Protein AF-A0A0R1ZLH8-F1 (afdb_monomer_lite)

Structure (mmCIF, N/CA/C/O backbone):
data_AF-A0A0R1ZLH8-F1
#
_entry.id   AF-A0A0R1ZLH8-F1
#
loop_
_atom_site.group_PDB
_atom_site.id
_atom_site.type_symbol
_atom_site.label_atom_id
_atom_site.label_alt_id
_atom_site.label_comp_id
_atom_site.label_asym_id
_atom_site.label_entity_id
_atom_site.label_seq_id
_atom_site.pdbx_PDB_ins_code
_atom_site.Cartn_x
_atom_site.Cartn_y
_atom_site.Cartn_z
_atom_site.occupancy
_atom_site.B_iso_or_equiv
_atom_site.auth_seq_id
_atom_site.auth_comp_id
_atom_site.auth_asym_id
_atom_site.auth_atom_id
_atom_site.pdbx_PDB_model_num
ATOM 1 N N . MET A 1 1 ? -7.583 -30.514 -14.006 1.00 27.56 1 MET A N 1
ATOM 2 C CA . MET A 1 1 ? -8.493 -30.071 -12.933 1.00 27.56 1 MET A CA 1
ATOM 3 C C . MET A 1 1 ? -7.687 -29.125 -12.072 1.00 27.56 1 MET A C 1
ATOM 5 O O . MET A 1 1 ? -6.983 -29.568 -11.181 1.00 27.56 1 MET A O 1
ATOM 9 N N . THR A 1 2 ? -7.644 -27.860 -12.471 1.00 30.78 2 THR A N 1
ATOM 10 C CA . THR A 1 2 ? -7.089 -26.778 -11.664 1.00 30.78 2 THR A CA 1
ATOM 11 C C . THR A 1 2 ? -8.182 -26.394 -10.686 1.00 30.78 2 THR A C 1
ATOM 13 O O . THR A 1 2 ? -9.299 -26.091 -11.110 1.00 30.78 2 THR A O 1
ATOM 16 N N . ASP A 1 3 ? -7.899 -26.495 -9.390 1.00 33.00 3 ASP A N 1
ATOM 17 C CA . ASP A 1 3 ? -8.775 -25.946 -8.367 1.00 33.00 3 ASP A CA 1
ATOM 18 C C . ASP A 1 3 ? -8.853 -24.443 -8.618 1.00 33.00 3 ASP A C 1
ATOM 20 O O . ASP A 1 3 ? -7.972 -23.670 -8.240 1.00 33.00 3 ASP A O 1
ATOM 24 N N . ALA A 1 4 ? -9.913 -24.042 -9.325 1.00 39.66 4 ALA A N 1
ATOM 25 C CA . ALA A 1 4 ? -10.480 -22.717 -9.211 1.00 39.66 4 ALA A CA 1
ATOM 26 C C . ALA A 1 4 ? -10.427 -22.377 -7.729 1.00 39.66 4 ALA A C 1
ATOM 28 O O . ALA A 1 4 ? -10.906 -23.184 -6.930 1.00 39.66 4 ALA A O 1
ATOM 29 N N . VAL A 1 5 ? -9.820 -21.244 -7.373 1.00 42.75 5 VAL A N 1
ATOM 30 C CA . VAL A 1 5 ? -9.950 -20.652 -6.040 1.00 42.75 5 VAL A CA 1
ATOM 31 C C . VAL A 1 5 ? -11.424 -20.780 -5.681 1.00 42.75 5 VAL A C 1
ATOM 33 O O . VAL A 1 5 ? -12.282 -20.169 -6.323 1.00 42.75 5 VAL A O 1
ATOM 36 N N . SER A 1 6 ? -11.731 -21.760 -4.833 1.00 47.84 6 SER A N 1
ATOM 37 C CA . SER A 1 6 ? -13.068 -22.334 -4.835 1.00 47.84 6 SER A CA 1
ATOM 38 C C . SER A 1 6 ? -14.003 -21.248 -4.332 1.00 47.84 6 SER A C 1
ATOM 40 O O . SER A 1 6 ? -13.654 -20.514 -3.414 1.00 47.84 6 SER A O 1
ATOM 42 N N . ASN A 1 7 ? -15.209 -21.118 -4.888 1.00 49.69 7 ASN A N 1
ATOM 43 C CA . ASN A 1 7 ? -16.212 -20.191 -4.337 1.00 49.69 7 ASN A CA 1
ATOM 44 C C . ASN A 1 7 ? -16.432 -20.400 -2.817 1.00 49.69 7 ASN A C 1
ATOM 46 O O . ASN A 1 7 ? -16.936 -19.505 -2.139 1.00 49.69 7 ASN A O 1
ATOM 50 N N . GLN A 1 8 ? -16.022 -21.561 -2.281 1.00 52.41 8 GLN A N 1
ATOM 51 C CA . GLN A 1 8 ? -15.892 -21.834 -0.852 1.00 52.41 8 GLN A CA 1
ATOM 52 C C . GLN A 1 8 ? -14.974 -20.848 -0.107 1.00 52.41 8 GLN A C 1
ATOM 54 O O . GLN A 1 8 ? -15.305 -20.529 1.026 1.00 52.41 8 GLN A O 1
ATOM 59 N N . SER A 1 9 ? -13.883 -20.322 -0.675 1.00 74.50 9 SER A N 1
ATOM 60 C CA . SER A 1 9 ? -13.008 -19.371 0.033 1.00 74.50 9 SER A CA 1
ATOM 61 C C . SER A 1 9 ? -13.596 -17.960 0.076 1.00 74.50 9 SER A C 1
ATOM 63 O O . SER A 1 9 ? -13.617 -17.337 1.136 1.00 74.50 9 SER A O 1
ATOM 65 N N . LEU A 1 10 ? -14.147 -17.473 -1.042 1.00 85.56 10 LEU A N 1
ATOM 66 C CA . LEU A 1 10 ? -14.645 -16.100 -1.130 1.00 85.56 10 LEU A CA 1
ATOM 67 C C . LEU A 1 10 ? -15.941 -15.906 -0.340 1.00 85.56 10 LEU A C 1
ATOM 69 O O . LEU A 1 10 ? -16.049 -14.967 0.442 1.00 85.56 10 LEU A O 1
ATOM 73 N N . GLY A 1 11 ? -16.907 -16.817 -0.494 1.00 90.75 11 GLY A N 1
ATOM 74 C CA . GLY A 1 11 ? -18.142 -16.793 0.291 1.00 90.75 11 GLY A CA 1
ATOM 75 C C . GLY A 1 11 ? -17.870 -16.864 1.795 1.00 90.75 11 GLY A C 1
ATOM 76 O O . GLY A 1 11 ? -18.406 -16.056 2.554 1.00 90.75 11 GLY A O 1
ATOM 77 N N . THR A 1 12 ? -16.980 -17.770 2.212 1.00 89.19 12 THR A N 1
ATOM 78 C CA . THR A 1 12 ? -16.587 -17.917 3.621 1.00 89.19 12 THR A CA 1
ATOM 79 C C . THR A 1 12 ? -15.875 -16.670 4.142 1.00 89.19 12 THR A C 1
ATOM 81 O O . THR A 1 12 ? -16.127 -16.255 5.265 1.00 89.19 12 THR A O 1
ATOM 84 N N . TRP A 1 13 ? -15.054 -15.999 3.330 1.00 87.19 13 TRP A N 1
ATOM 85 C CA . TRP A 1 13 ? -14.426 -14.741 3.740 1.00 87.19 13 TRP A CA 1
ATOM 86 C C . TRP A 1 13 ? -15.462 -13.647 4.050 1.00 87.19 13 TRP A C 1
ATOM 88 O O . TRP A 1 13 ? -15.384 -12.997 5.093 1.00 87.19 13 TRP A O 1
ATOM 98 N N . PHE A 1 14 ? -16.484 -13.486 3.201 1.00 91.94 14 PHE A N 1
ATOM 99 C CA . PHE A 1 14 ? -17.593 -12.562 3.473 1.00 91.94 14 PHE A CA 1
ATOM 100 C C . PHE A 1 14 ? -18.415 -12.978 4.701 1.00 91.94 14 PHE A C 1
ATOM 102 O O . PHE A 1 14 ? -18.812 -12.114 5.485 1.00 91.94 14 PHE A O 1
ATOM 109 N N . HIS A 1 15 ? -18.641 -14.283 4.883 1.00 93.50 15 HIS A N 1
ATOM 110 C CA . HIS A 1 15 ? -19.309 -14.840 6.059 1.00 93.50 15 HIS A CA 1
ATOM 111 C C . HIS A 1 15 ? -18.578 -14.469 7.350 1.00 93.50 15 HIS A C 1
ATOM 113 O O . HIS A 1 15 ? -19.163 -13.851 8.238 1.00 93.50 15 HIS A O 1
ATOM 119 N N . ASP A 1 16 ? -17.287 -14.786 7.415 1.00 88.44 16 ASP A N 1
ATOM 120 C CA . ASP A 1 16 ? -16.422 -14.517 8.558 1.00 88.44 16 ASP A CA 1
ATOM 121 C C . ASP A 1 16 ? -16.380 -13.022 8.878 1.00 88.44 16 ASP A C 1
ATOM 123 O O . ASP A 1 16 ? -16.482 -12.627 10.041 1.00 88.44 16 ASP A O 1
ATOM 127 N N . TYR A 1 17 ? -16.278 -12.176 7.850 1.00 90.00 17 TYR A N 1
ATOM 128 C CA . TYR A 1 17 ? -16.267 -10.727 8.025 1.00 90.00 17 TYR A CA 1
ATOM 129 C C . TYR A 1 17 ? -17.603 -10.205 8.578 1.00 90.00 17 TYR A C 1
ATOM 131 O O . TYR A 1 17 ? -17.623 -9.348 9.465 1.00 90.00 17 TYR A O 1
ATOM 139 N N . ARG A 1 18 ? -18.732 -10.736 8.093 1.00 94.44 18 ARG A N 1
ATOM 140 C CA . ARG A 1 18 ? -20.076 -10.375 8.562 1.00 94.44 18 ARG A CA 1
ATOM 141 C C . ARG A 1 18 ? -20.320 -10.816 10.005 1.00 94.44 18 ARG A C 1
ATOM 143 O O . ARG A 1 18 ? -20.791 -10.012 10.811 1.00 94.44 18 ARG A O 1
ATOM 150 N N . GLU A 1 19 ? -20.027 -12.075 10.323 1.00 93.50 19 GLU A N 1
ATOM 151 C CA . GLU A 1 19 ? -20.184 -12.640 11.671 1.00 93.50 19 GLU A CA 1
ATOM 152 C C . GLU A 1 19 ? -19.291 -11.921 12.685 1.00 93.50 19 GLU A C 1
ATOM 154 O O . GLU A 1 19 ? -19.714 -11.666 13.814 1.00 93.50 19 GLU A O 1
ATOM 159 N N . ASN A 1 20 ? -18.085 -11.519 12.271 1.00 86.25 20 ASN A N 1
ATOM 160 C CA . ASN A 1 20 ? -17.190 -10.723 13.103 1.00 86.25 20 ASN A CA 1
ATOM 161 C C . ASN A 1 20 ? -17.810 -9.381 13.526 1.00 86.25 20 ASN A C 1
ATOM 163 O O . ASN A 1 20 ? -17.664 -8.961 14.669 1.00 86.25 20 ASN A O 1
ATOM 167 N N . LEU A 1 21 ? -18.553 -8.738 12.625 1.00 89.31 21 LEU A N 1
ATOM 168 C CA . LEU A 1 21 ? -19.271 -7.492 12.904 1.00 89.31 21 LEU A CA 1
ATOM 169 C C . LEU A 1 21 ? -20.618 -7.711 13.618 1.00 89.31 21 LEU A C 1
ATOM 171 O O . LEU A 1 21 ? -21.353 -6.749 13.848 1.00 89.31 21 LEU A O 1
ATOM 175 N N . GLY A 1 22 ? -20.984 -8.963 13.923 1.00 92.00 22 GLY A N 1
ATOM 176 C CA . GLY A 1 22 ? -22.270 -9.310 14.531 1.00 92.00 22 GLY A CA 1
ATOM 177 C C . GLY A 1 22 ? -23.474 -8.949 13.656 1.00 92.00 22 GLY A C 1
ATOM 178 O O . GLY A 1 22 ? -24.571 -8.711 14.164 1.00 92.00 22 GLY A O 1
ATOM 179 N N . LEU A 1 23 ? -23.284 -8.852 12.338 1.00 95.12 23 LEU A N 1
ATOM 180 C CA . LEU A 1 23 ? -24.332 -8.415 11.423 1.00 95.12 23 LEU A CA 1
ATOM 181 C C . LEU A 1 23 ? -25.212 -9.586 10.997 1.00 95.12 23 LEU A C 1
ATOM 183 O O . LEU A 1 23 ? -24.726 -10.628 10.565 1.00 95.12 23 LEU A O 1
ATOM 187 N N . SER A 1 24 ? -26.530 -9.389 11.014 1.00 96.50 24 SER A N 1
ATOM 188 C CA . SER A 1 24 ? -27.450 -10.347 10.395 1.00 96.50 24 SER A CA 1
ATOM 189 C C . SER A 1 24 ? -27.286 -10.376 8.870 1.00 96.50 24 SER A C 1
ATOM 191 O O . SER A 1 24 ? -26.921 -9.374 8.250 1.00 96.50 24 SER A O 1
ATOM 193 N N . LEU A 1 25 ? -27.658 -11.496 8.243 1.00 97.31 25 LEU A N 1
ATOM 194 C CA . LEU A 1 25 ? -27.710 -11.615 6.780 1.00 97.31 25 LEU A CA 1
ATOM 195 C C . LEU A 1 25 ? -28.538 -10.496 6.131 1.00 97.31 25 LEU A C 1
ATOM 197 O O . LEU A 1 25 ? -28.154 -9.976 5.092 1.00 97.31 25 LEU A O 1
ATOM 201 N N . ARG A 1 26 ? -29.669 -10.106 6.738 1.00 95.75 26 ARG A N 1
ATOM 202 C CA . ARG A 1 26 ? -30.531 -9.041 6.201 1.00 95.75 26 ARG A CA 1
ATOM 203 C C . ARG A 1 26 ? -29.846 -7.677 6.253 1.00 95.75 26 ARG A C 1
ATOM 205 O O . ARG A 1 26 ? -29.943 -6.928 5.290 1.00 95.75 26 ARG A O 1
ATOM 212 N N . ALA A 1 27 ? -29.155 -7.374 7.351 1.00 94.69 27 ALA A N 1
ATOM 213 C CA . ALA A 1 27 ? -28.426 -6.118 7.492 1.00 94.69 27 ALA A CA 1
ATOM 214 C C . ALA A 1 27 ? -27.269 -6.020 6.485 1.00 94.69 27 ALA A C 1
ATOM 216 O O . ALA A 1 27 ? -27.101 -4.985 5.854 1.00 94.69 27 ALA A O 1
ATOM 217 N N . ALA A 1 28 ? -26.506 -7.100 6.299 1.00 95.25 28 ALA A N 1
ATOM 218 C CA . ALA A 1 28 ? -25.389 -7.117 5.356 1.00 95.25 28 ALA A CA 1
ATOM 219 C C . ALA A 1 28 ? -25.847 -7.099 3.888 1.00 95.25 28 ALA A C 1
ATOM 221 O O . ALA A 1 28 ? -25.290 -6.365 3.073 1.00 95.25 28 ALA A O 1
ATOM 222 N N . ALA A 1 29 ? -26.882 -7.875 3.548 1.00 93.88 29 ALA A N 1
ATOM 223 C CA . ALA A 1 29 ? -27.415 -7.926 2.189 1.00 93.88 29 ALA A CA 1
ATOM 224 C C . ALA A 1 29 ? -28.013 -6.581 1.744 1.00 93.88 29 ALA A C 1
ATOM 226 O O . ALA A 1 29 ? -27.878 -6.214 0.578 1.00 93.88 29 ALA A O 1
ATOM 227 N N . GLY A 1 30 ? -28.640 -5.838 2.665 1.00 90.00 30 GLY A N 1
ATOM 228 C CA . GLY A 1 30 ? -29.352 -4.603 2.341 1.00 90.00 30 GLY A CA 1
ATOM 229 C C . GLY A 1 30 ? -30.409 -4.834 1.258 1.00 90.00 30 GLY A C 1
ATOM 230 O O . GLY A 1 30 ? -31.044 -5.890 1.216 1.00 90.00 30 GLY A O 1
ATOM 231 N N . ASP A 1 31 ? -30.558 -3.864 0.358 1.00 88.12 31 ASP A N 1
ATOM 232 C CA . ASP A 1 31 ? -31.537 -3.928 -0.735 1.00 88.12 31 ASP A CA 1
ATOM 233 C C . ASP A 1 31 ? -30.987 -4.580 -2.018 1.00 88.12 31 ASP A C 1
ATOM 235 O O . ASP A 1 31 ? -31.745 -4.860 -2.946 1.00 88.12 31 ASP A O 1
ATOM 239 N N . SER A 1 32 ? -29.678 -4.858 -2.094 1.00 85.12 32 SER A N 1
ATOM 240 C CA . SER A 1 32 ? -29.049 -5.387 -3.316 1.00 85.12 32 SER A CA 1
ATOM 241 C C . SER A 1 32 ? -29.309 -6.877 -3.539 1.00 85.12 32 SER A C 1
ATOM 243 O O . SER A 1 32 ? -29.225 -7.366 -4.670 1.00 85.12 32 SER A O 1
ATOM 245 N N . MET A 1 33 ? -29.622 -7.630 -2.479 1.00 94.12 33 MET A N 1
ATOM 246 C CA . MET A 1 33 ? -29.965 -9.046 -2.581 1.00 94.12 33 MET A CA 1
ATOM 247 C C . MET A 1 33 ? -30.789 -9.552 -1.396 1.00 94.12 33 MET A C 1
ATOM 249 O O . MET A 1 33 ? -30.834 -8.952 -0.329 1.00 94.12 33 MET A O 1
ATOM 253 N N . SER A 1 34 ? -31.414 -10.721 -1.554 1.00 95.88 34 SER A N 1
ATOM 254 C CA . SER A 1 34 ? -32.097 -11.379 -0.439 1.00 95.88 34 SER A CA 1
ATOM 255 C C . SER A 1 34 ? -31.107 -12.031 0.532 1.00 95.88 34 SER A C 1
ATOM 257 O O . SER A 1 34 ? -30.080 -12.580 0.125 1.00 95.88 34 SER A O 1
ATOM 259 N N . ALA A 1 35 ? -31.467 -12.081 1.818 1.00 96.88 35 ALA A N 1
ATOM 260 C CA . ALA A 1 35 ? -30.691 -12.784 2.847 1.00 96.88 35 ALA A CA 1
ATOM 261 C C . ALA A 1 35 ? -30.442 -14.267 2.498 1.00 96.88 35 ALA A C 1
ATOM 263 O O . ALA A 1 35 ? -29.376 -14.809 2.782 1.00 96.88 35 ALA A O 1
ATOM 264 N N . ALA A 1 36 ? -31.400 -14.921 1.831 1.00 97.19 36 ALA A N 1
ATOM 265 C CA . ALA A 1 36 ? -31.248 -16.298 1.365 1.00 97.19 36 ALA A CA 1
ATOM 266 C C . ALA A 1 36 ? -30.189 -16.428 0.258 1.00 97.19 36 ALA A C 1
ATOM 268 O O . ALA A 1 36 ? -29.441 -17.406 0.239 1.00 97.19 36 ALA A O 1
ATOM 269 N N . ARG A 1 37 ? -30.103 -15.447 -0.654 1.00 96.19 37 ARG A N 1
ATOM 270 C CA . ARG A 1 37 ? -29.056 -15.408 -1.682 1.00 96.19 37 ARG A CA 1
ATOM 271 C C . ARG A 1 37 ? -27.684 -15.184 -1.053 1.00 96.19 37 ARG A C 1
ATOM 273 O O . ARG A 1 37 ? -26.770 -15.936 -1.377 1.00 96.19 37 ARG A O 1
ATOM 280 N N . LEU A 1 38 ? -27.570 -14.237 -0.118 1.00 96.88 38 LEU A N 1
ATOM 281 C CA . LEU A 1 38 ? -26.331 -14.016 0.632 1.00 96.88 38 LEU A CA 1
ATOM 282 C C . LEU A 1 38 ? -25.897 -15.288 1.376 1.00 96.88 38 LEU A C 1
ATOM 284 O O . LEU A 1 38 ? -24.763 -15.717 1.236 1.00 96.88 38 LEU A O 1
ATOM 288 N N . SER A 1 39 ? -26.815 -15.967 2.068 1.00 96.88 39 SER A N 1
ATOM 289 C CA . SER A 1 39 ? -26.521 -17.224 2.775 1.00 96.88 39 SER A CA 1
ATOM 290 C C . SER A 1 39 ? -26.035 -18.350 1.853 1.00 96.88 39 SER A C 1
ATOM 292 O O . SER A 1 39 ? -25.186 -19.156 2.236 1.00 96.88 39 SER A O 1
ATOM 294 N N . ARG A 1 40 ? -26.569 -18.451 0.630 1.00 95.94 40 ARG A N 1
ATOM 295 C CA . ARG A 1 40 ? -26.071 -19.420 -0.360 1.00 95.94 40 ARG A CA 1
ATOM 296 C C . ARG A 1 40 ? -24.677 -19.041 -0.848 1.00 95.94 40 ARG A C 1
ATOM 298 O O . ARG A 1 40 ? -23.832 -19.924 -0.942 1.00 95.94 40 ARG A O 1
ATOM 305 N N . PHE A 1 41 ? -24.426 -17.759 -1.107 1.00 95.38 41 PHE A N 1
ATOM 306 C CA . PHE A 1 41 ? -23.099 -17.266 -1.476 1.00 95.38 41 PHE A CA 1
ATOM 307 C C . PHE A 1 41 ? -22.060 -17.509 -0.386 1.00 95.38 41 PHE A C 1
ATOM 309 O O . PHE A 1 41 ? -21.033 -18.114 -0.667 1.00 95.38 41 PHE A O 1
ATOM 316 N N . GLU A 1 42 ? -22.369 -17.153 0.859 1.00 95.25 42 GLU A N 1
ATOM 317 C CA . GLU A 1 42 ? -21.494 -17.359 2.016 1.00 95.25 42 GLU A CA 1
ATOM 318 C C . GLU A 1 42 ? -21.117 -18.832 2.234 1.00 95.25 42 GLU A C 1
ATOM 320 O O . GLU A 1 42 ? -20.027 -19.133 2.698 1.00 95.25 42 GLU A O 1
ATOM 325 N N . ARG A 1 43 ? -21.987 -19.766 1.831 1.00 94.06 43 ARG A N 1
ATOM 326 C CA . ARG A 1 43 ? -21.732 -21.217 1.884 1.00 94.06 43 ARG A CA 1
ATOM 327 C C . ARG A 1 43 ? -21.095 -21.784 0.609 1.00 94.06 43 ARG A C 1
ATOM 329 O O . ARG A 1 43 ? -21.052 -23.002 0.443 1.00 94.06 43 ARG A O 1
ATOM 336 N N . GLY A 1 44 ? -20.689 -20.933 -0.334 1.00 91.44 44 GLY A N 1
ATOM 337 C CA . GLY A 1 44 ? -20.132 -21.340 -1.627 1.00 91.44 44 GLY A CA 1
ATOM 338 C C . GLY A 1 44 ? -21.130 -22.053 -2.554 1.00 91.44 44 GLY A C 1
ATOM 339 O O . GLY A 1 44 ? -20.721 -22.717 -3.500 1.00 91.44 44 GLY A O 1
ATOM 340 N N . GLN A 1 45 ? -22.439 -21.944 -2.295 1.00 93.19 45 GLN A N 1
ATOM 341 C CA . GLN A 1 45 ? -23.502 -22.630 -3.048 1.00 93.19 45 GLN A CA 1
ATOM 342 C C . GLN A 1 45 ? -23.993 -21.839 -4.268 1.00 93.19 45 GLN A C 1
ATOM 344 O O . GLN A 1 45 ? -24.717 -22.377 -5.104 1.00 93.19 45 GLN A O 1
ATOM 349 N N . SER A 1 46 ? -23.668 -20.549 -4.361 1.00 92.31 46 SER A N 1
ATOM 350 C CA . SER A 1 46 ? -24.043 -19.697 -5.493 1.00 92.31 46 SER A CA 1
ATOM 351 C C . SER A 1 46 ? -23.092 -18.523 -5.640 1.00 92.31 46 SER A C 1
ATOM 353 O O . SER A 1 46 ? -22.577 -18.037 -4.643 1.00 92.31 46 SER A O 1
ATOM 355 N N . GLU A 1 47 ? -22.951 -17.989 -6.847 1.00 92.31 47 GLU A N 1
ATOM 356 C CA . GLU A 1 47 ? -22.252 -16.723 -7.070 1.00 92.31 47 GLU A CA 1
ATOM 357 C C . GLU A 1 47 ? -23.202 -15.517 -6.940 1.00 92.31 47 GLU A C 1
ATOM 359 O O . GLU A 1 47 ? -24.417 -15.605 -7.168 1.00 92.31 47 GLU A O 1
ATOM 364 N N . ILE A 1 48 ? -22.641 -14.358 -6.598 1.00 94.12 48 ILE A N 1
ATOM 365 C CA . ILE A 1 48 ? -23.328 -13.060 -6.645 1.00 94.12 48 ILE A CA 1
ATOM 366 C C . ILE A 1 48 ? -22.766 -12.209 -7.782 1.00 94.12 48 ILE A C 1
ATOM 368 O O . ILE A 1 48 ? -21.631 -12.411 -8.218 1.00 94.12 48 ILE A O 1
ATOM 372 N N . SER A 1 49 ? -23.582 -11.283 -8.290 1.00 93.06 49 SER A N 1
ATOM 373 C CA . SER A 1 49 ? -23.118 -10.313 -9.282 1.00 93.06 49 SER A CA 1
ATOM 374 C C . SER A 1 49 ? -22.091 -9.368 -8.667 1.00 93.06 49 SER A C 1
ATOM 376 O O . SER A 1 49 ? -22.084 -9.141 -7.456 1.00 93.06 49 SER A O 1
ATOM 378 N N . THR A 1 50 ? -21.256 -8.780 -9.514 1.00 90.44 50 THR A N 1
ATOM 379 C CA . THR A 1 50 ? -20.250 -7.792 -9.108 1.00 90.44 50 THR A CA 1
ATOM 380 C C . THR A 1 50 ? -20.857 -6.611 -8.359 1.00 90.44 50 THR A C 1
ATOM 382 O O . THR A 1 50 ? -20.354 -6.225 -7.310 1.00 90.44 50 THR A O 1
ATOM 385 N N . GLU A 1 51 ? -21.977 -6.072 -8.834 1.00 89.50 51 GLU A N 1
ATOM 386 C CA . GLU A 1 51 ? -22.686 -4.987 -8.148 1.00 89.50 51 GLU A CA 1
ATOM 387 C C . GLU A 1 51 ? -23.171 -5.395 -6.749 1.00 89.50 51 GLU A C 1
ATOM 389 O O . GLU A 1 51 ? -22.949 -4.674 -5.781 1.00 89.50 51 GLU A O 1
ATOM 394 N N . ALA A 1 52 ? -23.753 -6.591 -6.626 1.00 92.69 52 ALA A N 1
ATOM 395 C CA . ALA A 1 52 ? -24.220 -7.114 -5.349 1.00 92.69 52 ALA A CA 1
ATOM 396 C C . ALA A 1 52 ? -23.056 -7.321 -4.363 1.00 92.69 52 ALA A C 1
ATOM 398 O O . ALA A 1 52 ? -23.204 -7.038 -3.175 1.00 92.69 52 ALA A O 1
ATOM 399 N N . ALA A 1 53 ? -21.891 -7.761 -4.852 1.00 91.50 53 ALA A N 1
ATOM 400 C CA . ALA A 1 53 ? -20.677 -7.868 -4.050 1.00 91.50 53 ALA A CA 1
ATOM 401 C C . ALA A 1 53 ? -20.167 -6.498 -3.598 1.00 91.50 53 ALA A C 1
ATOM 403 O O . ALA A 1 53 ? -19.901 -6.324 -2.416 1.00 91.50 53 ALA A O 1
ATOM 404 N N . VAL A 1 54 ? -20.104 -5.501 -4.484 1.00 89.12 54 VAL A N 1
ATOM 405 C CA . VAL A 1 54 ? -19.704 -4.141 -4.096 1.00 89.12 54 VAL A CA 1
ATOM 406 C C . VAL A 1 54 ? -20.635 -3.572 -3.026 1.00 89.12 54 VAL A C 1
ATOM 408 O O . VAL A 1 54 ? -20.157 -3.031 -2.030 1.00 89.12 54 VAL A O 1
ATOM 411 N N . THR A 1 55 ? -21.955 -3.698 -3.193 1.00 89.75 55 THR A N 1
ATOM 412 C CA . THR A 1 55 ? -22.901 -3.223 -2.175 1.00 89.75 55 THR A CA 1
ATOM 413 C C . THR A 1 55 ? -22.723 -3.973 -0.859 1.00 89.75 55 THR A C 1
ATOM 415 O O . THR A 1 55 ? -22.756 -3.355 0.201 1.00 89.75 55 THR A O 1
ATOM 418 N N . LEU A 1 56 ? -22.483 -5.286 -0.905 1.00 93.25 56 LEU A N 1
ATOM 419 C CA . LEU A 1 56 ? -22.175 -6.071 0.288 1.00 93.25 56 LEU A CA 1
ATOM 420 C C . LEU A 1 56 ? -20.903 -5.560 0.979 1.00 93.25 56 LEU A C 1
ATOM 422 O O . LEU A 1 56 ? -20.920 -5.326 2.181 1.00 93.25 56 LEU A O 1
ATOM 426 N N . MET A 1 57 ? -19.823 -5.319 0.235 1.00 91.19 57 MET A N 1
ATOM 427 C CA . MET A 1 57 ? -18.572 -4.767 0.771 1.00 91.19 57 MET A CA 1
ATOM 428 C C . MET A 1 57 ? -18.790 -3.398 1.420 1.00 91.19 57 MET A C 1
ATOM 430 O O . MET A 1 57 ? -18.273 -3.141 2.506 1.00 91.19 57 MET A O 1
ATOM 434 N N . PHE A 1 58 ? -19.600 -2.542 0.794 1.00 89.25 58 PHE A N 1
ATOM 435 C CA . PHE A 1 58 ? -19.984 -1.248 1.348 1.00 89.25 58 PHE A CA 1
ATOM 436 C C . PHE A 1 58 ? -20.775 -1.391 2.658 1.00 89.25 58 PHE A C 1
ATOM 438 O O . PHE A 1 58 ? -20.425 -0.764 3.658 1.00 89.25 58 PHE A O 1
ATOM 445 N N . ASN A 1 59 ? -21.776 -2.275 2.692 1.00 92.19 59 ASN A N 1
ATOM 446 C CA . ASN A 1 59 ? -22.586 -2.549 3.884 1.00 92.19 59 ASN A CA 1
ATOM 447 C C . ASN A 1 59 ? -21.780 -3.186 5.022 1.00 92.19 59 ASN A C 1
ATOM 449 O O . ASN A 1 59 ? -22.105 -2.990 6.190 1.00 92.19 59 ASN A O 1
ATOM 453 N N . LEU A 1 60 ? -20.728 -3.934 4.694 1.00 91.81 60 LEU A N 1
ATOM 454 C CA . LEU A 1 60 ? -19.780 -4.482 5.662 1.00 91.81 60 LEU A CA 1
ATOM 455 C C . LEU A 1 60 ? -18.711 -3.461 6.078 1.00 91.81 60 LEU A C 1
ATOM 457 O O . LEU A 1 60 ? -17.956 -3.709 7.012 1.00 91.81 60 LEU A O 1
ATOM 461 N N . GLY A 1 61 ? -18.625 -2.305 5.418 1.00 88.19 61 GLY A N 1
ATOM 462 C CA . GLY A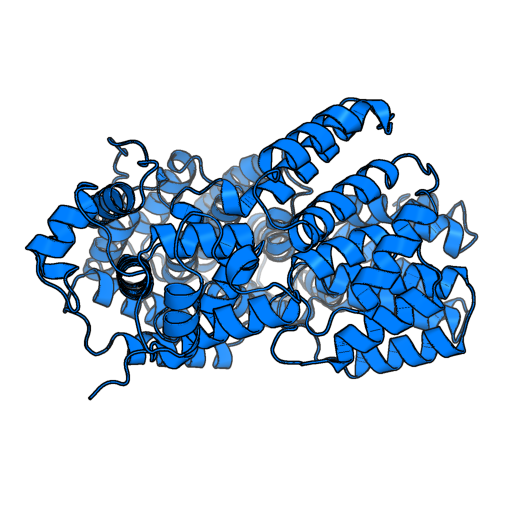 1 61 ? -17.590 -1.314 5.698 1.00 88.19 61 GLY A CA 1
ATOM 463 C C . GLY A 1 61 ? -16.191 -1.812 5.353 1.00 88.19 61 GLY A C 1
ATOM 464 O O . GLY A 1 61 ? -15.233 -1.464 6.037 1.00 88.19 61 GLY A O 1
ATOM 465 N N . MET A 1 62 ? -16.061 -2.617 4.302 1.00 87.94 62 MET A N 1
ATOM 466 C CA . MET A 1 62 ? -14.765 -2.943 3.713 1.00 87.94 62 MET A CA 1
ATOM 467 C C . MET A 1 62 ? -14.225 -1.716 2.967 1.00 87.94 62 MET A C 1
ATOM 469 O O . MET A 1 62 ? -14.974 -0.954 2.354 1.00 87.94 62 MET A O 1
ATOM 473 N N . ASN A 1 63 ? -12.923 -1.479 3.049 1.00 81.31 63 ASN A N 1
ATOM 474 C CA . ASN A 1 63 ? -12.204 -0.479 2.264 1.00 81.31 63 ASN A CA 1
ATOM 475 C C . ASN A 1 63 ? -11.137 -1.149 1.386 1.00 81.31 63 ASN A C 1
ATOM 477 O O . ASN A 1 63 ? -11.077 -2.371 1.263 1.00 81.31 63 ASN A O 1
ATOM 481 N N . ARG A 1 64 ? -10.302 -0.327 0.743 1.00 78.94 64 ARG A N 1
ATOM 482 C CA . ARG A 1 64 ? -9.240 -0.779 -0.164 1.00 78.94 64 ARG A CA 1
ATOM 483 C C . ARG A 1 64 ? -8.267 -1.761 0.495 1.00 78.94 64 ARG A C 1
ATOM 485 O O . ARG A 1 64 ? -7.841 -2.698 -0.171 1.00 78.94 64 ARG A O 1
ATOM 492 N N . THR A 1 65 ? -7.952 -1.581 1.775 1.00 81.25 65 THR A N 1
ATOM 493 C CA . THR A 1 65 ? -7.052 -2.459 2.530 1.00 81.25 65 THR A CA 1
ATOM 494 C C . THR A 1 65 ? -7.636 -3.865 2.652 1.00 81.25 65 THR A C 1
ATOM 496 O O . THR A 1 65 ? -6.940 -4.830 2.365 1.00 81.25 65 THR A O 1
ATOM 499 N N . GLU A 1 66 ? -8.932 -4.021 2.948 1.00 84.12 66 GLU A N 1
ATOM 500 C CA . GLU A 1 66 ? -9.555 -5.355 2.984 1.00 84.12 66 GLU A CA 1
ATOM 501 C C . GLU A 1 66 ? -9.500 -6.074 1.627 1.00 84.12 66 GLU A C 1
ATOM 503 O O . GLU A 1 66 ? -9.265 -7.281 1.581 1.00 84.12 66 GLU A O 1
ATOM 508 N N . ILE A 1 67 ? -9.658 -5.342 0.521 1.00 80.19 67 ILE A N 1
ATOM 509 C CA . ILE A 1 67 ? -9.528 -5.905 -0.833 1.00 80.19 67 ILE A CA 1
ATOM 510 C C . ILE A 1 67 ? -8.084 -6.306 -1.119 1.00 80.19 67 ILE A C 1
ATOM 512 O O . ILE A 1 67 ? -7.831 -7.383 -1.655 1.00 80.19 67 ILE A O 1
ATOM 516 N N . ARG A 1 68 ? -7.122 -5.462 -0.734 1.00 80.31 68 ARG A N 1
ATOM 517 C CA . ARG A 1 68 ? -5.694 -5.774 -0.845 1.00 80.31 68 ARG A CA 1
ATOM 518 C C . ARG A 1 68 ? -5.359 -7.055 -0.083 1.00 80.31 68 ARG A C 1
ATOM 520 O O . ARG A 1 68 ? -4.628 -7.888 -0.608 1.00 80.31 68 ARG A O 1
ATOM 527 N N . ASN A 1 69 ? -5.943 -7.245 1.098 1.00 78.81 69 ASN A N 1
ATOM 528 C CA . ASN A 1 69 ? -5.720 -8.421 1.941 1.00 78.81 69 ASN A CA 1
ATOM 529 C C . ASN A 1 69 ? -6.332 -9.681 1.328 1.00 78.81 69 ASN A C 1
ATOM 531 O O . ASN A 1 69 ? -5.696 -10.734 1.327 1.00 78.81 69 ASN A O 1
ATOM 535 N N . LEU A 1 70 ? -7.532 -9.561 0.754 1.00 80.25 70 LEU A N 1
ATOM 536 C CA . LEU A 1 70 ? -8.153 -10.632 -0.019 1.00 80.25 70 LEU A CA 1
ATOM 537 C C . LEU A 1 70 ? -7.266 -11.034 -1.211 1.00 80.25 70 LEU A C 1
ATOM 539 O O . LEU A 1 70 ? -6.954 -12.212 -1.381 1.00 80.25 70 LEU A O 1
ATOM 543 N N . ASN A 1 71 ? -6.789 -10.056 -1.985 1.00 82.06 71 ASN A N 1
ATOM 544 C CA . ASN A 1 71 ? -5.890 -10.287 -3.118 1.00 82.06 71 ASN A CA 1
ATOM 545 C C . ASN A 1 71 ? -4.558 -10.915 -2.675 1.00 82.06 71 ASN A C 1
ATOM 547 O O . ASN A 1 71 ? -4.078 -11.849 -3.307 1.00 82.06 71 ASN A O 1
ATOM 551 N N . ALA A 1 72 ? -3.982 -10.485 -1.549 1.00 81.00 72 ALA A N 1
ATOM 552 C CA . ALA A 1 72 ? -2.738 -11.051 -1.021 1.00 81.00 72 ALA A CA 1
ATOM 553 C C . ALA A 1 72 ? -2.852 -12.555 -0.689 1.00 81.00 72 ALA A C 1
ATOM 555 O O . ALA A 1 72 ? -1.853 -13.282 -0.727 1.00 81.00 72 ALA A O 1
ATOM 556 N N . GLN A 1 73 ? -4.060 -13.054 -0.410 1.00 80.94 73 GLN A N 1
ATOM 557 C CA . GLN A 1 73 ? -4.343 -14.476 -0.175 1.00 80.94 73 GLN A CA 1
ATOM 558 C C . GLN A 1 73 ? -4.722 -15.238 -1.454 1.00 80.94 73 GLN A C 1
ATOM 560 O O . GLN A 1 73 ? -4.611 -16.463 -1.493 1.00 80.94 73 GLN A O 1
ATOM 565 N N . ASN A 1 74 ? -5.095 -14.534 -2.523 1.00 85.38 74 ASN A N 1
ATOM 566 C CA . ASN A 1 74 ? -5.419 -15.127 -3.814 1.00 85.38 74 ASN A CA 1
ATOM 567 C C . ASN A 1 74 ? -4.139 -15.381 -4.638 1.00 85.38 74 ASN A C 1
ATOM 569 O O . ASN A 1 74 ? -3.396 -14.443 -4.920 1.00 85.38 74 ASN A O 1
ATOM 573 N N . PRO A 1 75 ? -3.794 -16.627 -5.012 1.00 88.56 75 PRO A N 1
ATOM 574 C CA . PRO A 1 75 ? -2.625 -16.892 -5.856 1.00 88.56 75 PRO A CA 1
ATOM 575 C C . PRO A 1 75 ? -2.752 -16.337 -7.279 1.00 88.56 75 PRO A C 1
ATOM 577 O O . PRO A 1 75 ? -1.731 -16.172 -7.936 1.00 88.56 75 PRO A O 1
ATOM 580 N N . TYR A 1 76 ? -3.970 -16.025 -7.729 1.00 89.94 76 TYR A N 1
ATOM 581 C CA . TYR A 1 76 ? -4.239 -15.427 -9.035 1.00 89.94 76 TYR A CA 1
ATOM 582 C C . TYR A 1 76 ? -4.086 -13.893 -9.042 1.00 89.94 76 TYR A C 1
ATOM 584 O O . TYR A 1 76 ? -4.052 -13.282 -10.098 1.00 89.94 76 TYR A O 1
ATOM 592 N N . SER A 1 77 ? -3.971 -13.237 -7.884 1.00 90.50 77 SER A N 1
ATOM 593 C CA . SER A 1 77 ? -3.816 -11.779 -7.839 1.00 90.50 77 SER A CA 1
ATOM 594 C C . SER A 1 77 ? -2.345 -11.365 -7.859 1.00 90.50 77 SER A C 1
ATOM 596 O O . SER A 1 77 ? -1.499 -11.991 -7.216 1.00 90.50 77 SER A O 1
ATOM 598 N N . PHE A 1 78 ? -2.042 -10.274 -8.568 1.00 92.62 78 PHE A N 1
ATOM 599 C CA . PHE A 1 78 ? -0.684 -9.741 -8.656 1.00 92.62 78 PHE A CA 1
ATOM 600 C C . PHE A 1 78 ? -0.173 -9.301 -7.265 1.00 92.62 78 PHE A C 1
ATOM 602 O O . PHE A 1 78 ? -0.909 -8.644 -6.520 1.00 92.62 78 PHE A O 1
ATOM 609 N N . PRO A 1 79 ? 1.074 -9.635 -6.876 1.00 91.81 79 PRO A N 1
ATOM 610 C CA . PRO A 1 79 ? 1.604 -9.327 -5.551 1.00 91.81 79 PRO A CA 1
ATOM 611 C C . PRO A 1 79 ? 1.934 -7.833 -5.410 1.00 91.81 79 PRO A C 1
ATOM 613 O O . PRO A 1 79 ? 3.040 -7.380 -5.698 1.00 91.81 79 PRO A O 1
ATOM 616 N N . LEU A 1 80 ? 0.974 -7.058 -4.901 1.00 87.50 80 LEU A N 1
ATOM 617 C CA . LEU A 1 80 ? 1.078 -5.599 -4.726 1.00 87.50 80 LEU A CA 1
ATOM 618 C C . LEU A 1 80 ? 2.116 -5.136 -3.684 1.00 87.50 80 LEU A C 1
ATOM 620 O O . LEU A 1 80 ? 2.253 -3.937 -3.454 1.00 87.50 80 LEU A O 1
ATOM 624 N N . ASN A 1 81 ? 2.805 -6.055 -3.009 1.00 86.88 81 ASN A N 1
ATOM 625 C CA . ASN A 1 81 ? 3.913 -5.771 -2.093 1.00 86.88 81 ASN A CA 1
ATOM 626 C C . ASN A 1 81 ? 5.290 -6.062 -2.721 1.00 86.88 81 ASN A C 1
ATOM 628 O O . ASN A 1 81 ? 6.302 -5.980 -2.034 1.00 86.88 81 ASN A O 1
ATOM 632 N N . LEU A 1 82 ? 5.361 -6.402 -4.015 1.00 92.50 82 LEU A N 1
ATOM 633 C CA . LEU A 1 82 ? 6.616 -6.794 -4.664 1.00 92.50 82 LEU A CA 1
ATOM 634 C C . LEU A 1 82 ? 7.702 -5.706 -4.585 1.00 92.50 82 LEU A C 1
ATOM 636 O O . LEU A 1 82 ? 8.868 -6.034 -4.390 1.00 92.50 82 LEU A O 1
ATOM 640 N N . ILE A 1 83 ? 7.336 -4.422 -4.665 1.00 91.62 83 ILE A N 1
ATOM 641 C CA . ILE A 1 83 ? 8.291 -3.311 -4.494 1.00 91.62 83 ILE A CA 1
ATOM 642 C C . ILE A 1 83 ? 8.884 -3.300 -3.084 1.00 91.62 83 ILE A C 1
ATOM 644 O O . ILE A 1 83 ? 10.091 -3.145 -2.934 1.00 91.62 83 ILE A O 1
ATOM 648 N N . GLU A 1 84 ? 8.063 -3.507 -2.053 1.00 88.06 84 GLU A N 1
ATOM 649 C CA . GLU A 1 84 ? 8.536 -3.572 -0.664 1.00 88.06 84 GLU A CA 1
ATOM 650 C C . GLU A 1 84 ? 9.535 -4.722 -0.492 1.00 88.06 84 GLU A C 1
ATOM 652 O O . GLU A 1 84 ? 10.594 -4.528 0.096 1.00 88.06 84 GLU A O 1
ATOM 657 N N . LEU A 1 85 ? 9.247 -5.891 -1.080 1.00 90.62 85 LEU A N 1
ATOM 658 C CA . LEU A 1 85 ? 10.159 -7.040 -1.067 1.00 90.62 85 LEU A CA 1
ATOM 659 C C . LEU A 1 85 ? 11.478 -6.766 -1.809 1.00 90.62 85 LEU A C 1
ATOM 661 O O . LEU A 1 85 ? 12.524 -7.279 -1.419 1.00 90.62 85 LEU A O 1
ATOM 665 N N . LEU A 1 86 ? 11.443 -5.964 -2.877 1.00 91.62 86 LEU A N 1
ATOM 666 C CA . LEU A 1 86 ? 12.648 -5.551 -3.601 1.00 91.62 86 LEU A CA 1
ATOM 667 C C . LEU A 1 86 ? 13.497 -4.591 -2.768 1.00 91.62 86 LEU A C 1
ATOM 669 O O . LEU A 1 86 ? 14.711 -4.758 -2.724 1.00 91.62 86 LEU A O 1
ATOM 673 N N . LEU A 1 87 ? 12.874 -3.624 -2.093 1.00 88.81 87 LEU A N 1
ATOM 674 C CA . LEU A 1 87 ? 13.560 -2.642 -1.247 1.00 88.81 87 LEU A CA 1
ATOM 675 C C . LEU A 1 87 ? 14.200 -3.262 0.009 1.00 88.81 87 LEU A C 1
ATOM 677 O O . LEU A 1 87 ? 15.161 -2.703 0.533 1.00 88.81 87 LEU A O 1
ATOM 681 N N . THR A 1 88 ? 13.684 -4.399 0.488 1.00 85.75 88 THR A N 1
ATOM 682 C CA . THR A 1 88 ? 14.242 -5.171 1.620 1.00 85.75 88 THR A CA 1
ATOM 683 C C . THR A 1 88 ? 15.226 -6.258 1.198 1.00 85.75 88 THR A C 1
ATOM 685 O O . THR A 1 88 ? 15.774 -6.950 2.054 1.00 85.75 88 THR A O 1
ATOM 688 N N . ASP A 1 89 ? 15.419 -6.456 -0.108 1.00 89.00 89 ASP A N 1
ATOM 689 C CA . ASP A 1 89 ? 16.194 -7.567 -0.663 1.00 89.00 89 ASP A CA 1
ATOM 690 C C . ASP A 1 89 ? 15.712 -8.964 -0.183 1.00 89.00 89 ASP A C 1
ATOM 692 O O . ASP A 1 89 ? 16.503 -9.906 -0.095 1.00 89.00 89 ASP A O 1
ATOM 696 N N . ASP A 1 90 ? 14.410 -9.150 0.112 1.00 90.75 90 ASP A N 1
ATOM 697 C CA . ASP A 1 90 ? 13.838 -10.454 0.517 1.00 90.75 90 ASP A CA 1
ATOM 698 C C . ASP A 1 90 ? 13.651 -11.372 -0.709 1.00 90.75 90 ASP A C 1
ATOM 700 O O . ASP A 1 90 ? 12.545 -11.633 -1.196 1.00 90.75 90 ASP A O 1
ATOM 704 N N . ARG A 1 91 ? 14.775 -11.871 -1.237 1.00 91.69 91 ARG A N 1
ATOM 705 C CA . ARG A 1 91 ? 14.836 -12.720 -2.442 1.00 91.69 91 ARG A CA 1
ATOM 706 C C . ARG A 1 91 ? 13.976 -13.978 -2.331 1.00 91.69 91 ARG A C 1
ATOM 708 O O . ARG A 1 91 ? 13.367 -14.395 -3.317 1.00 91.69 91 ARG A O 1
ATOM 715 N N . ALA A 1 92 ? 13.896 -14.571 -1.141 1.00 93.25 92 ALA A N 1
ATOM 716 C CA . ALA A 1 92 ? 13.091 -15.765 -0.904 1.00 93.25 92 ALA A CA 1
ATOM 717 C C . ALA A 1 92 ? 11.587 -15.465 -1.023 1.00 93.25 92 ALA A C 1
ATOM 719 O O . ALA A 1 92 ? 10.852 -16.225 -1.664 1.00 93.25 92 ALA A O 1
ATOM 720 N N . ALA A 1 93 ? 11.127 -14.341 -0.462 1.00 91.44 93 ALA A N 1
ATOM 721 C CA . ALA A 1 93 ? 9.743 -13.903 -0.608 1.00 91.44 93 ALA A CA 1
ATOM 722 C C . ALA A 1 93 ? 9.409 -13.529 -2.061 1.00 91.44 93 ALA A C 1
ATOM 724 O O . ALA A 1 93 ? 8.344 -13.912 -2.545 1.00 91.44 93 ALA A O 1
ATOM 725 N N . ILE A 1 94 ? 10.326 -12.866 -2.779 1.00 95.00 94 ILE A N 1
ATOM 726 C CA . ILE A 1 94 ? 10.159 -12.548 -4.209 1.00 95.00 94 ILE A CA 1
ATOM 727 C C . ILE A 1 94 ? 9.978 -13.830 -5.028 1.00 95.00 94 ILE A C 1
ATOM 729 O O . ILE A 1 94 ? 9.020 -13.940 -5.793 1.00 95.00 94 ILE A O 1
ATOM 733 N N . GLN A 1 95 ? 10.850 -14.827 -4.839 1.00 96.50 95 GLN A N 1
ATOM 734 C CA . GLN A 1 95 ? 10.753 -16.099 -5.560 1.00 96.50 95 GLN A CA 1
ATOM 735 C C . GLN A 1 95 ? 9.451 -16.842 -5.235 1.00 96.50 95 GLN A C 1
ATOM 737 O O . GLN A 1 95 ? 8.817 -17.413 -6.122 1.00 96.50 95 GLN A O 1
ATOM 742 N N . THR A 1 96 ? 9.033 -16.817 -3.969 1.00 95.00 96 THR A N 1
ATOM 743 C CA . THR A 1 96 ? 7.770 -17.426 -3.531 1.00 95.00 96 THR A CA 1
ATOM 744 C C . THR A 1 96 ? 6.573 -16.750 -4.198 1.00 95.00 96 THR A C 1
ATOM 746 O O . THR A 1 96 ? 5.693 -17.441 -4.712 1.00 95.00 96 THR A O 1
ATOM 749 N N . ALA A 1 97 ? 6.553 -15.414 -4.240 1.00 93.56 97 ALA A N 1
ATOM 750 C CA . ALA A 1 97 ? 5.505 -14.645 -4.902 1.00 93.56 97 ALA A CA 1
ATOM 751 C C . ALA A 1 97 ? 5.459 -14.930 -6.412 1.00 93.56 97 ALA A C 1
ATOM 753 O O . ALA A 1 97 ? 4.382 -15.202 -6.943 1.00 93.56 97 ALA A O 1
ATOM 754 N N . ALA A 1 98 ? 6.620 -14.962 -7.076 1.00 96.06 98 ALA A N 1
ATOM 755 C CA . ALA A 1 98 ? 6.742 -15.292 -8.495 1.00 96.06 98 ALA A CA 1
ATOM 756 C C . ALA A 1 98 ? 6.196 -16.691 -8.807 1.00 96.06 98 ALA A C 1
ATOM 758 O O . ALA A 1 98 ? 5.313 -16.845 -9.649 1.00 96.06 98 ALA A O 1
ATOM 759 N N . ASN A 1 99 ? 6.667 -17.714 -8.087 1.00 96.06 99 ASN A N 1
ATOM 760 C CA . ASN A 1 99 ? 6.238 -19.096 -8.298 1.00 96.06 99 ASN A CA 1
ATOM 761 C C . ASN A 1 99 ? 4.732 -19.258 -8.077 1.00 96.06 99 ASN A C 1
ATOM 763 O O . ASN A 1 99 ? 4.063 -19.933 -8.862 1.00 96.06 99 ASN A O 1
ATOM 767 N N . ARG A 1 100 ? 4.195 -18.631 -7.023 1.00 94.00 100 ARG A N 1
ATOM 768 C CA . ARG A 1 100 ? 2.768 -18.675 -6.697 1.00 94.00 100 ARG A CA 1
ATOM 769 C C . ARG A 1 100 ? 1.920 -18.048 -7.805 1.00 94.00 100 ARG A C 1
ATOM 771 O O . ARG A 1 100 ? 0.973 -18.689 -8.252 1.00 94.00 100 ARG A O 1
ATOM 778 N N . PHE A 1 101 ? 2.279 -16.847 -8.260 1.00 94.44 101 PHE A N 1
ATOM 779 C CA . PHE A 1 101 ? 1.542 -16.134 -9.304 1.00 94.44 101 PHE A CA 1
ATOM 780 C C . PHE A 1 101 ? 1.614 -16.864 -10.651 1.00 94.44 101 PHE A C 1
ATOM 782 O O . PHE A 1 101 ? 0.584 -17.187 -11.240 1.00 94.44 101 PHE A O 1
ATOM 789 N N . LEU A 1 102 ? 2.821 -17.203 -11.117 1.00 94.81 102 LEU A N 1
ATOM 790 C CA . LEU A 1 102 ? 3.020 -17.831 -12.429 1.00 94.81 102 LEU A CA 1
ATOM 791 C C . LEU A 1 102 ? 2.373 -19.221 -12.517 1.00 94.81 102 LEU A C 1
ATOM 793 O O . LEU A 1 102 ? 1.851 -19.592 -13.567 1.00 94.81 102 LEU A O 1
ATOM 797 N N . SER A 1 103 ? 2.351 -19.978 -11.414 1.00 94.88 103 SER A N 1
ATOM 798 C CA . SER A 1 103 ? 1.665 -21.277 -11.371 1.00 94.88 103 SER A CA 1
ATOM 799 C C . SER A 1 103 ? 0.146 -21.133 -11.488 1.00 94.88 103 SER A C 1
ATOM 801 O O . SER A 1 103 ? -0.497 -21.976 -12.111 1.00 94.88 103 SER A O 1
ATOM 803 N N . ALA A 1 104 ? -0.432 -20.068 -10.922 1.00 91.88 104 ALA A N 1
ATOM 804 C CA . ALA A 1 104 ? -1.868 -19.805 -10.999 1.00 91.88 104 ALA A CA 1
ATOM 805 C C . ALA A 1 104 ? -2.325 -19.408 -12.416 1.00 91.88 104 ALA A C 1
ATOM 807 O O . ALA A 1 104 ? -3.453 -19.718 -12.787 1.00 91.88 104 ALA A O 1
ATOM 808 N N . HIS A 1 105 ? -1.436 -18.810 -13.217 1.00 91.69 105 HIS A N 1
ATOM 809 C CA . HIS A 1 105 ? -1.713 -18.338 -14.583 1.00 91.69 105 HIS A CA 1
ATOM 810 C C . HIS A 1 105 ? -1.248 -19.323 -15.671 1.00 91.69 105 HIS A C 1
ATOM 812 O O . HIS A 1 105 ? -1.229 -19.009 -16.865 1.00 91.69 105 HIS A O 1
ATOM 818 N N . ILE A 1 106 ? -0.859 -20.552 -15.304 1.00 91.31 106 ILE A N 1
ATOM 819 C CA . ILE A 1 106 ? -0.336 -21.524 -16.276 1.00 91.31 106 ILE A CA 1
ATOM 820 C C . ILE A 1 106 ? -1.360 -21.848 -17.373 1.00 91.31 106 ILE A C 1
ATOM 822 O O . ILE A 1 106 ? -0.992 -21.934 -18.547 1.00 91.31 106 ILE A O 1
ATOM 826 N N . SER A 1 107 ? -2.641 -21.956 -17.004 1.00 90.19 107 SER A N 1
ATOM 827 C CA . SER A 1 107 ? -3.756 -22.284 -17.899 1.00 90.19 107 SER A CA 1
ATOM 828 C C . SER A 1 107 ? -4.293 -21.103 -18.701 1.00 90.19 107 SER A C 1
ATOM 830 O O . SER A 1 107 ? -5.173 -21.302 -19.538 1.00 90.19 107 SER A O 1
ATOM 832 N N . ASP A 1 108 ? -3.799 -19.895 -18.448 1.00 90.50 108 ASP A N 1
ATOM 833 C CA . ASP A 1 108 ? -4.347 -18.700 -19.073 1.00 90.50 108 ASP A CA 1
ATOM 834 C C . ASP A 1 108 ? -3.973 -18.617 -20.552 1.00 90.50 108 ASP A C 1
ATOM 836 O O . ASP A 1 108 ? -2.918 -19.147 -20.941 1.00 90.50 108 ASP A O 1
ATOM 840 N N . PRO A 1 109 ? -4.805 -17.948 -21.376 1.00 91.25 109 PRO A N 1
ATOM 841 C CA . PRO A 1 109 ? -4.523 -17.747 -22.788 1.00 91.25 109 PRO A CA 1
ATOM 842 C C . PRO A 1 109 ? -3.116 -17.189 -23.016 1.00 91.25 109 PRO A C 1
ATOM 844 O O . PRO A 1 109 ? -2.654 -16.299 -22.299 1.00 91.25 109 PRO A O 1
ATOM 847 N N . ASP A 1 110 ? -2.436 -17.709 -24.036 1.00 92.12 110 ASP A N 1
ATOM 848 C CA . ASP A 1 110 ? -1.101 -17.248 -24.407 1.00 92.12 110 ASP A CA 1
ATOM 849 C C . ASP A 1 110 ? -1.194 -15.887 -25.111 1.00 92.12 110 ASP A C 1
ATOM 851 O O . ASP A 1 110 ? -1.393 -15.788 -26.322 1.00 92.12 110 ASP A O 1
ATOM 855 N N . THR A 1 111 ? -1.136 -14.821 -24.314 1.00 94.44 111 THR A N 1
ATOM 856 C CA . THR A 1 111 ? -1.209 -13.432 -24.771 1.00 94.44 111 THR A CA 1
ATOM 857 C C . THR A 1 111 ? 0.096 -12.702 -24.485 1.00 94.44 111 THR A C 1
ATOM 859 O O . THR A 1 111 ? 0.930 -13.139 -23.693 1.00 94.44 111 THR A O 1
ATOM 862 N N . TYR A 1 112 ? 0.267 -11.521 -25.081 1.00 94.56 112 TYR A N 1
ATOM 863 C CA . TYR A 1 112 ? 1.426 -10.690 -24.761 1.00 94.56 112 TYR A CA 1
ATOM 864 C C . TYR A 1 112 ? 1.436 -10.218 -23.290 1.00 94.56 112 TYR A C 1
ATOM 866 O O . TYR A 1 112 ? 2.518 -9.944 -22.782 1.00 94.56 112 TYR A O 1
ATOM 874 N N . LEU A 1 113 ? 0.283 -10.143 -22.600 1.00 95.06 113 LEU A N 1
ATOM 875 C CA . LEU A 1 113 ? 0.251 -9.815 -21.167 1.00 95.06 113 LEU A CA 1
ATOM 876 C C . LEU A 1 113 ? 0.886 -10.924 -20.331 1.00 95.06 113 LEU A C 1
ATOM 878 O O . LEU A 1 113 ? 1.705 -10.623 -19.472 1.00 95.06 113 LEU A O 1
ATOM 882 N N . LYS A 1 114 ? 0.625 -12.192 -20.665 1.00 94.19 114 LYS A N 1
ATOM 883 C CA . LYS A 1 114 ? 1.281 -13.338 -20.019 1.00 94.19 114 LYS A CA 1
ATOM 884 C C . LYS A 1 114 ? 2.806 -13.277 -20.164 1.00 94.19 114 LYS A C 1
ATOM 886 O O . LYS A 1 114 ? 3.539 -13.577 -19.225 1.00 94.19 114 LYS A O 1
ATOM 891 N N . ALA A 1 115 ? 3.296 -12.835 -21.325 1.00 94.62 115 ALA A N 1
ATOM 892 C CA . ALA A 1 115 ? 4.725 -12.598 -21.535 1.00 94.62 115 ALA A CA 1
ATOM 893 C C . ALA A 1 115 ? 5.254 -11.419 -20.691 1.00 94.62 115 ALA A C 1
ATOM 895 O O . ALA A 1 115 ? 6.335 -11.518 -20.115 1.00 94.62 115 ALA A O 1
ATOM 896 N N . VAL A 1 116 ? 4.482 -10.334 -20.557 1.00 96.81 116 VAL A N 1
ATOM 897 C CA . VAL A 1 116 ? 4.820 -9.198 -19.677 1.00 96.81 116 VAL A CA 1
ATOM 898 C C . VAL A 1 116 ? 4.878 -9.625 -18.207 1.00 96.81 116 VAL A C 1
ATOM 900 O O . VAL A 1 116 ? 5.820 -9.258 -17.514 1.00 96.81 116 VAL A O 1
ATOM 903 N N . GLU A 1 117 ? 3.932 -10.431 -17.727 1.00 95.81 117 GLU A N 1
ATOM 904 C CA . GLU A 1 117 ? 3.932 -10.976 -16.361 1.00 95.81 117 GLU A CA 1
ATOM 905 C C . GLU A 1 117 ? 5.191 -11.796 -16.082 1.00 95.81 117 GLU A C 1
ATOM 907 O O . GLU A 1 117 ? 5.892 -11.563 -15.094 1.00 95.81 117 GLU A O 1
ATOM 912 N N . GLN A 1 118 ? 5.509 -12.730 -16.984 1.00 96.62 118 GLN A N 1
ATOM 913 C CA . GLN A 1 118 ? 6.720 -13.543 -16.903 1.00 96.62 118 GLN A CA 1
ATOM 914 C C . GLN A 1 118 ? 7.971 -12.670 -16.867 1.00 96.62 118 GLN A C 1
ATOM 916 O O . GLN A 1 118 ? 8.859 -12.915 -16.052 1.00 96.62 118 GLN A O 1
ATOM 921 N N . LEU A 1 119 ? 8.016 -11.626 -17.694 1.00 97.81 119 LEU A N 1
ATOM 922 C CA . LEU A 1 119 ? 9.136 -10.700 -17.752 1.00 97.81 119 LEU A CA 1
ATOM 923 C C . LEU A 1 119 ? 9.290 -9.880 -16.464 1.00 97.81 119 LEU A C 1
ATOM 925 O O . LEU A 1 119 ? 10.406 -9.731 -15.972 1.00 97.81 119 LEU A O 1
ATOM 929 N N . ILE A 1 120 ? 8.192 -9.385 -15.882 1.00 98.12 120 ILE A N 1
ATOM 930 C CA . ILE A 1 120 ? 8.211 -8.663 -14.599 1.00 98.12 120 ILE A CA 1
ATOM 931 C C . ILE A 1 120 ? 8.832 -9.547 -13.511 1.00 98.12 120 ILE A C 1
ATOM 933 O O . ILE A 1 120 ? 9.740 -9.110 -12.800 1.00 98.12 120 ILE A O 1
ATOM 937 N N . PHE A 1 121 ? 8.403 -10.808 -13.401 1.00 98.00 121 PHE A N 1
ATOM 938 C CA . PHE A 1 121 ? 8.948 -11.730 -12.401 1.00 98.00 121 PHE A CA 1
ATOM 939 C C . PHE A 1 121 ? 10.358 -12.221 -12.725 1.00 98.00 121 PHE A C 1
ATOM 941 O O . PHE A 1 121 ? 11.158 -12.385 -11.803 1.00 98.00 121 PHE A O 1
ATOM 948 N N . GLN A 1 122 ? 10.702 -12.408 -13.999 1.00 98.00 122 GLN A N 1
ATOM 949 C CA . GLN A 1 122 ? 12.076 -12.675 -14.418 1.00 98.00 122 GLN A CA 1
ATOM 950 C C . GLN A 1 122 ? 12.992 -11.542 -13.950 1.00 98.00 122 GLN A C 1
ATOM 952 O O . GLN A 1 122 ? 13.980 -11.799 -13.270 1.00 98.00 122 GLN A O 1
ATOM 957 N N . CYS A 1 123 ? 12.639 -10.287 -14.226 1.00 98.12 123 CYS A N 1
ATOM 958 C CA . CYS A 1 123 ? 13.397 -9.125 -13.773 1.00 98.12 123 CYS A CA 1
ATOM 959 C C . CYS A 1 123 ? 13.453 -9.030 -12.241 1.00 98.12 123 CYS A C 1
ATOM 961 O O . CYS A 1 123 ? 14.528 -8.834 -11.681 1.00 98.12 123 CYS A O 1
ATOM 963 N N . ALA A 1 124 ? 12.333 -9.240 -11.541 1.00 97.38 124 ALA A N 1
ATOM 964 C CA . ALA A 1 124 ? 12.293 -9.190 -10.077 1.00 97.38 124 ALA A CA 1
ATOM 965 C C . ALA A 1 124 ? 13.199 -10.248 -9.415 1.00 97.38 124 ALA A C 1
ATOM 967 O O . ALA A 1 124 ? 13.860 -9.969 -8.411 1.00 97.38 124 ALA A O 1
ATOM 968 N N . THR A 1 125 ? 13.249 -11.457 -9.982 1.00 97.19 125 THR A N 1
ATOM 969 C CA . THR A 1 125 ? 14.070 -12.591 -9.513 1.00 97.19 125 THR A CA 1
ATOM 970 C C . THR A 1 125 ? 15.499 -12.584 -10.059 1.00 97.19 125 THR A C 1
ATOM 972 O O . THR A 1 125 ? 16.355 -13.312 -9.551 1.00 97.19 125 THR A O 1
ATOM 975 N N . THR A 1 126 ? 15.806 -11.707 -11.012 1.00 96.69 126 THR A N 1
ATOM 976 C CA . THR A 1 126 ? 17.166 -11.487 -11.510 1.00 96.69 126 THR A CA 1
ATOM 977 C C . THR A 1 126 ? 17.918 -10.555 -10.566 1.00 96.69 126 THR A C 1
ATOM 979 O O . THR A 1 126 ? 17.345 -9.623 -9.997 1.00 96.69 126 THR A O 1
ATOM 982 N N . GLU A 1 127 ? 19.200 -10.819 -10.324 1.00 93.81 127 GLU A N 1
ATOM 983 C CA . GLU A 1 127 ? 20.016 -9.891 -9.546 1.00 93.81 127 GLU A CA 1
ATOM 984 C C . GLU A 1 127 ? 20.289 -8.627 -10.354 1.00 93.81 127 GLU A C 1
ATOM 986 O O . GLU A 1 127 ? 20.678 -8.685 -11.522 1.00 93.81 127 GLU A O 1
ATOM 991 N N . VAL A 1 128 ? 20.143 -7.466 -9.717 1.00 93.06 128 VAL A N 1
ATOM 992 C CA . VAL A 1 128 ? 20.397 -6.179 -10.376 1.00 93.06 128 VAL A CA 1
ATOM 993 C C . VAL A 1 128 ? 21.855 -6.020 -10.835 1.00 93.06 128 VAL A C 1
ATOM 995 O O . VAL A 1 128 ? 22.115 -5.275 -11.776 1.00 93.06 128 VAL A O 1
ATOM 998 N N . THR A 1 129 ? 22.779 -6.760 -10.220 1.00 92.81 129 THR A N 1
ATOM 999 C CA . THR A 1 129 ? 24.207 -6.865 -10.560 1.00 92.81 129 THR A CA 1
ATOM 1000 C C . THR A 1 129 ? 24.500 -7.752 -11.768 1.00 92.81 129 THR A C 1
ATOM 1002 O O . THR A 1 129 ? 25.644 -7.824 -12.198 1.00 92.81 129 THR A O 1
ATOM 1005 N N . SER A 1 130 ? 23.507 -8.456 -12.312 1.00 93.69 130 SER A N 1
ATOM 1006 C CA . SER A 1 130 ? 23.715 -9.300 -13.489 1.00 93.69 130 SER A CA 1
ATOM 1007 C C . SER A 1 130 ? 23.874 -8.483 -14.776 1.00 93.69 130 SER A C 1
ATOM 1009 O O . SER A 1 130 ? 23.367 -7.364 -14.904 1.00 93.69 130 SER A O 1
ATOM 1011 N N . ASP A 1 131 ? 24.513 -9.103 -15.770 1.00 90.75 131 ASP A N 1
ATOM 1012 C CA . ASP A 1 131 ? 24.621 -8.586 -17.140 1.00 90.75 131 ASP A CA 1
ATOM 1013 C C . ASP A 1 131 ? 23.347 -8.804 -17.970 1.00 90.75 131 ASP A C 1
ATOM 1015 O O . ASP A 1 131 ? 23.336 -8.539 -19.172 1.00 90.75 131 ASP A O 1
ATOM 1019 N N . PHE A 1 132 ? 22.265 -9.293 -17.356 1.00 94.94 132 PHE A N 1
ATOM 1020 C CA . PHE A 1 132 ? 20.983 -9.441 -18.034 1.00 94.94 132 PHE A CA 1
ATOM 1021 C C . PHE A 1 132 ? 20.497 -8.084 -18.559 1.00 94.94 132 PHE A C 1
ATOM 1023 O O . PHE A 1 132 ? 20.586 -7.066 -17.872 1.00 94.94 132 PHE A O 1
ATOM 1030 N N . GLN A 1 133 ? 19.982 -8.080 -19.785 1.00 95.19 133 GLN A N 1
ATOM 1031 C CA . GLN A 1 133 ? 19.411 -6.910 -20.443 1.00 95.19 133 GLN A CA 1
ATOM 1032 C C . GLN A 1 133 ? 18.138 -7.333 -21.165 1.00 95.19 133 GLN A C 1
ATOM 1034 O O . GLN A 1 133 ? 18.063 -8.438 -21.711 1.00 95.19 133 GLN A O 1
ATOM 1039 N N . LEU A 1 134 ? 17.153 -6.441 -21.190 1.00 96.62 134 LEU A N 1
ATOM 1040 C CA . LEU A 1 134 ? 15.933 -6.643 -21.955 1.00 96.62 134 LEU A CA 1
ATOM 1041 C C . LEU A 1 134 ? 16.254 -6.664 -23.447 1.00 96.62 134 LEU A C 1
ATOM 1043 O O . LEU A 1 134 ? 17.002 -5.826 -23.958 1.00 96.62 134 LEU A O 1
ATOM 1047 N N . SER A 1 135 ? 15.654 -7.606 -24.170 1.00 95.81 135 SER A N 1
ATOM 1048 C CA . SER A 1 135 ? 15.690 -7.559 -25.625 1.00 95.81 135 SER A CA 1
ATOM 1049 C C . SER A 1 135 ? 14.761 -6.458 -26.142 1.00 95.81 135 SER A C 1
ATOM 1051 O O . SER A 1 135 ? 13.784 -6.081 -25.496 1.00 95.81 135 SER A O 1
ATOM 1053 N N . MET A 1 136 ? 14.989 -5.989 -27.371 1.00 95.44 136 MET A N 1
ATOM 1054 C CA . MET A 1 136 ? 14.065 -5.056 -28.034 1.00 95.44 136 MET A CA 1
ATOM 1055 C C . MET A 1 136 ? 12.624 -5.594 -28.070 1.00 95.44 136 MET A C 1
ATOM 1057 O O . MET A 1 136 ? 11.669 -4.830 -27.956 1.00 95.44 136 MET A O 1
ATOM 1061 N N . ARG A 1 137 ? 12.451 -6.915 -28.217 1.00 95.50 137 ARG A N 1
ATOM 1062 C CA . ARG A 1 137 ? 11.130 -7.555 -28.195 1.00 95.50 137 ARG A CA 1
ATOM 1063 C C . ARG A 1 137 ? 10.449 -7.373 -26.838 1.00 95.50 137 ARG A C 1
ATOM 1065 O O . ARG A 1 137 ? 9.264 -7.045 -26.812 1.00 95.50 137 ARG A O 1
ATOM 1072 N N . ASP A 1 138 ? 11.191 -7.568 -25.755 1.00 97.06 138 ASP A N 1
ATOM 1073 C CA . ASP A 1 138 ? 10.692 -7.420 -24.385 1.00 97.06 138 ASP A CA 1
ATOM 1074 C C . ASP A 1 138 ? 10.252 -5.974 -24.131 1.00 97.06 138 ASP A C 1
ATOM 1076 O O . ASP A 1 138 ? 9.146 -5.720 -23.654 1.00 97.06 138 ASP A O 1
ATOM 1080 N N . GLU A 1 139 ? 11.067 -5.007 -24.558 1.00 97.62 139 GLU A N 1
ATOM 1081 C CA . GLU A 1 139 ? 10.740 -3.585 -24.435 1.00 97.62 139 GLU A CA 1
ATOM 1082 C C . GLU A 1 139 ? 9.522 -3.174 -25.264 1.00 97.62 139 GLU A C 1
ATOM 1084 O O . GLU A 1 139 ? 8.730 -2.354 -24.809 1.00 97.62 139 GLU A O 1
ATOM 1089 N N . ILE A 1 140 ? 9.317 -3.750 -26.453 1.00 96.00 140 ILE A N 1
ATOM 1090 C CA . ILE A 1 140 ? 8.106 -3.509 -27.255 1.00 96.00 140 ILE A CA 1
ATOM 1091 C C . ILE A 1 140 ? 6.858 -4.029 -26.528 1.00 96.00 140 ILE A C 1
ATOM 1093 O O . ILE A 1 140 ? 5.815 -3.372 -26.541 1.00 96.00 140 ILE A O 1
ATOM 1097 N N . GLN A 1 141 ? 6.941 -5.193 -25.878 1.00 96.00 141 GLN A N 1
ATOM 1098 C CA . GLN A 1 141 ? 5.818 -5.732 -25.106 1.00 96.00 141 GLN A CA 1
ATOM 1099 C C . GLN A 1 141 ? 5.513 -4.872 -23.875 1.00 96.00 141 GLN A C 1
ATOM 1101 O O . GLN A 1 141 ? 4.349 -4.536 -23.636 1.00 96.00 141 GLN A O 1
ATOM 1106 N N . LEU A 1 142 ? 6.549 -4.453 -23.143 1.00 97.56 142 LEU A N 1
ATOM 1107 C CA . LEU A 1 142 ? 6.412 -3.531 -22.017 1.00 97.56 142 LEU A CA 1
ATOM 1108 C C . LEU A 1 142 ? 5.892 -2.160 -22.458 1.00 97.56 142 LEU A C 1
ATOM 1110 O O . LEU A 1 142 ? 5.040 -1.586 -21.788 1.00 97.56 142 LEU A O 1
ATOM 1114 N N . HIS A 1 143 ? 6.345 -1.648 -23.604 1.00 96.75 143 HIS A N 1
ATOM 1115 C CA . HIS A 1 143 ? 5.861 -0.393 -24.179 1.00 96.75 143 HIS A CA 1
ATOM 1116 C C . HIS A 1 143 ? 4.368 -0.473 -24.482 1.00 96.75 143 HIS A C 1
ATOM 1118 O O . HIS A 1 143 ? 3.625 0.419 -24.084 1.00 96.75 143 HIS A O 1
ATOM 1124 N N . LYS A 1 144 ? 3.906 -1.569 -25.099 1.00 95.56 144 LYS A N 1
ATOM 1125 C CA . LYS A 1 144 ? 2.475 -1.799 -25.334 1.00 95.56 144 LYS A CA 1
ATOM 1126 C C . LYS A 1 144 ? 1.684 -1.824 -24.023 1.00 95.56 144 LYS A C 1
ATOM 1128 O O . LYS A 1 144 ? 0.596 -1.260 -23.960 1.00 95.56 144 LYS A O 1
ATOM 1133 N N . PHE A 1 145 ? 2.216 -2.461 -22.979 1.00 96.25 145 PHE A N 1
ATOM 1134 C CA . PHE A 1 145 ? 1.583 -2.496 -21.659 1.00 96.25 145 PHE A CA 1
ATOM 1135 C C . PHE A 1 145 ? 1.513 -1.107 -21.005 1.00 96.25 145 PHE A C 1
ATOM 1137 O O . PHE A 1 145 ? 0.457 -0.721 -20.508 1.00 96.25 145 PHE A O 1
ATOM 1144 N N . LEU A 1 146 ? 2.600 -0.336 -21.060 1.00 95.88 146 LEU A N 1
ATOM 1145 C CA . LEU A 1 146 ? 2.754 0.959 -20.392 1.00 95.88 146 LEU A CA 1
ATOM 1146 C C . LEU A 1 146 ? 2.348 2.164 -21.253 1.00 95.88 146 LEU A C 1
ATOM 1148 O O . LEU A 1 146 ? 2.552 3.301 -20.833 1.00 95.88 146 LEU A O 1
ATOM 1152 N N . ALA A 1 147 ? 1.768 1.945 -22.434 1.00 94.25 147 ALA A N 1
ATOM 1153 C CA . ALA A 1 147 ? 1.520 2.991 -23.426 1.00 94.25 147 ALA A CA 1
ATOM 1154 C C . ALA A 1 147 ? 0.665 4.166 -22.918 1.00 94.25 147 ALA A C 1
ATOM 1156 O O . ALA A 1 147 ? 0.763 5.249 -23.489 1.00 94.25 147 ALA A O 1
ATOM 1157 N N . TYR A 1 148 ? -0.137 3.977 -21.863 1.00 93.06 148 TYR A N 1
ATOM 1158 C CA . TYR A 1 148 ? -1.080 4.964 -21.322 1.00 93.06 148 TYR A CA 1
ATOM 1159 C C . TYR A 1 148 ? -0.705 5.384 -19.890 1.00 93.06 148 TYR A C 1
ATOM 1161 O O . TYR A 1 148 ? -1.264 4.845 -18.930 1.00 93.06 148 TYR A O 1
ATOM 1169 N N . PRO A 1 149 ? 0.208 6.356 -19.712 1.00 91.94 149 PRO A N 1
ATOM 1170 C CA . PRO A 1 149 ? 0.666 6.777 -18.389 1.00 91.94 149 PRO A CA 1
ATOM 1171 C C . PRO A 1 149 ? -0.434 7.226 -17.427 1.00 91.94 149 PRO A C 1
ATOM 1173 O O . PRO A 1 149 ? -0.321 7.058 -16.221 1.00 91.94 149 PRO A O 1
ATOM 1176 N N . GLN A 1 150 ? -1.529 7.768 -17.952 1.00 87.88 150 GLN A N 1
ATOM 1177 C CA . GLN A 1 150 ? -2.674 8.272 -17.187 1.00 87.88 150 GLN A CA 1
ATOM 1178 C C . GLN A 1 150 ? -3.464 7.149 -16.509 1.00 87.88 150 GLN A C 1
ATOM 1180 O O . GLN A 1 150 ? -4.237 7.395 -15.587 1.00 87.88 150 GLN A O 1
ATOM 1185 N N . SER A 1 151 ? -3.282 5.915 -16.980 1.00 87.94 151 SER A N 1
ATOM 1186 C CA . SER A 1 151 ? -3.898 4.713 -16.421 1.00 87.94 151 SER A CA 1
ATOM 1187 C C . SER A 1 151 ? -2.922 3.902 -15.561 1.00 87.94 151 SER A C 1
ATOM 1189 O O . SER A 1 151 ? -3.310 2.863 -15.035 1.00 87.94 151 SER A O 1
ATOM 1191 N N . TRP A 1 152 ? -1.674 4.359 -15.386 1.00 91.56 152 TRP A N 1
ATOM 1192 C CA . TRP A 1 152 ? -0.712 3.680 -14.520 1.00 91.56 152 TRP A CA 1
ATOM 1193 C C . TRP A 1 152 ? -1.193 3.663 -13.063 1.00 91.56 152 TRP A C 1
ATOM 1195 O O . TRP A 1 152 ? -1.592 4.684 -12.500 1.00 91.56 152 TRP A O 1
ATOM 1205 N N . GLY A 1 153 ? -1.125 2.488 -12.444 1.00 90.19 153 GLY A N 1
ATOM 1206 C CA . GLY A 1 153 ? -1.337 2.259 -11.022 1.00 90.19 153 GLY A CA 1
ATOM 1207 C C . GLY A 1 153 ? -0.150 1.545 -10.384 1.00 90.19 153 GLY A C 1
ATOM 1208 O O . GLY A 1 153 ? 0.977 1.582 -10.883 1.00 90.19 153 GLY A O 1
ATOM 1209 N N . THR A 1 154 ? -0.394 0.889 -9.252 1.00 90.50 154 THR A N 1
ATOM 1210 C CA . THR A 1 154 ? 0.670 0.218 -8.497 1.00 90.50 154 THR A CA 1
ATOM 1211 C C . THR A 1 154 ? 1.270 -0.967 -9.264 1.00 90.50 154 THR A C 1
ATOM 1213 O O . THR A 1 154 ? 2.474 -1.202 -9.149 1.00 90.50 154 THR A O 1
ATOM 1216 N N . ILE A 1 155 ? 0.500 -1.660 -10.111 1.00 94.06 155 ILE A N 1
ATOM 1217 C CA . ILE A 1 155 ? 1.027 -2.734 -10.968 1.00 94.06 155 ILE A CA 1
ATOM 1218 C C . ILE A 1 155 ? 1.996 -2.179 -12.024 1.00 94.06 155 ILE A C 1
ATOM 1220 O O . ILE A 1 155 ? 3.110 -2.686 -12.141 1.00 94.06 155 ILE A O 1
ATOM 1224 N N . GLU A 1 156 ? 1.651 -1.104 -12.741 1.00 95.75 156 GLU A N 1
ATOM 1225 C CA . GLU A 1 156 ? 2.573 -0.466 -13.694 1.00 95.75 156 GLU A CA 1
ATOM 1226 C C . GLU A 1 156 ? 3.814 0.099 -13.013 1.00 95.75 156 GLU A C 1
ATOM 1228 O O . GLU A 1 156 ? 4.919 -0.097 -13.516 1.00 95.75 156 GLU A O 1
ATOM 1233 N N . ALA A 1 157 ? 3.663 0.752 -11.857 1.00 95.25 157 ALA A N 1
ATOM 1234 C CA . ALA A 1 157 ? 4.814 1.196 -11.075 1.00 95.25 157 ALA A CA 1
ATOM 1235 C C . ALA A 1 157 ? 5.716 0.024 -10.680 1.00 95.25 157 ALA A C 1
ATOM 1237 O O . ALA A 1 157 ? 6.935 0.149 -10.761 1.00 95.25 157 ALA A O 1
ATOM 1238 N N . THR A 1 158 ? 5.139 -1.120 -10.309 1.00 96.06 158 THR A N 1
ATOM 1239 C CA . THR A 1 158 ? 5.903 -2.333 -9.993 1.00 96.06 158 THR A CA 1
ATOM 1240 C C . THR A 1 158 ? 6.630 -2.860 -11.224 1.00 96.06 158 THR A C 1
ATOM 1242 O O . THR A 1 158 ? 7.826 -3.143 -11.150 1.00 96.06 158 THR A O 1
ATOM 1245 N N . ALA A 1 159 ? 5.949 -2.932 -12.370 1.00 97.44 159 ALA A N 1
ATOM 1246 C CA . ALA A 1 159 ? 6.564 -3.327 -13.629 1.00 97.44 159 ALA A CA 1
ATOM 1247 C C . ALA A 1 159 ? 7.756 -2.417 -13.949 1.00 97.44 159 ALA A C 1
ATOM 1249 O O . ALA A 1 159 ? 8.872 -2.901 -14.091 1.00 97.44 159 ALA A O 1
ATOM 1250 N N . ILE A 1 160 ? 7.566 -1.096 -13.941 1.00 97.88 160 ILE A N 1
ATOM 1251 C CA . ILE A 1 160 ? 8.632 -0.116 -14.185 1.00 97.88 160 ILE A CA 1
ATOM 1252 C C . ILE A 1 160 ? 9.789 -0.306 -13.194 1.00 97.88 160 ILE A C 1
ATOM 1254 O O . ILE A 1 160 ? 10.939 -0.438 -13.611 1.00 97.88 160 ILE A O 1
ATOM 1258 N N . PHE A 1 161 ? 9.497 -0.386 -11.895 1.00 97.50 161 PHE A N 1
ATOM 1259 C CA . PHE A 1 161 ? 10.511 -0.545 -10.852 1.00 97.50 161 PHE A CA 1
ATOM 1260 C C . PHE A 1 161 ? 11.359 -1.809 -11.044 1.00 97.50 161 PHE A C 1
ATOM 1262 O O . PHE A 1 161 ? 12.572 -1.779 -10.849 1.00 97.50 161 PHE A O 1
ATOM 1269 N N . THR A 1 162 ? 10.736 -2.910 -11.469 1.00 97.38 162 THR A N 1
ATOM 1270 C CA . THR A 1 162 ? 11.428 -4.186 -11.705 1.00 97.38 162 THR A CA 1
ATOM 1271 C C . THR A 1 162 ? 12.254 -4.202 -12.989 1.00 97.38 162 THR A C 1
ATOM 1273 O O . THR A 1 162 ? 13.347 -4.762 -12.989 1.00 97.38 162 THR A O 1
ATOM 1276 N N . VAL A 1 163 ? 11.760 -3.608 -14.083 1.00 97.88 163 VAL A N 1
ATOM 1277 C CA . VAL A 1 163 ? 12.364 -3.779 -15.416 1.00 97.88 163 VAL A CA 1
ATOM 1278 C C . VAL A 1 163 ? 13.396 -2.710 -15.769 1.00 97.88 163 VAL A C 1
ATOM 1280 O O . VAL A 1 163 ? 14.333 -3.001 -16.510 1.00 97.88 163 VAL A O 1
ATOM 1283 N N . LEU A 1 164 ? 13.275 -1.483 -15.243 1.00 97.62 164 LEU A N 1
ATOM 1284 C CA . LEU A 1 164 ? 14.185 -0.386 -15.603 1.00 97.62 164 LEU A CA 1
ATOM 1285 C C . LEU A 1 164 ? 15.675 -0.655 -15.332 1.00 97.62 164 LEU A C 1
ATOM 1287 O O . LEU A 1 164 ? 16.488 -0.197 -16.140 1.00 97.62 164 LEU A O 1
ATOM 1291 N N . PRO A 1 165 ? 16.077 -1.410 -14.290 1.00 96.25 165 PRO A N 1
ATOM 1292 C CA . PRO A 1 165 ? 17.480 -1.772 -14.110 1.00 96.25 165 PRO A CA 1
ATOM 1293 C C . PRO A 1 165 ? 18.068 -2.621 -15.250 1.00 96.25 165 PRO A C 1
ATOM 1295 O O . PRO A 1 165 ? 19.284 -2.772 -15.314 1.00 96.25 165 PRO A O 1
ATOM 1298 N N . PHE A 1 166 ? 17.246 -3.178 -16.139 1.00 97.25 166 PHE A N 1
ATOM 1299 C CA . PHE A 1 166 ? 17.663 -4.024 -17.266 1.00 97.25 166 PHE A CA 1
ATOM 1300 C C . PHE A 1 166 ? 17.284 -3.427 -18.629 1.00 97.25 166 PHE A C 1
ATOM 1302 O O . PHE A 1 166 ? 17.526 -4.043 -19.664 1.00 97.25 166 PHE A O 1
ATOM 1309 N N . ALA A 1 167 ? 16.645 -2.257 -18.633 1.00 97.38 167 ALA A N 1
ATOM 1310 C CA . ALA A 1 167 ? 16.106 -1.635 -19.831 1.00 97.38 167 ALA A CA 1
ATOM 1311 C C . ALA A 1 167 ? 17.134 -0.747 -20.534 1.00 97.38 167 ALA A C 1
ATOM 1313 O O . ALA A 1 167 ? 18.039 -0.205 -19.900 1.00 97.38 167 ALA A O 1
ATOM 1314 N N . SER A 1 168 ? 16.941 -0.533 -21.831 1.00 96.62 168 SER A N 1
ATOM 1315 C CA . SER A 1 168 ? 17.700 0.396 -22.662 1.00 96.62 168 SER A CA 1
ATOM 1316 C C . SER A 1 168 ? 17.490 1.858 -22.273 1.00 96.62 168 SER A C 1
ATOM 1318 O O . SER A 1 168 ? 16.529 2.237 -21.592 1.00 96.62 168 SER A O 1
ATOM 1320 N N . THR A 1 169 ? 18.379 2.716 -22.768 1.00 94.69 169 THR A N 1
ATOM 1321 C CA . THR A 1 169 ? 18.260 4.172 -22.635 1.00 94.69 169 THR A CA 1
ATOM 1322 C C . THR A 1 169 ? 16.945 4.701 -23.218 1.00 94.69 169 THR A C 1
ATOM 1324 O O . THR A 1 169 ? 16.315 5.580 -22.626 1.00 94.69 169 THR A O 1
ATOM 1327 N N . GLU A 1 170 ? 16.498 4.173 -24.360 1.00 95.38 170 GLU A N 1
ATOM 1328 C CA . GLU A 1 170 ? 15.260 4.594 -25.021 1.00 95.38 170 GLU A CA 1
ATOM 1329 C C . GLU A 1 170 ? 14.032 4.278 -24.164 1.00 95.38 170 GLU A C 1
ATOM 1331 O O . GLU A 1 170 ? 13.159 5.133 -23.990 1.00 95.38 170 GLU A O 1
ATOM 1336 N N . PHE A 1 171 ? 13.981 3.080 -23.577 1.00 97.25 171 PHE A N 1
ATOM 1337 C CA . PHE A 1 171 ? 12.858 2.674 -22.738 1.00 97.25 171 PHE A CA 1
ATOM 1338 C C . PHE A 1 171 ? 12.825 3.431 -21.400 1.00 97.25 171 PHE A C 1
ATOM 1340 O O . PHE A 1 171 ? 11.762 3.884 -20.968 1.00 97.25 171 PHE A O 1
ATOM 1347 N N . ARG A 1 172 ? 13.988 3.676 -20.777 1.00 95.50 172 ARG A N 1
ATOM 1348 C CA . ARG A 1 172 ? 14.085 4.541 -19.582 1.00 95.50 172 ARG A CA 1
ATOM 1349 C C . ARG A 1 172 ? 13.565 5.952 -19.865 1.00 95.50 172 ARG A C 1
ATOM 1351 O O . ARG A 1 172 ? 12.796 6.499 -19.073 1.00 95.50 172 ARG A O 1
ATOM 1358 N N . ASN A 1 173 ? 13.929 6.525 -21.013 1.00 93.69 173 ASN A N 1
ATOM 1359 C CA . ASN A 1 173 ? 13.432 7.835 -21.435 1.00 93.69 173 ASN A CA 1
ATOM 1360 C C . ASN A 1 173 ? 11.921 7.840 -21.688 1.00 93.69 173 ASN A C 1
ATOM 1362 O O . ASN A 1 173 ? 11.252 8.800 -21.308 1.00 93.69 173 ASN A O 1
ATOM 1366 N N . PHE A 1 174 ? 11.368 6.775 -22.268 1.00 95.94 174 PHE A N 1
ATOM 1367 C CA . PHE A 1 174 ? 9.920 6.621 -22.408 1.00 95.94 174 PHE A CA 1
ATOM 1368 C C . PHE A 1 174 ? 9.204 6.664 -21.054 1.00 95.94 174 PHE A C 1
ATOM 1370 O O . PHE A 1 174 ? 8.258 7.437 -20.899 1.00 95.94 174 PHE A O 1
ATOM 1377 N N . CYS A 1 175 ? 9.685 5.919 -20.053 1.00 95.69 175 CYS A N 1
ATOM 1378 C CA . CYS A 1 175 ? 9.097 5.943 -18.712 1.00 95.69 175 CYS A CA 1
ATOM 1379 C C . CYS A 1 175 ? 9.192 7.333 -18.056 1.00 95.69 175 CYS A C 1
ATOM 1381 O O . CYS A 1 175 ? 8.238 7.775 -17.413 1.00 95.69 175 CYS A O 1
ATOM 1383 N N . ARG A 1 176 ? 10.300 8.057 -18.274 1.00 92.75 176 ARG A N 1
ATOM 1384 C CA . ARG A 1 176 ? 10.492 9.437 -17.791 1.00 92.75 176 ARG A CA 1
ATOM 1385 C C . ARG A 1 176 ? 9.558 10.450 -18.455 1.00 92.75 176 ARG A C 1
ATOM 1387 O O . ARG A 1 176 ? 9.051 11.346 -17.794 1.00 92.75 176 ARG A O 1
ATOM 1394 N N . VAL A 1 177 ? 9.273 10.315 -19.746 1.00 91.62 177 VAL A N 1
ATOM 1395 C CA . VAL A 1 177 ? 8.232 11.140 -20.386 1.00 91.62 177 VAL A CA 1
ATOM 1396 C C . VAL A 1 177 ? 6.845 10.738 -19.870 1.00 91.62 177 VAL A C 1
ATOM 1398 O O . VAL A 1 177 ? 5.984 11.591 -19.653 1.00 91.62 177 VAL A O 1
ATOM 1401 N N . GLY A 1 178 ? 6.636 9.443 -19.623 1.00 91.44 178 GLY A N 1
ATOM 1402 C CA . GLY A 1 178 ? 5.383 8.905 -19.110 1.00 91.44 178 GLY A CA 1
ATOM 1403 C C . GLY A 1 178 ? 4.992 9.459 -17.742 1.00 91.44 178 GLY A C 1
ATOM 1404 O O . GLY A 1 178 ? 3.849 9.877 -17.579 1.00 91.44 178 GLY A O 1
ATOM 1405 N N . ILE A 1 179 ? 5.919 9.554 -16.782 1.00 89.81 179 ILE A N 1
ATOM 1406 C CA . ILE A 1 179 ? 5.592 10.060 -15.437 1.00 89.81 179 ILE A CA 1
ATOM 1407 C C . ILE A 1 179 ? 5.053 11.499 -15.459 1.00 89.81 179 ILE A C 1
ATOM 1409 O O . ILE A 1 179 ? 4.076 11.793 -14.767 1.00 89.81 179 ILE A O 1
ATOM 1413 N N . ALA A 1 180 ? 5.611 12.369 -16.309 1.00 83.50 180 ALA A N 1
ATOM 1414 C CA . ALA A 1 180 ? 5.129 13.740 -16.483 1.00 83.50 180 ALA A CA 1
ATOM 1415 C C . ALA A 1 180 ? 3.705 13.771 -17.067 1.00 83.50 180 ALA A C 1
ATOM 1417 O O . ALA A 1 180 ? 2.888 14.613 -16.698 1.00 83.50 180 ALA A O 1
ATOM 1418 N N . ALA A 1 181 ? 3.386 12.819 -17.947 1.00 85.56 181 ALA A N 1
ATOM 1419 C CA . ALA A 1 181 ? 2.074 12.694 -18.568 1.00 85.56 181 ALA A CA 1
ATOM 1420 C C . ALA A 1 181 ? 1.036 11.983 -17.680 1.00 85.56 181 ALA A C 1
ATOM 1422 O O . ALA A 1 181 ? -0.161 12.164 -17.899 1.00 85.56 181 ALA A O 1
ATOM 1423 N N . ALA A 1 182 ? 1.463 11.174 -16.706 1.00 81.38 182 ALA A N 1
ATOM 1424 C CA . ALA A 1 182 ? 0.584 10.317 -15.915 1.00 81.38 182 ALA A CA 1
ATOM 1425 C C . ALA A 1 182 ? -0.431 11.099 -15.071 1.00 81.38 182 ALA A C 1
ATOM 1427 O O . ALA A 1 182 ? -1.522 10.597 -14.821 1.00 81.38 182 ALA A O 1
ATOM 1428 N N . GLY A 1 183 ? -0.085 12.307 -14.598 1.00 73.06 183 GLY A N 1
ATOM 1429 C CA . GLY A 1 183 ? -0.952 13.095 -13.704 1.00 73.06 183 GLY A CA 1
ATOM 1430 C C . GLY A 1 183 ? -1.416 12.332 -12.449 1.00 73.06 183 GLY A C 1
ATOM 1431 O O . GLY A 1 183 ? -2.416 12.706 -11.839 1.00 73.06 183 GLY A O 1
ATOM 1432 N N . GLY A 1 184 ? -0.732 11.228 -12.120 1.00 70.38 184 GLY A N 1
ATOM 1433 C CA . GLY A 1 184 ? -1.204 10.188 -11.214 1.00 70.38 184 GLY A CA 1
ATOM 1434 C C . GLY A 1 184 ? -1.028 10.511 -9.733 1.00 70.38 184 GLY A C 1
ATOM 1435 O O . GLY A 1 184 ? -0.683 11.623 -9.337 1.00 70.38 184 GLY A O 1
ATOM 1436 N N . SER A 1 185 ? -1.283 9.506 -8.893 1.00 83.00 185 SER A N 1
ATOM 1437 C CA . SER A 1 185 ? -1.128 9.639 -7.444 1.00 83.00 185 SER A CA 1
ATOM 1438 C C . SER A 1 185 ? 0.338 9.882 -7.064 1.00 83.00 185 SER A C 1
ATOM 1440 O O . SER A 1 185 ? 1.258 9.412 -7.733 1.00 83.00 185 SER A O 1
ATOM 1442 N N . LEU A 1 186 ? 0.564 10.591 -5.956 1.00 85.12 186 LEU A N 1
ATOM 1443 C CA . LEU A 1 186 ? 1.918 10.830 -5.457 1.00 85.12 186 LEU A CA 1
ATOM 1444 C C . LEU A 1 186 ? 2.732 9.534 -5.258 1.00 85.12 186 LEU A C 1
ATOM 1446 O O . LEU A 1 186 ? 3.862 9.520 -5.735 1.00 85.12 186 LEU A O 1
ATOM 1450 N N . PRO A 1 187 ? 2.193 8.444 -4.657 1.00 87.88 187 PRO A N 1
ATOM 1451 C CA . PRO A 1 187 ? 2.915 7.173 -4.557 1.00 87.88 187 PRO A CA 1
ATOM 1452 C C . PRO A 1 187 ? 3.437 6.658 -5.900 1.00 87.88 187 PRO A C 1
ATOM 1454 O O . PRO A 1 187 ? 4.608 6.304 -6.007 1.00 87.88 187 PRO A O 1
ATOM 1457 N N . LEU A 1 188 ? 2.597 6.681 -6.942 1.00 90.44 188 LEU A N 1
ATOM 1458 C CA . LEU A 1 188 ? 2.986 6.263 -8.289 1.00 90.44 188 LEU A CA 1
ATOM 1459 C C . LEU A 1 188 ? 4.167 7.099 -8.801 1.00 90.44 188 LEU A C 1
ATOM 1461 O O . LEU A 1 188 ? 5.167 6.546 -9.258 1.00 90.44 188 LEU A O 1
ATOM 1465 N N . GLN A 1 189 ? 4.051 8.425 -8.707 1.00 92.19 189 GLN A N 1
ATOM 1466 C CA . GLN A 1 189 ? 5.071 9.353 -9.188 1.00 92.19 189 GLN A CA 1
ATOM 1467 C C . GLN A 1 189 ? 6.402 9.171 -8.444 1.00 92.19 189 GLN A C 1
ATOM 1469 O O . GLN A 1 189 ? 7.456 9.066 -9.067 1.00 92.19 189 GLN A O 1
ATOM 1474 N N . THR A 1 190 ? 6.371 9.054 -7.117 1.00 92.75 190 THR A N 1
ATOM 1475 C CA . THR A 1 190 ? 7.585 8.843 -6.318 1.00 92.75 190 THR A CA 1
ATOM 1476 C C . THR A 1 190 ? 8.261 7.512 -6.641 1.00 92.75 190 THR A C 1
ATOM 1478 O O . THR A 1 190 ? 9.479 7.459 -6.791 1.00 92.75 190 THR A O 1
ATOM 1481 N N . THR 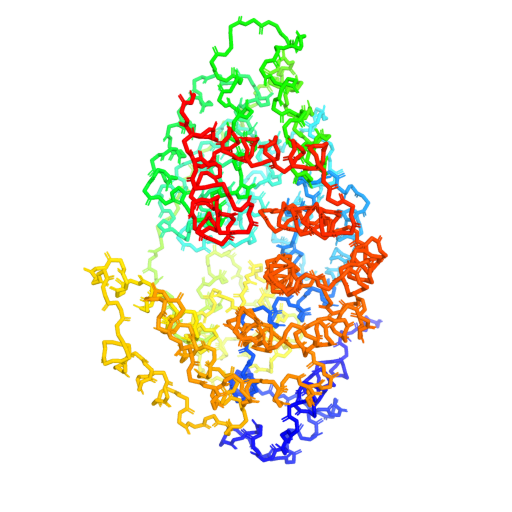A 1 191 ? 7.486 6.438 -6.813 1.00 93.75 191 THR A N 1
ATOM 1482 C CA . THR A 1 191 ? 8.021 5.104 -7.109 1.00 93.75 191 THR A CA 1
ATOM 1483 C C . THR A 1 191 ? 8.633 5.023 -8.504 1.00 93.75 191 THR A C 1
ATOM 1485 O O . THR A 1 191 ? 9.747 4.522 -8.657 1.00 93.75 191 THR A O 1
ATOM 1488 N N . VAL A 1 192 ? 7.934 5.526 -9.526 1.00 95.19 192 VAL A N 1
ATOM 1489 C CA . VAL A 1 192 ? 8.434 5.510 -10.908 1.00 95.19 192 VAL A CA 1
ATOM 1490 C C . VAL A 1 192 ? 9.641 6.432 -11.062 1.00 95.19 192 VAL A C 1
ATOM 1492 O O . VAL A 1 192 ? 10.632 6.032 -11.668 1.00 95.19 192 VAL A O 1
ATOM 1495 N N . GLY A 1 193 ? 9.603 7.632 -10.476 1.00 95.25 193 GLY A N 1
ATOM 1496 C CA . GLY A 1 193 ? 10.747 8.541 -10.500 1.00 95.25 193 GLY A CA 1
ATOM 1497 C C . GLY A 1 193 ? 11.972 7.926 -9.818 1.00 95.25 193 GLY A C 1
ATOM 1498 O O . GLY A 1 193 ? 13.066 7.960 -10.382 1.00 95.25 193 GLY A O 1
ATOM 1499 N N . LEU A 1 194 ? 11.787 7.273 -8.659 1.00 96.06 194 LEU A N 1
ATOM 1500 C CA . LEU A 1 194 ? 12.866 6.556 -7.977 1.00 96.06 194 LEU A CA 1
ATOM 1501 C C . LEU A 1 194 ? 13.454 5.453 -8.869 1.00 96.06 194 LEU A C 1
ATOM 1503 O O . LEU A 1 194 ? 14.674 5.349 -8.975 1.00 96.06 194 LEU A O 1
ATOM 1507 N N . ALA A 1 195 ? 12.615 4.656 -9.536 1.00 97.19 195 ALA A N 1
ATOM 1508 C CA . ALA A 1 195 ? 13.074 3.606 -10.447 1.00 97.19 195 ALA A CA 1
ATOM 1509 C C . ALA A 1 195 ? 13.954 4.152 -11.584 1.00 97.19 195 ALA A C 1
ATOM 1511 O O . ALA A 1 195 ? 14.979 3.556 -11.918 1.00 97.19 195 ALA A O 1
ATOM 1512 N N . ILE A 1 196 ? 13.578 5.299 -12.161 1.00 96.75 196 ILE A N 1
ATOM 1513 C CA . ILE A 1 196 ? 14.344 5.955 -13.228 1.00 96.75 196 ILE A CA 1
ATOM 1514 C C . ILE A 1 196 ? 15.705 6.425 -12.698 1.00 96.75 196 ILE A C 1
ATOM 1516 O O . ILE A 1 196 ? 16.730 6.151 -13.325 1.00 96.75 196 ILE A O 1
ATOM 1520 N N . ALA A 1 197 ? 15.731 7.073 -11.530 1.00 96.81 197 ALA A N 1
ATOM 1521 C CA . ALA A 1 197 ? 16.968 7.549 -10.915 1.00 96.81 197 ALA A CA 1
ATOM 1522 C C . ALA A 1 197 ? 17.913 6.389 -10.542 1.00 96.81 197 ALA A C 1
ATOM 1524 O O . ALA A 1 197 ? 19.106 6.442 -10.841 1.00 96.81 197 ALA A O 1
ATOM 1525 N N . LEU A 1 198 ? 17.385 5.301 -9.972 1.00 96.56 198 LEU A N 1
ATOM 1526 C CA . LEU A 1 198 ? 18.150 4.084 -9.671 1.00 96.56 198 LEU A CA 1
ATOM 1527 C C . LEU A 1 198 ? 18.753 3.450 -10.928 1.00 96.56 198 LEU A C 1
ATOM 1529 O O . LEU A 1 198 ? 19.913 3.036 -10.916 1.00 96.56 198 LEU A O 1
ATOM 1533 N N . ALA A 1 199 ? 17.990 3.387 -12.021 1.00 96.56 199 ALA A N 1
ATOM 1534 C CA . ALA A 1 199 ? 18.489 2.864 -13.286 1.00 96.56 199 ALA A CA 1
ATOM 1535 C C . ALA A 1 199 ? 19.600 3.759 -13.861 1.00 96.56 199 ALA A C 1
ATOM 1537 O O . ALA A 1 199 ? 20.649 3.250 -14.250 1.00 96.56 199 ALA A O 1
ATOM 1538 N N . ALA A 1 200 ? 19.424 5.085 -13.854 1.00 94.62 200 ALA A N 1
ATOM 1539 C CA . ALA A 1 200 ? 20.467 6.020 -14.284 1.00 94.62 200 ALA A CA 1
ATOM 1540 C C . ALA A 1 200 ? 21.759 5.856 -13.464 1.00 94.62 200 ALA A C 1
ATOM 1542 O O . ALA A 1 200 ? 22.851 5.811 -14.033 1.00 94.62 200 ALA A O 1
ATOM 1543 N N . ALA A 1 201 ? 21.630 5.678 -12.145 1.00 94.00 201 ALA A N 1
ATOM 1544 C CA . ALA A 1 201 ? 22.756 5.415 -11.259 1.00 94.00 201 ALA A CA 1
ATOM 1545 C C . ALA A 1 201 ? 23.469 4.094 -11.603 1.00 94.00 201 ALA A C 1
ATOM 1547 O O . ALA A 1 201 ? 24.681 4.105 -11.810 1.00 94.00 201 ALA A O 1
ATOM 1548 N N . LYS A 1 202 ? 22.729 2.985 -11.774 1.00 94.25 202 LYS A N 1
ATOM 1549 C CA . LYS A 1 202 ? 23.285 1.676 -12.179 1.00 94.25 202 LYS A CA 1
ATOM 1550 C C . LYS A 1 202 ? 24.118 1.758 -13.463 1.00 94.25 202 LYS A C 1
ATOM 1552 O O . LYS A 1 202 ? 25.138 1.084 -13.579 1.00 94.25 202 LYS A O 1
ATOM 1557 N N . PHE A 1 203 ? 23.666 2.533 -14.444 1.00 93.50 203 PHE A N 1
ATOM 1558 C CA . PHE A 1 203 ? 24.346 2.653 -15.734 1.00 93.50 203 PHE A CA 1
ATOM 1559 C C . PHE A 1 203 ? 25.365 3.802 -15.791 1.00 93.50 203 PHE A C 1
ATOM 1561 O O . PHE A 1 203 ? 25.922 4.080 -16.853 1.00 93.50 203 PHE A O 1
ATOM 1568 N N . GLY A 1 204 ? 25.616 4.486 -14.669 1.00 90.75 204 GLY A N 1
ATOM 1569 C CA . GLY A 1 204 ? 26.594 5.573 -14.588 1.00 90.75 204 GLY A CA 1
ATOM 1570 C C . GLY A 1 204 ? 26.222 6.817 -15.400 1.00 90.75 204 GLY A C 1
ATOM 1571 O O . GLY A 1 204 ? 27.082 7.665 -15.639 1.00 90.75 204 GLY A O 1
ATOM 1572 N N . ASP A 1 205 ? 24.960 6.954 -15.812 1.00 91.81 205 ASP A N 1
ATOM 1573 C CA . ASP A 1 205 ? 24.459 8.099 -16.575 1.00 91.81 205 ASP A CA 1
ATOM 1574 C C . ASP A 1 205 ? 24.201 9.275 -15.623 1.00 91.81 205 ASP A C 1
ATOM 1576 O O . ASP A 1 205 ? 23.083 9.513 -15.160 1.00 91.81 205 ASP A O 1
ATOM 1580 N N . ARG A 1 206 ? 25.279 9.984 -15.264 1.00 90.69 206 ARG A N 1
ATOM 1581 C CA . ARG A 1 206 ? 25.230 11.103 -14.311 1.00 90.69 206 ARG A CA 1
ATOM 1582 C C . ARG A 1 206 ? 24.300 12.236 -14.762 1.00 90.69 206 ARG A C 1
ATOM 1584 O O . ARG A 1 206 ? 23.530 12.692 -13.920 1.00 90.69 206 ARG A O 1
ATOM 1591 N N . PRO A 1 207 ? 24.290 12.671 -16.039 1.00 92.00 207 PRO A N 1
ATOM 1592 C CA . PRO A 1 207 ? 23.316 13.656 -16.505 1.00 92.00 207 PRO A CA 1
ATOM 1593 C C . PRO A 1 207 ? 21.863 13.199 -16.323 1.00 92.00 207 PRO A C 1
ATOM 1595 O O . PRO A 1 207 ? 21.051 13.967 -15.803 1.00 92.00 207 PRO A O 1
ATOM 1598 N N . ALA A 1 208 ? 21.527 11.956 -16.694 1.00 92.00 208 ALA A N 1
ATOM 1599 C CA . ALA A 1 208 ? 20.171 11.443 -16.503 1.00 92.00 208 ALA A CA 1
ATOM 1600 C C . ALA A 1 208 ? 19.810 11.287 -15.021 1.00 92.00 208 ALA A C 1
ATOM 1602 O O . ALA A 1 208 ? 18.669 11.564 -14.647 1.00 92.00 208 ALA A O 1
ATOM 1603 N N . LEU A 1 209 ? 20.763 10.885 -14.173 1.00 94.75 209 LEU A N 1
ATOM 1604 C CA . LEU A 1 209 ? 20.572 10.810 -12.725 1.00 94.75 209 LEU A CA 1
ATOM 1605 C C . LEU A 1 209 ? 20.250 12.190 -12.145 1.00 94.75 209 LEU A C 1
ATOM 1607 O O . LEU A 1 209 ? 19.230 12.333 -11.477 1.00 94.75 209 LEU A O 1
ATOM 1611 N N . SER A 1 210 ? 21.069 13.205 -12.433 1.00 94.12 210 SER A N 1
ATOM 1612 C CA . SER A 1 210 ? 20.846 14.567 -11.936 1.00 94.12 210 SER A CA 1
ATOM 1613 C C . SER A 1 210 ? 19.503 15.129 -12.397 1.00 94.12 210 SER A C 1
ATOM 1615 O O . SER A 1 210 ? 18.771 15.693 -11.588 1.00 94.12 210 SER A O 1
ATOM 1617 N N . GLN A 1 211 ? 19.136 14.917 -13.665 1.00 93.88 211 GLN A N 1
ATOM 1618 C CA . GLN A 1 211 ? 17.825 15.331 -14.164 1.00 93.88 211 GLN A CA 1
ATOM 1619 C C . GLN A 1 211 ? 16.686 14.596 -13.448 1.00 93.88 211 GLN A C 1
ATOM 1621 O O . GLN A 1 211 ? 15.717 15.222 -13.044 1.00 93.88 211 GLN A O 1
ATOM 1626 N N . SER A 1 212 ? 16.807 13.281 -13.253 1.00 94.25 212 SER A N 1
ATOM 1627 C CA . SER A 1 212 ? 15.765 12.487 -12.588 1.00 94.25 212 SER A CA 1
ATOM 1628 C C . SER A 1 212 ? 15.600 12.871 -11.117 1.00 94.25 212 SER A C 1
ATOM 1630 O O . SER A 1 212 ? 14.487 12.838 -10.601 1.00 94.25 212 SER A O 1
ATOM 1632 N N . LEU A 1 213 ? 16.691 13.246 -10.440 1.00 95.00 213 LEU A N 1
ATOM 1633 C CA . LEU A 1 213 ? 16.642 13.770 -9.076 1.00 95.00 213 LEU A CA 1
ATOM 1634 C C . LEU A 1 213 ? 15.961 15.138 -9.016 1.00 95.00 213 LEU A C 1
ATOM 1636 O O . LEU A 1 213 ? 15.183 15.356 -8.095 1.00 95.00 213 LEU A O 1
ATOM 1640 N N . GLN A 1 214 ? 16.190 16.016 -9.997 1.00 94.19 214 GLN A N 1
ATOM 1641 C CA . GLN A 1 214 ? 15.462 17.284 -10.096 1.00 94.19 214 GLN A CA 1
ATOM 1642 C C . GLN A 1 214 ? 13.965 17.053 -10.344 1.00 94.19 214 GLN A C 1
ATOM 1644 O O . GLN A 1 214 ? 13.136 17.610 -9.631 1.00 94.19 214 GLN A O 1
ATOM 1649 N N . ASP A 1 215 ? 13.620 16.186 -11.302 1.00 91.75 215 ASP A N 1
ATOM 1650 C CA . ASP A 1 215 ? 12.227 15.847 -11.619 1.00 91.75 215 ASP A CA 1
ATOM 1651 C C . ASP A 1 215 ? 11.506 15.269 -10.379 1.00 91.75 215 ASP A C 1
ATOM 1653 O O . ASP A 1 215 ? 10.342 15.573 -10.113 1.00 91.75 215 ASP A O 1
ATOM 1657 N N . LEU A 1 216 ? 12.205 14.437 -9.598 1.00 91.81 216 LEU A N 1
ATOM 1658 C CA . LEU A 1 216 ? 11.712 13.909 -8.327 1.00 91.81 216 LEU A CA 1
ATOM 1659 C C . LEU A 1 216 ? 11.556 14.994 -7.260 1.00 91.81 216 LEU A C 1
ATOM 1661 O O . LEU A 1 216 ? 10.555 14.981 -6.549 1.00 91.81 216 LEU A O 1
ATOM 1665 N N . ASP A 1 217 ? 12.510 15.913 -7.132 1.00 91.56 217 ASP A N 1
ATOM 1666 C CA . ASP A 1 217 ? 12.443 17.000 -6.153 1.00 91.56 217 ASP A CA 1
ATOM 1667 C C . ASP A 1 217 ? 11.203 17.877 -6.391 1.00 91.56 217 ASP A C 1
ATOM 1669 O O . ASP A 1 217 ? 10.437 18.119 -5.459 1.00 91.56 217 ASP A O 1
ATOM 1673 N N . ASP A 1 218 ? 10.891 18.207 -7.648 1.00 90.12 218 ASP A N 1
ATOM 1674 C CA . ASP A 1 218 ? 9.688 18.968 -8.021 1.00 90.12 218 ASP A CA 1
ATOM 1675 C C . ASP A 1 218 ? 8.377 18.261 -7.600 1.00 90.12 218 ASP A C 1
ATOM 1677 O O . ASP A 1 218 ? 7.378 18.901 -7.247 1.00 90.12 218 ASP A O 1
ATOM 1681 N N . ILE A 1 219 ? 8.364 16.923 -7.607 1.00 87.81 219 ILE A N 1
ATOM 1682 C CA . ILE A 1 219 ? 7.226 16.099 -7.163 1.00 87.81 219 ILE A CA 1
ATOM 1683 C C . ILE A 1 219 ? 7.138 16.060 -5.631 1.00 87.81 219 ILE A C 1
ATOM 1685 O O . ILE A 1 219 ? 6.035 16.093 -5.059 1.00 87.81 219 ILE A O 1
ATOM 1689 N N . VAL A 1 220 ? 8.298 15.935 -4.986 1.00 88.31 220 VAL A N 1
ATOM 1690 C CA . VAL A 1 220 ? 8.467 15.602 -3.572 1.00 88.31 220 VAL A CA 1
ATOM 1691 C C . VAL A 1 220 ? 8.394 16.843 -2.679 1.00 88.31 220 VAL A C 1
ATOM 1693 O O . VAL A 1 220 ? 7.695 16.790 -1.669 1.00 88.31 220 VAL A O 1
ATOM 1696 N N . GLN A 1 221 ? 9.031 17.959 -3.044 1.00 86.62 221 GLN A N 1
ATOM 1697 C CA . GLN A 1 221 ? 9.124 19.183 -2.231 1.00 86.62 221 GLN A CA 1
ATOM 1698 C C . GLN A 1 221 ? 7.767 19.698 -1.732 1.00 86.62 221 GLN A C 1
ATOM 1700 O O . GLN A 1 221 ? 7.606 19.875 -0.522 1.00 86.62 221 GLN A O 1
ATOM 1705 N N . PRO A 1 222 ? 6.721 19.842 -2.577 1.00 84.75 222 PRO A N 1
ATOM 1706 C CA . PRO A 1 222 ? 5.424 20.340 -2.109 1.00 84.75 222 PRO A CA 1
ATOM 1707 C C . PRO A 1 222 ? 4.708 19.371 -1.156 1.00 84.75 222 PRO A C 1
ATOM 1709 O O . PRO A 1 222 ? 3.658 19.694 -0.603 1.00 84.75 222 PRO A O 1
ATOM 1712 N N . ARG A 1 223 ? 5.215 18.139 -1.028 1.00 82.50 223 ARG A N 1
ATOM 1713 C CA . ARG A 1 223 ? 4.572 17.013 -0.344 1.00 82.50 223 ARG A CA 1
ATOM 1714 C C . ARG A 1 223 ? 5.574 16.233 0.504 1.00 82.50 223 ARG A C 1
ATOM 1716 O O . ARG A 1 223 ? 5.387 15.030 0.716 1.00 82.50 223 ARG A O 1
ATOM 1723 N N . TRP A 1 224 ? 6.607 16.921 1.000 1.00 79.81 224 TRP A N 1
ATOM 1724 C CA . TRP A 1 224 ? 7.738 16.321 1.711 1.00 79.81 224 TRP A CA 1
ATOM 1725 C C . TRP A 1 224 ? 7.293 15.458 2.899 1.00 79.81 224 TRP A C 1
ATOM 1727 O O . TRP A 1 224 ? 7.896 14.433 3.206 1.00 79.81 224 TRP A O 1
ATOM 1737 N N . ASN A 1 225 ? 6.162 15.827 3.503 1.00 69.56 225 ASN A N 1
ATOM 1738 C CA . ASN A 1 225 ? 5.584 15.160 4.663 1.00 69.56 225 ASN A CA 1
ATOM 1739 C C . ASN A 1 225 ? 4.626 14.017 4.309 1.00 69.56 225 ASN A C 1
ATOM 1741 O O . ASN A 1 225 ? 3.989 13.471 5.203 1.00 69.56 225 ASN A O 1
ATOM 1745 N N . SER A 1 226 ? 4.482 13.629 3.043 1.00 78.31 226 SER A N 1
ATOM 1746 C CA . SER A 1 226 ? 3.621 12.500 2.674 1.00 78.31 226 SER A CA 1
ATOM 1747 C C . SER A 1 226 ? 4.286 11.148 2.958 1.00 78.31 226 SER A C 1
ATOM 1749 O O . SER A 1 226 ? 5.495 10.989 2.807 1.00 78.31 226 SER A O 1
ATOM 1751 N N . ILE A 1 227 ? 3.485 10.132 3.287 1.00 75.25 227 ILE A N 1
ATOM 1752 C CA . ILE A 1 227 ? 3.974 8.766 3.552 1.00 75.25 227 ILE A CA 1
ATOM 1753 C C . ILE A 1 227 ? 4.756 8.187 2.365 1.00 75.25 227 ILE A C 1
ATOM 1755 O O . ILE A 1 227 ? 5.787 7.550 2.565 1.00 75.25 227 ILE A O 1
ATOM 1759 N N . ALA A 1 228 ? 4.306 8.450 1.138 1.00 80.00 228 ALA A N 1
ATOM 1760 C CA . ALA A 1 228 ? 4.972 7.982 -0.075 1.00 80.00 228 ALA A CA 1
ATOM 1761 C C . ALA A 1 228 ? 6.417 8.494 -0.188 1.00 80.00 228 ALA A C 1
ATOM 1763 O O . ALA A 1 228 ? 7.331 7.727 -0.477 1.00 80.00 228 ALA A O 1
ATOM 1764 N N . VAL A 1 229 ? 6.633 9.782 0.098 1.00 84.25 229 VAL A N 1
ATOM 1765 C CA . VAL A 1 229 ? 7.968 10.400 0.097 1.00 84.25 229 VAL A CA 1
ATOM 1766 C C . VAL A 1 229 ? 8.842 9.802 1.193 1.00 84.25 229 VAL A C 1
ATOM 1768 O O . VAL A 1 229 ? 9.992 9.439 0.949 1.00 84.25 229 VAL A O 1
ATOM 1771 N N . ARG A 1 230 ? 8.282 9.665 2.399 1.00 82.00 230 ARG A N 1
ATOM 1772 C CA . ARG A 1 230 ? 8.974 9.117 3.571 1.00 82.00 230 ARG A CA 1
ATOM 1773 C C . ARG A 1 230 ? 9.567 7.735 3.283 1.00 82.00 230 ARG A C 1
ATOM 1775 O O . ARG A 1 230 ? 10.708 7.476 3.640 1.00 82.00 230 ARG A O 1
ATOM 1782 N N . GLN A 1 231 ? 8.822 6.870 2.596 1.00 81.38 231 GLN A N 1
ATOM 1783 C CA . GLN A 1 231 ? 9.255 5.503 2.282 1.00 81.38 231 GLN A CA 1
ATOM 1784 C C . GLN A 1 231 ? 10.469 5.437 1.345 1.00 81.38 231 GLN A C 1
ATOM 1786 O O . GLN A 1 231 ? 11.277 4.520 1.463 1.00 81.38 231 GLN A O 1
ATOM 1791 N N . ILE A 1 232 ? 10.624 6.398 0.429 1.00 87.19 232 ILE A N 1
ATOM 1792 C CA . ILE A 1 232 ? 11.720 6.388 -0.552 1.00 87.19 232 ILE A CA 1
ATOM 1793 C C . ILE A 1 232 ? 12.933 7.225 -0.136 1.00 87.19 232 ILE A C 1
ATOM 1795 O O . ILE A 1 232 ? 13.979 7.159 -0.784 1.00 87.19 232 ILE A O 1
ATOM 1799 N N . ARG A 1 233 ? 12.821 8.003 0.944 1.00 87.88 233 ARG A N 1
ATOM 1800 C CA . ARG A 1 233 ? 13.841 8.970 1.366 1.00 87.88 233 ARG A CA 1
ATOM 1801 C C . ARG A 1 233 ? 15.244 8.372 1.560 1.00 87.88 233 ARG A C 1
ATOM 1803 O O . ARG A 1 233 ? 16.189 8.974 1.056 1.00 87.88 233 ARG A O 1
ATOM 1810 N N . PRO A 1 234 ? 15.429 7.184 2.172 1.00 90.44 234 PRO A N 1
ATOM 1811 C CA . PRO A 1 234 ? 16.758 6.571 2.272 1.00 90.44 234 PRO A CA 1
ATOM 1812 C C . PRO A 1 234 ? 17.436 6.361 0.909 1.00 90.44 234 PRO A C 1
ATOM 1814 O O . PRO A 1 234 ? 18.635 6.598 0.760 1.00 90.44 234 PRO A O 1
ATOM 1817 N N . ALA A 1 235 ? 16.661 5.960 -0.102 1.00 92.81 235 ALA A N 1
ATOM 1818 C CA . ALA A 1 235 ? 17.156 5.770 -1.459 1.00 92.81 235 ALA A CA 1
ATOM 1819 C C . ALA A 1 235 ? 17.473 7.107 -2.144 1.00 92.81 235 ALA A C 1
ATOM 1821 O O . ALA A 1 235 ? 18.499 7.216 -2.813 1.00 92.81 235 ALA A O 1
ATOM 1822 N N . LEU A 1 236 ? 16.639 8.134 -1.938 1.00 92.56 236 LEU A N 1
ATOM 1823 C CA . LEU A 1 236 ? 16.898 9.488 -2.439 1.00 92.56 236 LEU A CA 1
ATOM 1824 C C . LEU A 1 236 ? 18.197 10.064 -1.869 1.00 92.56 236 LEU A C 1
ATOM 1826 O O . LEU A 1 236 ? 19.030 10.535 -2.639 1.00 92.56 236 LEU A O 1
ATOM 1830 N N . ASN A 1 237 ? 18.409 9.955 -0.553 1.00 91.38 237 ASN A N 1
ATOM 1831 C CA . ASN A 1 237 ? 19.632 10.425 0.101 1.00 91.38 237 ASN A CA 1
ATOM 1832 C C . ASN A 1 237 ? 20.867 9.729 -0.493 1.00 91.38 237 ASN A C 1
ATOM 1834 O O . ASN A 1 237 ? 21.850 10.382 -0.833 1.00 91.38 237 ASN A O 1
ATOM 1838 N N . MET A 1 238 ? 20.805 8.408 -0.690 1.00 94.38 238 MET A N 1
ATOM 1839 C CA . MET A 1 238 ? 21.884 7.653 -1.336 1.00 94.38 238 MET A CA 1
ATOM 1840 C C . MET A 1 238 ? 22.155 8.144 -2.767 1.00 94.38 238 MET A C 1
ATOM 1842 O O . MET A 1 238 ? 23.307 8.393 -3.119 1.00 94.38 238 MET A O 1
ATOM 1846 N N . LEU A 1 239 ? 21.116 8.350 -3.579 1.00 95.19 239 LEU A N 1
ATOM 1847 C CA . LEU A 1 239 ? 21.262 8.821 -4.960 1.00 95.19 239 LEU A CA 1
ATOM 1848 C C . LEU A 1 239 ? 21.798 10.257 -5.048 1.00 95.19 239 LEU A C 1
ATOM 1850 O O . LEU A 1 239 ? 22.591 10.552 -5.940 1.00 95.19 239 LEU A O 1
ATOM 1854 N N . GLN A 1 240 ? 21.428 11.134 -4.114 1.00 93.12 240 GLN A N 1
ATOM 1855 C CA . GLN A 1 240 ? 22.001 12.478 -3.997 1.00 93.12 240 GLN A CA 1
ATOM 1856 C C . GLN A 1 240 ? 23.496 12.421 -3.656 1.00 93.12 240 GLN A C 1
ATOM 1858 O O . GLN A 1 240 ? 24.294 13.138 -4.262 1.00 93.12 240 GLN A O 1
ATOM 1863 N N . LEU A 1 241 ? 23.902 11.531 -2.741 1.00 91.94 241 LEU A N 1
ATOM 1864 C CA . LEU A 1 241 ? 25.319 11.297 -2.441 1.00 91.94 241 LEU A CA 1
ATOM 1865 C C . LEU A 1 241 ? 26.079 10.779 -3.663 1.00 91.94 241 LEU A C 1
ATOM 1867 O O . LEU A 1 241 ? 27.200 11.219 -3.912 1.00 91.94 241 LEU A O 1
ATOM 1871 N N . VAL A 1 242 ? 25.470 9.878 -4.440 1.00 91.94 242 VAL A N 1
ATOM 1872 C CA . VAL A 1 242 ? 26.034 9.430 -5.716 1.00 91.94 242 VAL A CA 1
ATOM 1873 C C . VAL A 1 242 ? 26.209 10.633 -6.636 1.00 91.94 242 VAL A C 1
ATOM 1875 O O . VAL A 1 242 ? 27.340 10.904 -7.029 1.00 91.94 242 VAL A O 1
ATOM 1878 N N . ALA A 1 243 ? 25.141 11.373 -6.945 1.00 91.56 243 ALA A N 1
ATOM 1879 C CA . ALA A 1 243 ? 25.150 12.479 -7.905 1.00 91.56 243 ALA A CA 1
ATOM 1880 C C . ALA A 1 243 ? 26.180 13.573 -7.574 1.00 91.56 243 ALA A C 1
ATOM 1882 O O . ALA A 1 243 ? 26.830 14.086 -8.484 1.00 91.56 243 ALA A O 1
ATOM 1883 N N . ASN A 1 244 ? 26.369 13.877 -6.287 1.00 87.88 244 ASN A N 1
ATOM 1884 C CA . ASN A 1 244 ? 27.271 14.932 -5.820 1.00 87.88 244 ASN A CA 1
ATOM 1885 C C . ASN A 1 244 ? 28.726 14.476 -5.623 1.00 87.88 244 ASN A C 1
ATOM 1887 O O . ASN A 1 244 ? 29.617 15.316 -5.486 1.00 87.88 244 ASN A O 1
ATOM 1891 N N . SER A 1 245 ? 28.993 13.168 -5.578 1.00 83.31 245 SER A N 1
ATOM 1892 C CA . SER A 1 245 ? 30.342 12.656 -5.327 1.00 83.31 245 SER A CA 1
ATOM 1893 C C . SER A 1 245 ? 31.178 12.584 -6.608 1.00 83.31 245 SER A C 1
ATOM 1895 O O . SER A 1 245 ? 30.760 12.030 -7.626 1.00 83.31 245 SER A O 1
ATOM 1897 N N . THR A 1 246 ? 32.403 13.108 -6.529 1.00 73.50 246 THR A N 1
ATOM 1898 C CA . THR A 1 246 ? 33.418 13.074 -7.595 1.00 73.50 246 THR A CA 1
ATOM 1899 C C . THR A 1 246 ? 34.477 11.983 -7.388 1.00 73.50 246 THR A C 1
ATOM 1901 O O . THR A 1 246 ? 35.338 11.802 -8.249 1.00 73.50 246 THR A O 1
ATOM 1904 N N . SER A 1 247 ? 34.437 11.254 -6.265 1.00 62.97 247 SER A N 1
ATOM 1905 C CA . SER A 1 247 ? 35.468 10.299 -5.835 1.00 62.97 247 SER A CA 1
ATOM 1906 C C . SER A 1 247 ? 34.947 8.861 -5.690 1.00 62.97 247 SER A C 1
ATOM 1908 O O . SER A 1 247 ? 33.751 8.619 -5.598 1.00 62.97 247 SER A O 1
ATOM 1910 N N . THR A 1 248 ? 35.875 7.899 -5.712 1.00 60.19 248 THR A N 1
ATOM 1911 C CA . THR A 1 248 ? 35.673 6.437 -5.776 1.00 60.19 248 THR A CA 1
ATOM 1912 C C . THR A 1 248 ? 34.778 5.811 -4.682 1.00 60.19 248 THR A C 1
ATOM 1914 O O . THR A 1 248 ? 34.664 6.370 -3.595 1.00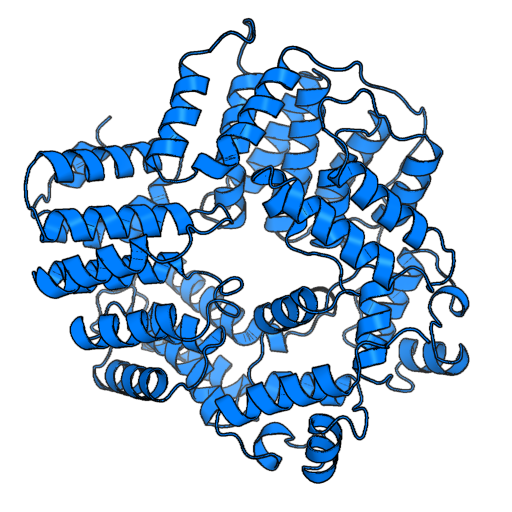 60.19 248 THR A O 1
ATOM 1917 N N . PRO A 1 249 ? 34.247 4.584 -4.911 1.00 60.97 249 PRO A N 1
ATOM 1918 C CA . PRO A 1 249 ? 33.262 3.876 -4.067 1.00 60.97 249 PRO A CA 1
ATOM 1919 C C . PRO A 1 249 ? 33.626 3.627 -2.602 1.00 60.97 249 PRO A C 1
ATOM 1921 O O . PRO A 1 249 ? 32.737 3.304 -1.808 1.00 60.97 249 PRO A O 1
ATOM 1924 N N . ALA A 1 250 ? 34.914 3.669 -2.256 1.00 51.97 250 ALA A N 1
ATOM 1925 C CA . ALA A 1 250 ? 35.407 3.199 -0.970 1.00 51.97 250 ALA A CA 1
ATOM 1926 C C . ALA A 1 250 ? 34.969 4.142 0.164 1.00 51.97 250 ALA A C 1
ATOM 1928 O O . ALA A 1 250 ? 35.642 5.123 0.458 1.00 51.97 250 ALA A O 1
ATOM 1929 N N . ALA A 1 251 ? 33.824 3.810 0.771 1.00 57.25 251 ALA A N 1
ATOM 1930 C CA . ALA A 1 251 ? 33.309 4.334 2.032 1.00 57.25 251 ALA A CA 1
ATOM 1931 C C . ALA A 1 251 ? 33.435 5.856 2.167 1.00 57.25 251 ALA A C 1
ATOM 1933 O O . ALA A 1 251 ? 34.169 6.352 3.024 1.00 57.25 251 ALA A O 1
ATOM 1934 N N . THR A 1 252 ? 32.687 6.611 1.354 1.00 74.62 252 THR A N 1
ATOM 1935 C CA . THR A 1 252 ? 32.449 8.013 1.708 1.00 74.62 252 THR A CA 1
ATOM 1936 C C . THR A 1 252 ? 31.880 8.022 3.134 1.00 74.62 252 THR A C 1
ATOM 1938 O O . THR A 1 252 ? 30.886 7.330 3.387 1.00 74.62 252 THR A O 1
ATOM 1941 N N . PRO A 1 253 ? 32.496 8.742 4.093 1.00 82.62 253 PRO A N 1
ATOM 1942 C CA . PRO A 1 253 ? 32.033 8.750 5.481 1.00 82.62 253 PRO A CA 1
ATOM 1943 C C . PRO A 1 253 ? 30.533 9.048 5.596 1.00 82.62 253 PRO A C 1
ATOM 1945 O O . PRO A 1 253 ? 29.852 8.487 6.445 1.00 82.62 253 PRO A O 1
ATOM 1948 N N . THR A 1 254 ? 30.000 9.845 4.667 1.00 86.94 254 THR A N 1
ATOM 1949 C CA . THR A 1 254 ? 28.582 10.190 4.560 1.00 86.94 254 THR A CA 1
ATOM 1950 C C . THR A 1 254 ? 27.671 9.010 4.206 1.00 86.94 254 THR A C 1
ATOM 1952 O O . THR A 1 254 ? 26.579 8.917 4.756 1.00 86.94 254 THR A O 1
ATOM 1955 N N . PHE A 1 255 ? 28.082 8.083 3.329 1.00 90.44 255 PHE A N 1
ATOM 1956 C CA . PHE A 1 255 ? 27.263 6.899 3.036 1.00 90.44 255 PHE A CA 1
ATOM 1957 C C . PHE A 1 255 ? 27.302 5.897 4.194 1.00 90.44 255 PHE A C 1
ATOM 1959 O O . PHE A 1 255 ? 26.266 5.361 4.578 1.00 90.44 255 PHE A O 1
ATOM 1966 N N . THR A 1 256 ? 28.471 5.696 4.808 1.00 90.75 256 THR A N 1
ATOM 1967 C CA . THR A 1 256 ? 28.586 4.884 6.030 1.00 90.75 256 THR A CA 1
ATOM 1968 C C . THR A 1 256 ? 27.715 5.449 7.152 1.00 90.75 256 THR A C 1
ATOM 1970 O O . THR A 1 256 ? 27.015 4.689 7.816 1.00 90.75 256 THR A O 1
ATOM 1973 N N . LEU A 1 257 ? 27.699 6.777 7.319 1.00 91.31 257 LEU A N 1
ATOM 1974 C CA . LEU A 1 257 ? 26.823 7.461 8.268 1.00 91.31 257 LEU A CA 1
ATOM 1975 C C . LEU A 1 257 ? 25.342 7.250 7.929 1.00 91.31 257 LEU A C 1
ATOM 1977 O O . LEU A 1 257 ? 24.574 6.918 8.820 1.00 91.31 257 LEU A O 1
ATOM 1981 N N . LEU A 1 258 ? 24.940 7.352 6.655 1.00 91.69 258 LEU A N 1
ATOM 1982 C CA . LEU A 1 258 ? 23.565 7.054 6.232 1.00 91.69 258 LEU A CA 1
ATOM 1983 C C . LEU A 1 258 ? 23.143 5.632 6.637 1.00 91.69 258 LEU A C 1
ATOM 1985 O O . LEU A 1 258 ? 22.056 5.448 7.180 1.00 91.69 258 LEU A O 1
ATOM 1989 N N . LEU A 1 259 ? 23.995 4.630 6.400 1.00 92.56 259 LEU A N 1
ATOM 1990 C CA . LEU A 1 259 ? 23.714 3.243 6.781 1.00 92.56 259 LEU A CA 1
ATOM 1991 C C . LEU A 1 259 ? 23.607 3.076 8.305 1.00 92.56 259 LEU A C 1
ATOM 1993 O O . LEU A 1 259 ? 22.644 2.476 8.781 1.00 92.56 259 LEU A O 1
ATOM 1997 N N . ALA A 1 260 ? 24.547 3.648 9.063 1.00 93.12 260 ALA A N 1
ATOM 1998 C CA . ALA A 1 260 ? 24.512 3.625 10.525 1.00 93.12 260 ALA A CA 1
ATOM 1999 C C . ALA A 1 260 ? 23.243 4.304 11.066 1.00 93.12 260 ALA A C 1
ATOM 2001 O O . ALA A 1 260 ? 22.574 3.769 11.946 1.00 93.12 260 ALA A O 1
ATOM 2002 N N . ASN A 1 261 ? 22.852 5.435 10.479 1.00 92.44 261 ASN A N 1
ATOM 2003 C CA . ASN A 1 261 ? 21.645 6.167 10.840 1.00 92.44 261 ASN A CA 1
ATOM 2004 C C . ASN A 1 261 ? 20.379 5.332 10.599 1.00 92.44 261 ASN A C 1
ATOM 2006 O O . ASN A 1 261 ? 19.500 5.266 11.460 1.00 92.44 261 ASN A O 1
ATOM 2010 N N . LEU A 1 262 ? 20.292 4.633 9.464 1.00 90.56 262 LEU A N 1
ATOM 2011 C CA . LEU A 1 262 ? 19.174 3.729 9.175 1.00 90.56 262 LEU A CA 1
ATOM 2012 C C . LEU A 1 262 ? 19.099 2.562 10.166 1.00 90.56 262 LEU A C 1
ATOM 2014 O O . LEU A 1 262 ? 18.007 2.195 10.603 1.00 90.56 262 LEU A O 1
ATOM 2018 N N . GLU A 1 263 ? 20.235 1.995 10.566 1.00 90.81 263 GLU A N 1
ATOM 2019 C CA . GLU A 1 263 ? 20.286 0.957 11.597 1.00 90.81 263 GLU A CA 1
ATOM 2020 C C . GLU A 1 263 ? 19.834 1.494 12.968 1.00 90.81 263 GLU A C 1
ATOM 2022 O O . GLU A 1 263 ? 18.991 0.883 13.645 1.00 90.81 263 GLU A O 1
ATOM 2027 N N . THR A 1 264 ? 20.298 2.692 13.335 1.00 90.69 264 THR A N 1
ATOM 2028 C CA . THR A 1 264 ? 19.892 3.410 14.549 1.00 90.69 264 THR A CA 1
ATOM 2029 C C . THR A 1 264 ? 18.382 3.611 14.606 1.00 90.69 264 THR A C 1
ATOM 2031 O O . THR A 1 264 ? 17.792 3.325 15.647 1.00 90.69 264 THR A O 1
ATOM 2034 N N . VAL A 1 265 ? 17.716 3.947 13.498 1.00 87.75 265 VAL A N 1
ATOM 2035 C CA . VAL A 1 265 ? 16.248 4.115 13.483 1.00 87.75 265 VAL A CA 1
ATOM 2036 C C . VAL A 1 265 ? 15.459 2.825 13.225 1.00 87.75 265 VAL A C 1
ATOM 2038 O O . VAL A 1 265 ? 14.235 2.847 13.197 1.00 87.75 265 VAL A O 1
ATOM 2041 N N . GLY A 1 266 ? 16.122 1.673 13.081 1.00 85.25 266 GLY A N 1
ATOM 2042 C CA . GLY A 1 266 ? 15.445 0.383 12.883 1.00 85.25 266 GLY A CA 1
ATOM 2043 C C . GLY A 1 266 ? 14.992 0.116 11.442 1.00 85.25 266 GLY A C 1
ATOM 2044 O O . GLY A 1 266 ? 14.126 -0.725 11.215 1.00 85.25 266 GLY A O 1
ATOM 2045 N N . ALA A 1 267 ? 15.593 0.792 10.462 1.00 84.44 267 ALA A N 1
ATOM 2046 C CA . ALA A 1 267 ? 15.392 0.581 9.025 1.00 84.44 267 ALA A CA 1
ATOM 2047 C C . ALA A 1 267 ? 16.469 -0.337 8.398 1.00 84.44 267 ALA A C 1
ATOM 2049 O O . ALA A 1 267 ? 16.753 -0.261 7.202 1.00 84.44 267 ALA A O 1
ATOM 2050 N N . GLY A 1 268 ? 17.066 -1.230 9.198 1.00 86.81 268 GLY A N 1
ATOM 2051 C CA . GLY A 1 268 ? 18.202 -2.071 8.796 1.00 86.81 268 GLY A CA 1
ATOM 2052 C C . GLY A 1 268 ? 17.931 -3.031 7.625 1.00 86.81 268 GLY A C 1
ATOM 2053 O O . GLY A 1 268 ? 18.855 -3.422 6.918 1.00 86.81 268 GLY A O 1
ATOM 2054 N N . ALA A 1 269 ? 16.667 -3.372 7.357 1.00 84.62 269 ALA A N 1
ATOM 2055 C CA . ALA A 1 269 ? 16.301 -4.258 6.250 1.00 84.62 269 ALA A CA 1
ATOM 2056 C C . ALA A 1 269 ? 16.630 -3.679 4.856 1.00 84.62 269 ALA A C 1
ATOM 2058 O O . ALA A 1 269 ? 16.813 -4.446 3.920 1.00 84.62 269 ALA A O 1
ATOM 2059 N N . MET A 1 270 ? 16.751 -2.350 4.704 1.00 87.25 270 MET A N 1
ATOM 2060 C CA . MET A 1 270 ? 17.146 -1.721 3.427 1.00 87.25 270 MET A CA 1
ATOM 2061 C C . MET A 1 270 ? 18.645 -1.763 3.155 1.00 87.25 270 MET A C 1
ATOM 2063 O O . MET A 1 270 ? 19.063 -1.499 2.026 1.00 87.25 270 MET A O 1
ATOM 2067 N N . LEU A 1 271 ? 19.466 -2.010 4.179 1.00 91.12 271 LEU A N 1
ATOM 2068 C CA . LEU A 1 271 ? 20.915 -1.828 4.085 1.00 91.12 271 LEU A CA 1
ATOM 2069 C C . LEU A 1 271 ? 21.529 -2.654 2.942 1.00 91.12 271 LEU A C 1
ATOM 2071 O O . LEU A 1 271 ? 22.256 -2.053 2.147 1.00 91.12 271 LEU A O 1
ATOM 2075 N N . PRO A 1 272 ? 21.206 -3.958 2.768 1.00 91.50 272 PRO A N 1
ATOM 2076 C CA . PRO A 1 272 ? 21.777 -4.751 1.677 1.00 91.50 272 PRO A CA 1
ATOM 2077 C C . PRO A 1 272 ? 21.412 -4.193 0.298 1.00 91.50 272 PRO A C 1
ATOM 2079 O O . PRO A 1 272 ? 22.261 -4.091 -0.590 1.00 91.50 272 PRO A O 1
ATOM 2082 N N . TRP A 1 273 ? 20.158 -3.768 0.130 1.00 92.44 273 TRP A N 1
ATOM 2083 C CA . TRP A 1 273 ? 19.667 -3.190 -1.116 1.00 92.44 273 TRP A CA 1
ATOM 2084 C C . TRP A 1 273 ? 20.358 -1.854 -1.445 1.00 92.44 273 TRP A C 1
ATOM 2086 O O . TRP A 1 273 ? 20.851 -1.671 -2.561 1.00 92.44 273 TRP A O 1
ATOM 2096 N N . LEU A 1 274 ? 20.472 -0.946 -0.466 1.00 93.56 274 LEU A N 1
ATOM 2097 C CA . LEU A 1 274 ? 21.155 0.345 -0.629 1.00 93.56 274 LEU A CA 1
ATOM 2098 C C . LEU A 1 274 ? 22.642 0.166 -0.943 1.00 93.56 274 LEU A C 1
ATOM 2100 O O . LEU A 1 274 ? 23.162 0.822 -1.843 1.00 93.56 274 LEU A O 1
ATOM 2104 N N . GLN A 1 275 ? 23.324 -0.733 -0.230 1.00 92.62 275 GLN A N 1
ATOM 2105 C CA . GLN A 1 275 ? 24.732 -1.054 -0.469 1.00 92.62 275 GLN A CA 1
ATOM 2106 C C . GLN A 1 275 ? 24.960 -1.576 -1.890 1.00 92.62 275 GLN A C 1
ATOM 2108 O O . GLN A 1 275 ? 25.920 -1.170 -2.546 1.00 92.62 275 GLN A O 1
ATOM 2113 N N . ARG A 1 276 ? 24.060 -2.428 -2.391 1.00 91.94 276 ARG A N 1
ATOM 2114 C CA . ARG A 1 276 ? 24.142 -2.980 -3.747 1.00 91.94 276 ARG A CA 1
ATOM 2115 C C . ARG A 1 276 ? 24.030 -1.888 -4.814 1.00 91.94 276 ARG A C 1
ATOM 2117 O O . ARG A 1 276 ? 24.864 -1.822 -5.714 1.00 91.94 276 ARG A O 1
ATOM 2124 N N . TYR A 1 277 ? 23.046 -0.994 -4.700 1.00 92.44 277 TYR A N 1
ATOM 2125 C CA . TYR A 1 277 ? 22.900 0.126 -5.639 1.00 92.44 277 TYR A CA 1
ATOM 2126 C C . TYR A 1 277 ? 24.020 1.164 -5.516 1.00 92.44 277 TYR A C 1
ATOM 2128 O O . TYR A 1 277 ? 24.462 1.706 -6.531 1.00 92.44 277 TYR A O 1
ATOM 2136 N N . TRP A 1 278 ? 24.530 1.401 -4.305 1.00 92.50 278 TRP A N 1
ATOM 2137 C CA . TRP A 1 278 ? 25.719 2.223 -4.100 1.00 92.50 278 TRP A CA 1
ATOM 2138 C C . TRP A 1 278 ? 26.907 1.662 -4.886 1.00 92.50 278 TRP A C 1
ATOM 2140 O O . TRP A 1 278 ? 27.497 2.379 -5.688 1.00 92.50 278 TRP A O 1
ATOM 2150 N N . GLN A 1 279 ? 27.214 0.369 -4.738 1.00 91.00 279 GLN A N 1
ATOM 2151 C CA . GLN A 1 279 ? 28.303 -0.289 -5.471 1.00 91.00 279 GLN A CA 1
ATOM 2152 C C . GLN A 1 279 ? 28.123 -0.198 -6.993 1.00 91.00 279 GLN A C 1
ATOM 2154 O O . GLN A 1 279 ? 29.067 0.155 -7.702 1.00 91.00 279 GLN A O 1
ATOM 2159 N N . LEU A 1 280 ? 26.909 -0.443 -7.495 1.00 90.88 280 LEU A N 1
ATOM 2160 C CA . LEU A 1 280 ? 26.594 -0.337 -8.925 1.00 90.88 280 LEU A CA 1
ATOM 2161 C C . LEU A 1 280 ? 26.778 1.076 -9.482 1.00 90.88 280 LEU A C 1
ATOM 2163 O O . LEU A 1 280 ? 27.185 1.237 -10.625 1.00 90.88 280 LEU A O 1
ATOM 2167 N N . SER A 1 281 ? 26.546 2.105 -8.669 1.00 90.50 281 SER A N 1
ATOM 2168 C CA . SER A 1 281 ? 26.721 3.504 -9.081 1.00 90.50 281 SER A CA 1
ATOM 2169 C C . SER A 1 281 ? 28.184 3.903 -9.318 1.00 90.50 281 SER A C 1
ATOM 2171 O O . SER A 1 281 ? 28.474 4.947 -9.918 1.00 90.50 281 SER A O 1
ATOM 2173 N N . TRP A 1 282 ? 29.108 3.077 -8.830 1.00 87.62 282 TRP A N 1
ATOM 2174 C CA . TRP A 1 282 ? 30.553 3.258 -8.932 1.00 87.62 282 TRP A CA 1
ATOM 2175 C C . TRP A 1 282 ? 31.229 2.274 -9.885 1.00 87.62 282 TRP A C 1
ATOM 2177 O O . TRP A 1 282 ? 32.299 2.570 -10.417 1.00 87.62 282 TRP A O 1
ATOM 2187 N N . HIS A 1 283 ? 30.586 1.136 -10.128 1.00 88.38 283 HIS A N 1
ATOM 2188 C CA . HIS A 1 283 ? 30.974 0.148 -11.127 1.00 88.38 283 HIS A CA 1
ATOM 2189 C C . HIS A 1 283 ? 29.828 -0.026 -12.127 1.00 88.38 283 HIS A C 1
ATOM 2191 O O . HIS A 1 283 ? 29.180 -1.075 -12.145 1.00 88.38 283 HIS A O 1
ATOM 2197 N N . PRO A 1 284 ? 29.527 1.026 -12.911 1.00 86.81 284 PRO A N 1
ATOM 2198 C CA . PRO A 1 284 ? 28.331 1.039 -13.723 1.00 86.81 284 PRO A CA 1
ATOM 2199 C C . PRO A 1 284 ? 28.416 0.030 -14.855 1.00 86.81 284 PRO A C 1
ATOM 2201 O O . PRO A 1 284 ? 29.471 -0.191 -15.456 1.00 86.81 284 PRO A O 1
ATOM 2204 N N . HIS A 1 285 ? 27.263 -0.532 -15.188 1.00 87.44 285 HIS A N 1
ATOM 2205 C CA . HIS A 1 285 ? 27.125 -1.331 -16.395 1.00 87.44 285 HIS A CA 1
ATOM 2206 C C . HIS A 1 285 ? 27.063 -0.395 -17.604 1.00 87.44 285 HIS A C 1
ATOM 2208 O O . HIS A 1 285 ? 26.579 0.735 -17.509 1.00 87.44 285 HIS A O 1
ATOM 2214 N N . ALA A 1 286 ? 27.521 -0.864 -18.763 1.00 86.25 286 ALA A N 1
ATOM 2215 C CA . ALA A 1 286 ? 27.344 -0.108 -19.994 1.00 86.25 286 ALA A CA 1
ATOM 2216 C C . ALA A 1 286 ? 25.845 0.034 -20.302 1.00 86.25 286 ALA A C 1
ATOM 2218 O O . ALA A 1 286 ? 25.104 -0.951 -20.289 1.00 86.25 286 ALA A O 1
ATOM 2219 N N . SER A 1 287 ? 25.399 1.258 -20.592 1.00 85.00 287 SER A N 1
ATOM 2220 C CA . SER A 1 287 ? 24.051 1.468 -21.124 1.00 85.00 287 SER A CA 1
ATOM 2221 C C . SER A 1 287 ? 23.905 0.767 -22.471 1.00 85.00 287 SER A C 1
ATOM 2223 O O . SER A 1 287 ? 24.758 0.905 -23.348 1.00 85.00 287 SER A O 1
ATOM 2225 N N . VAL A 1 288 ? 22.792 0.060 -22.649 1.00 87.69 288 VAL A N 1
ATOM 2226 C CA . VAL A 1 288 ? 22.408 -0.528 -23.933 1.00 87.69 288 VAL A CA 1
ATOM 2227 C C . VAL A 1 288 ? 21.406 0.386 -24.628 1.00 87.69 288 VAL A C 1
ATOM 2229 O O . VAL A 1 288 ? 20.539 0.986 -23.990 1.00 87.69 288 VAL A O 1
ATOM 2232 N N . HIS A 1 289 ? 21.536 0.483 -25.946 1.00 91.12 289 HIS A N 1
ATOM 2233 C CA . HIS A 1 289 ? 20.595 1.179 -26.811 1.00 91.12 289 HIS A CA 1
ATOM 2234 C C . HIS A 1 289 ? 19.826 0.156 -27.631 1.00 91.12 289 HIS A C 1
ATOM 2236 O O . HIS A 1 289 ? 20.438 -0.660 -28.323 1.00 91.12 289 HIS A O 1
ATOM 2242 N N . SER A 1 290 ? 18.496 0.196 -27.578 1.00 88.75 290 SER A N 1
ATOM 2243 C CA . SER A 1 290 ? 17.679 -0.654 -28.447 1.00 88.75 290 SER A CA 1
ATOM 2244 C C . SER A 1 290 ? 17.466 -0.008 -29.814 1.00 88.75 290 SER A C 1
ATOM 2246 O O . SER A 1 290 ? 17.236 -0.708 -30.794 1.00 88.75 290 SER A O 1
ATOM 2248 N N . GLY A 1 291 ? 17.565 1.323 -29.915 1.00 86.56 291 GLY A N 1
ATOM 2249 C CA . GLY A 1 291 ? 17.241 2.073 -31.135 1.00 86.56 291 GLY A CA 1
ATOM 2250 C C . GLY A 1 291 ? 15.739 2.122 -31.447 1.00 86.56 291 GLY A C 1
ATOM 2251 O O . GLY A 1 291 ? 15.337 2.632 -32.497 1.00 86.56 291 GLY A O 1
ATOM 2252 N N . ALA A 1 292 ? 14.898 1.605 -30.546 1.00 90.75 292 ALA A N 1
ATOM 2253 C CA . ALA A 1 292 ? 13.453 1.661 -30.667 1.00 90.75 292 ALA A CA 1
ATOM 2254 C C . ALA A 1 292 ? 12.924 3.079 -30.396 1.00 90.75 292 ALA A C 1
ATOM 2256 O O . ALA A 1 292 ? 13.475 3.847 -29.610 1.00 90.75 292 ALA A O 1
ATOM 2257 N N . LYS A 1 293 ? 11.813 3.428 -31.050 1.00 91.75 293 LYS A N 1
ATOM 2258 C CA . LYS A 1 293 ? 11.103 4.689 -30.815 1.00 91.75 293 LYS A CA 1
ATOM 2259 C C . LYS A 1 293 ? 9.831 4.406 -30.038 1.00 91.75 293 LYS A C 1
ATOM 2261 O O . LYS A 1 293 ? 8.832 3.975 -30.607 1.00 91.75 293 LYS A O 1
ATOM 2266 N N . PHE A 1 294 ? 9.883 4.669 -28.744 1.00 92.81 294 PHE A N 1
ATOM 2267 C CA . PHE A 1 294 ? 8.740 4.552 -27.855 1.00 92.81 294 PHE A CA 1
ATOM 2268 C C . PHE A 1 294 ? 8.057 5.911 -27.713 1.00 92.81 294 PHE A C 1
ATOM 2270 O O . PHE A 1 294 ? 8.714 6.932 -27.515 1.00 92.81 294 PHE A O 1
ATOM 2277 N N . MET A 1 295 ? 6.731 5.931 -27.818 1.00 90.12 295 MET A N 1
ATOM 2278 C CA . MET A 1 295 ? 5.927 7.136 -27.612 1.00 90.12 295 MET A CA 1
ATOM 2279 C C . MET A 1 295 ? 4.840 6.867 -26.584 1.00 90.12 295 MET A C 1
ATOM 2281 O O . MET A 1 295 ? 4.276 5.771 -26.551 1.00 90.12 295 MET A O 1
ATOM 2285 N N . VAL A 1 296 ? 4.530 7.876 -25.774 1.00 88.06 296 VAL A N 1
ATOM 2286 C CA . VAL A 1 296 ? 3.357 7.852 -24.898 1.00 88.06 296 VAL A CA 1
ATOM 2287 C C . VAL A 1 296 ? 2.095 8.015 -25.741 1.00 88.06 296 VAL A C 1
ATOM 2289 O O . VAL A 1 296 ? 2.038 8.862 -26.633 1.00 88.06 296 VAL A O 1
ATOM 2292 N N . ALA A 1 297 ? 1.089 7.188 -25.482 1.00 85.94 297 ALA A N 1
ATOM 2293 C CA . ALA A 1 297 ? -0.237 7.366 -26.043 1.00 85.94 297 ALA A CA 1
ATOM 2294 C C . ALA A 1 297 ? -1.021 8.366 -25.188 1.00 85.94 297 ALA A C 1
ATOM 2296 O O . ALA A 1 297 ? -0.849 8.453 -23.971 1.00 85.94 297 ALA A O 1
ATOM 2297 N N . HIS A 1 298 ? -1.911 9.116 -25.832 1.00 80.00 298 HIS A N 1
ATOM 2298 C CA . HIS A 1 298 ? -2.871 9.954 -25.128 1.00 80.00 298 HIS A CA 1
ATOM 2299 C C . HIS A 1 298 ? -4.145 9.158 -24.873 1.00 80.00 298 HIS A C 1
ATOM 2301 O O . HIS A 1 298 ? -4.716 8.570 -25.794 1.00 80.00 298 HIS A O 1
ATOM 2307 N N . GLN A 1 299 ? -4.605 9.157 -23.624 1.00 74.44 299 GLN A N 1
ATOM 2308 C CA . GLN A 1 299 ? -5.897 8.583 -23.280 1.00 74.44 299 GLN A CA 1
ATOM 2309 C C . GLN A 1 299 ? -7.017 9.412 -23.927 1.00 74.44 299 GLN A C 1
ATOM 2311 O O . GLN A 1 299 ? -7.137 10.609 -23.676 1.00 74.44 299 GLN A O 1
ATOM 2316 N N . GLN A 1 300 ? -7.821 8.772 -24.778 1.00 65.31 300 GLN A N 1
ATOM 2317 C CA . GLN A 1 300 ? -8.931 9.421 -25.488 1.00 65.31 300 GLN A CA 1
ATOM 2318 C C . GLN A 1 300 ? -10.272 9.289 -24.750 1.00 65.31 300 GLN A C 1
ATOM 2320 O O . GLN A 1 300 ? -11.171 10.097 -24.966 1.00 65.31 300 GLN A O 1
ATOM 2325 N N . GLU A 1 301 ? -10.405 8.297 -23.867 1.00 72.56 301 GLU A N 1
ATOM 2326 C CA . GLU A 1 301 ? -11.648 7.984 -23.157 1.00 72.56 301 GLU A CA 1
ATOM 2327 C C . GLU A 1 301 ? -11.476 8.189 -21.650 1.00 72.56 301 GLU A C 1
ATOM 2329 O O . GLU A 1 301 ? -10.524 7.687 -21.050 1.00 72.56 301 GLU A O 1
ATOM 2334 N N . ALA A 1 302 ? -12.402 8.924 -21.029 1.00 71.38 302 ALA A N 1
ATOM 2335 C CA . ALA A 1 302 ? -12.439 9.059 -19.579 1.00 71.38 302 ALA A CA 1
ATOM 2336 C C . ALA A 1 302 ? -12.858 7.727 -18.926 1.00 71.38 302 ALA A C 1
ATOM 2338 O O . ALA A 1 302 ? -13.696 7.016 -19.487 1.00 71.38 302 ALA A O 1
ATOM 2339 N N . PRO A 1 303 ? -12.342 7.403 -17.726 1.00 75.00 303 PRO A N 1
ATOM 2340 C CA . PRO A 1 303 ? -12.771 6.224 -16.987 1.00 75.00 303 PRO A CA 1
ATOM 2341 C C . PRO A 1 303 ? -14.290 6.203 -16.787 1.00 75.00 303 PRO A C 1
ATOM 2343 O O . PRO A 1 303 ? -14.872 7.160 -16.269 1.00 75.00 303 PRO A O 1
ATOM 2346 N N . ALA A 1 304 ? -14.937 5.104 -17.171 1.00 78.12 304 ALA A N 1
ATOM 2347 C CA . ALA A 1 304 ? -16.357 4.918 -16.906 1.00 78.12 304 ALA A CA 1
ATOM 2348 C C . ALA A 1 304 ? -16.608 4.684 -15.406 1.00 78.12 304 ALA A C 1
ATOM 2350 O O . ALA A 1 304 ? -15.790 4.073 -14.716 1.00 78.12 304 ALA A O 1
ATOM 2351 N N . ALA A 1 305 ? -17.763 5.145 -14.913 1.00 80.44 305 ALA A N 1
ATOM 2352 C CA . ALA A 1 305 ? -18.195 4.905 -13.533 1.00 80.44 305 ALA A CA 1
ATOM 2353 C C . ALA A 1 305 ? -18.607 3.440 -13.292 1.00 80.44 305 ALA A C 1
ATOM 2355 O O . ALA A 1 305 ? -18.536 2.939 -12.171 1.00 80.44 305 ALA A O 1
ATOM 2356 N N . GLU A 1 306 ? -19.046 2.749 -14.345 1.00 87.44 306 GLU A N 1
ATOM 2357 C CA . GLU A 1 306 ? -19.417 1.339 -14.298 1.00 87.44 306 GLU A CA 1
ATOM 2358 C C . GLU A 1 306 ? -18.208 0.431 -14.547 1.00 87.44 306 GLU A C 1
ATOM 2360 O O . GLU A 1 306 ? -17.409 0.663 -15.455 1.00 87.44 306 GLU A O 1
ATOM 2365 N N . ILE A 1 307 ? -18.122 -0.660 -13.781 1.00 90.75 307 ILE A N 1
ATOM 2366 C CA . ILE A 1 307 ? -16.976 -1.581 -13.803 1.00 90.75 307 ILE A CA 1
ATOM 2367 C C . ILE A 1 307 ? -16.786 -2.233 -15.180 1.00 90.75 307 ILE A C 1
ATOM 2369 O O . ILE A 1 307 ? -15.664 -2.309 -15.668 1.00 90.75 307 ILE A O 1
ATOM 2373 N N . GLY A 1 308 ? -17.863 -2.699 -15.819 1.00 93.94 308 GLY A N 1
ATOM 2374 C CA . GLY A 1 308 ? -17.785 -3.368 -17.122 1.00 93.94 308 GLY A CA 1
ATOM 2375 C C . GLY A 1 308 ? -17.195 -2.466 -18.215 1.00 93.94 308 GLY A C 1
ATOM 2376 O O . GLY A 1 308 ? -16.155 -2.811 -18.781 1.00 93.94 308 GLY A O 1
ATOM 2377 N N . PRO A 1 309 ? -17.795 -1.293 -18.481 1.00 93.88 309 PRO A N 1
ATOM 2378 C CA . PRO A 1 309 ? -17.237 -0.301 -19.400 1.00 93.88 309 PRO A CA 1
ATOM 2379 C C . PRO A 1 309 ? -15.813 0.151 -19.049 1.00 93.88 309 PRO A C 1
ATOM 2381 O O . PRO A 1 309 ? -15.000 0.363 -19.947 1.00 93.88 309 PRO A O 1
ATOM 2384 N N . HIS A 1 310 ? -15.465 0.239 -17.763 1.00 92.12 310 HIS A N 1
ATOM 2385 C CA . HIS A 1 310 ? -14.096 0.549 -17.353 1.00 92.12 310 HIS A CA 1
ATOM 2386 C C . HIS A 1 310 ? -13.112 -0.568 -17.744 1.00 92.12 310 HIS A C 1
ATOM 2388 O O . HIS A 1 310 ? -12.068 -0.301 -18.337 1.00 92.12 310 HIS A O 1
ATOM 2394 N N . LEU A 1 311 ? -13.449 -1.833 -17.483 1.00 94.19 311 LEU A N 1
ATOM 2395 C CA . LEU A 1 311 ? -12.611 -2.972 -17.873 1.00 94.19 311 LEU A CA 1
ATOM 2396 C C . LEU A 1 311 ? -12.505 -3.116 -19.400 1.00 94.19 311 LEU A C 1
ATOM 2398 O O . LEU A 1 311 ? -11.457 -3.519 -19.901 1.00 94.19 311 LEU A O 1
ATOM 2402 N N . ARG A 1 312 ? -13.536 -2.710 -20.156 1.00 95.06 312 ARG A N 1
ATOM 2403 C CA . ARG A 1 312 ? -13.464 -2.586 -21.622 1.00 95.06 312 ARG A CA 1
ATOM 2404 C C . ARG A 1 312 ? -12.399 -1.583 -22.057 1.00 95.06 312 ARG A C 1
ATOM 2406 O O . ARG A 1 312 ? -11.607 -1.895 -22.947 1.00 95.06 312 ARG A O 1
ATOM 2413 N N . MET A 1 313 ? -12.389 -0.398 -21.443 1.00 93.50 313 MET A N 1
ATOM 2414 C CA . MET A 1 313 ? -11.389 0.640 -21.706 1.00 93.50 313 MET A CA 1
ATOM 2415 C C . MET A 1 313 ? -9.981 0.095 -21.439 1.00 93.50 313 MET A C 1
ATOM 2417 O O . MET A 1 313 ? -9.129 0.175 -22.322 1.00 93.50 313 MET A O 1
ATOM 2421 N N . ILE A 1 314 ? -9.756 -0.546 -20.285 1.00 93.44 314 ILE A N 1
ATOM 2422 C CA . ILE A 1 314 ? -8.461 -1.163 -19.954 1.00 93.44 314 ILE A CA 1
ATOM 2423 C C . ILE A 1 314 ? -8.090 -2.230 -20.990 1.00 93.44 314 ILE A C 1
ATOM 2425 O O . ILE A 1 314 ? -6.997 -2.191 -21.549 1.00 93.44 314 ILE A O 1
ATOM 2429 N N . ARG A 1 315 ? -9.003 -3.145 -21.339 1.00 95.19 315 ARG A N 1
ATOM 2430 C CA . ARG A 1 315 ? -8.761 -4.165 -22.375 1.00 95.19 315 ARG A CA 1
ATOM 2431 C C . ARG A 1 315 ? -8.338 -3.545 -23.711 1.00 95.19 315 ARG A C 1
ATOM 2433 O O . ARG A 1 315 ? -7.417 -4.046 -24.359 1.00 95.19 315 ARG A O 1
ATOM 2440 N N . HIS A 1 316 ? -8.996 -2.463 -24.129 1.00 94.19 316 HIS A N 1
ATOM 2441 C CA . HIS A 1 316 ? -8.656 -1.731 -25.351 1.00 94.19 316 HIS A CA 1
ATOM 2442 C C . HIS A 1 316 ? -7.281 -1.066 -25.258 1.00 94.19 316 HIS A C 1
ATOM 2444 O O . HIS A 1 316 ? -6.505 -1.157 -26.207 1.00 94.19 316 HIS A O 1
ATOM 2450 N N . GLN A 1 317 ? -6.944 -0.465 -24.115 1.00 92.12 317 GLN A N 1
ATOM 2451 C CA . GLN A 1 317 ? -5.614 0.091 -23.858 1.00 92.12 317 GLN A CA 1
ATOM 2452 C C . GLN A 1 317 ? -4.528 -0.993 -23.919 1.00 92.12 317 GLN A C 1
ATOM 2454 O O . GLN A 1 317 ? -3.462 -0.769 -24.485 1.00 92.12 317 GLN A O 1
ATOM 2459 N N . ARG A 1 318 ? -4.818 -2.207 -23.439 1.00 93.62 318 ARG A N 1
ATOM 2460 C CA . ARG A 1 318 ? -3.933 -3.372 -23.606 1.00 93.62 318 ARG A CA 1
ATOM 2461 C C . ARG A 1 318 ? -3.949 -3.945 -25.031 1.00 93.62 318 ARG A C 1
ATOM 2463 O O . ARG A 1 318 ? -3.199 -4.859 -25.354 1.00 93.62 318 ARG A O 1
ATOM 2470 N N . GLY A 1 319 ? -4.786 -3.440 -25.936 1.00 93.38 319 GLY A N 1
ATOM 2471 C CA . GLY A 1 319 ? -4.898 -3.961 -27.299 1.00 93.38 319 GLY A CA 1
ATOM 2472 C C . GLY A 1 319 ? -5.188 -5.464 -27.322 1.00 93.38 319 GLY A C 1
ATOM 2473 O O . GLY A 1 319 ? -4.530 -6.197 -28.066 1.00 93.38 319 GLY A O 1
ATOM 2474 N N . LEU A 1 320 ? -6.095 -5.901 -26.445 1.00 95.44 320 LEU A N 1
ATOM 2475 C CA . LEU A 1 320 ? -6.599 -7.268 -26.345 1.00 95.44 320 LEU A CA 1
ATOM 2476 C C . LEU A 1 320 ? -7.996 -7.362 -26.957 1.00 95.44 320 LEU A C 1
ATOM 2478 O O . LEU A 1 320 ? -8.822 -6.455 -26.820 1.00 95.44 320 LEU A O 1
ATOM 2482 N N . ASN A 1 321 ? -8.293 -8.489 -27.590 1.00 95.88 321 ASN A N 1
ATOM 2483 C CA . ASN A 1 321 ? -9.612 -8.803 -28.119 1.00 95.88 321 ASN A CA 1
ATOM 2484 C C . ASN A 1 321 ? -10.496 -9.452 -27.051 1.00 95.88 321 ASN A C 1
ATOM 2486 O O . ASN A 1 321 ? -10.030 -9.908 -26.010 1.00 95.88 321 ASN A O 1
ATOM 2490 N N . LEU A 1 322 ? -11.799 -9.543 -27.329 1.00 96.12 322 LEU A N 1
ATOM 2491 C CA . LEU A 1 322 ? -12.734 -10.240 -26.442 1.00 96.12 322 LEU A CA 1
ATOM 2492 C C . LEU A 1 322 ? -12.335 -11.706 -26.228 1.00 96.12 322 LEU A C 1
ATOM 2494 O O . LEU A 1 322 ? -12.442 -12.200 -25.115 1.00 96.12 322 LEU A O 1
ATOM 2498 N N . THR A 1 323 ? -11.857 -12.392 -27.268 1.00 94.62 323 THR A N 1
ATOM 2499 C CA . THR A 1 323 ? -11.409 -13.793 -27.186 1.00 94.62 323 THR A CA 1
ATOM 2500 C C . THR A 1 323 ? -10.241 -13.992 -26.231 1.00 94.62 323 THR A C 1
ATOM 2502 O O . THR A 1 323 ? -10.132 -15.061 -25.645 1.00 94.62 323 THR A O 1
ATOM 2505 N N . ASP A 1 324 ? -9.412 -12.965 -26.051 1.00 94.50 324 ASP A N 1
ATOM 2506 C CA . ASP A 1 324 ? -8.193 -13.045 -25.247 1.00 94.50 324 ASP A CA 1
ATOM 2507 C C . ASP A 1 324 ? -8.512 -12.990 -23.748 1.00 94.50 324 ASP A C 1
ATOM 2509 O O . ASP A 1 324 ? -7.806 -13.583 -22.944 1.00 94.50 324 ASP A O 1
ATOM 2513 N N . VAL A 1 325 ? -9.598 -12.300 -23.377 1.00 94.25 325 VAL A N 1
ATOM 2514 C CA . VAL A 1 325 ? -10.015 -12.081 -21.979 1.00 94.25 325 VAL A CA 1
ATOM 2515 C C . VAL A 1 325 ? -11.161 -12.993 -21.529 1.00 94.25 325 VAL A C 1
ATOM 2517 O O . VAL A 1 325 ? -11.586 -12.955 -20.375 1.00 94.25 325 VAL A O 1
ATOM 2520 N N . CYS A 1 326 ? -11.724 -13.785 -22.442 1.00 91.00 326 CYS A N 1
ATOM 2521 C CA . CYS A 1 326 ? -12.797 -14.729 -22.137 1.00 91.00 326 CYS A CA 1
ATOM 2522 C C . CYS A 1 326 ? -12.221 -16.016 -21.545 1.00 91.00 326 CYS A C 1
ATOM 2524 O O . CYS A 1 326 ? -12.118 -17.024 -22.237 1.00 91.00 326 CYS A O 1
ATOM 2526 N N . LEU A 1 327 ? -11.861 -15.975 -20.261 1.00 87.69 327 LEU A N 1
ATOM 2527 C CA . LEU A 1 327 ? -11.188 -17.084 -19.575 1.00 87.69 327 LEU A CA 1
ATOM 2528 C C . LEU A 1 327 ? -12.082 -18.333 -19.490 1.00 87.69 327 LEU A C 1
ATOM 2530 O O . LEU A 1 327 ? -11.772 -19.392 -20.034 1.00 87.69 327 LEU A O 1
ATOM 2534 N N . HIS A 1 328 ? -13.229 -18.207 -18.817 1.00 88.62 328 HIS A N 1
ATOM 2535 C CA . HIS A 1 328 ? -14.135 -19.331 -18.527 1.00 88.62 328 HIS A CA 1
ATOM 2536 C C . HIS A 1 328 ? -15.603 -19.017 -18.849 1.00 88.62 328 HIS A C 1
ATOM 2538 O O . HIS A 1 328 ? -16.530 -19.642 -18.328 1.00 88.62 328 HIS A O 1
ATOM 2544 N N . TRP A 1 329 ? -15.840 -18.013 -19.690 1.00 93.56 329 TRP A N 1
ATOM 2545 C CA . TRP A 1 329 ? -17.169 -17.603 -20.135 1.00 93.56 329 TRP A CA 1
ATOM 2546 C C . TRP A 1 329 ? -17.149 -17.216 -21.614 1.00 93.56 329 TRP A C 1
ATOM 2548 O O . TRP A 1 329 ? -16.100 -17.039 -22.219 1.00 93.56 329 TRP A O 1
ATOM 2558 N N . SER A 1 330 ? -18.330 -17.106 -22.221 1.00 95.50 330 SER A N 1
ATOM 2559 C CA . SER A 1 330 ? -18.451 -16.782 -23.648 1.00 95.50 330 SER A CA 1
ATOM 2560 C C . SER A 1 330 ? -18.094 -15.324 -23.962 1.00 95.50 330 SER A C 1
ATOM 2562 O O . SER A 1 330 ? -18.421 -14.428 -23.179 1.00 95.50 330 SER A O 1
ATOM 2564 N N . THR A 1 331 ? -17.598 -15.069 -25.174 1.00 96.81 331 THR A N 1
ATOM 2565 C CA . THR A 1 331 ? -17.393 -13.717 -25.737 1.00 96.81 331 THR A CA 1
ATOM 2566 C C . THR A 1 331 ? -18.645 -12.847 -25.707 1.00 96.81 331 THR A C 1
ATOM 2568 O O . THR A 1 331 ? -18.557 -11.654 -25.423 1.00 96.81 331 THR A O 1
ATOM 2571 N N . ALA A 1 332 ? -19.826 -13.435 -25.914 1.00 97.06 332 ALA A N 1
ATOM 2572 C CA . ALA A 1 332 ? -21.099 -12.728 -25.801 1.00 97.06 332 ALA A CA 1
ATOM 2573 C C . ALA A 1 332 ? -21.357 -12.213 -24.373 1.00 97.06 332 ALA A C 1
ATOM 2575 O O . ALA A 1 332 ? -21.798 -11.079 -24.196 1.00 97.06 332 ALA A O 1
ATOM 2576 N N . ALA A 1 333 ? -21.055 -13.020 -23.351 1.00 96.12 333 ALA A N 1
ATOM 2577 C CA . ALA A 1 333 ? -21.180 -12.609 -21.951 1.00 96.12 333 ALA A CA 1
ATOM 2578 C C . ALA A 1 333 ? -20.185 -11.493 -21.596 1.00 96.12 333 ALA A C 1
ATOM 2580 O O . ALA A 1 333 ? -20.589 -10.510 -20.978 1.00 96.12 333 ALA A O 1
ATOM 2581 N N . GLN A 1 334 ? -18.927 -11.603 -22.047 1.00 96.81 334 GLN A N 1
ATOM 2582 C CA . GLN A 1 334 ? -17.924 -10.547 -21.867 1.00 96.81 334 GLN A CA 1
ATOM 2583 C C . GLN A 1 334 ? -18.375 -9.238 -22.514 1.00 96.81 334 GLN A C 1
ATOM 2585 O O . GLN A 1 334 ? -18.395 -8.202 -21.862 1.00 96.81 334 GLN A O 1
ATOM 2590 N N . SER A 1 335 ? -18.793 -9.295 -23.780 1.00 97.12 335 SER A N 1
ATOM 2591 C CA . SER A 1 335 ? -19.246 -8.122 -24.525 1.00 97.12 335 SER A CA 1
ATOM 2592 C C . SER A 1 335 ? -20.440 -7.444 -23.853 1.00 97.12 335 SER A C 1
ATOM 2594 O O . SER A 1 335 ? -20.464 -6.225 -23.715 1.00 97.12 335 SER A O 1
ATOM 2596 N N . ARG A 1 336 ? -21.432 -8.213 -23.389 1.00 96.81 336 ARG A N 1
ATOM 2597 C CA . ARG A 1 336 ? -22.586 -7.642 -22.683 1.00 96.81 336 ARG A CA 1
ATOM 2598 C C . ARG A 1 336 ? -22.186 -6.996 -21.359 1.00 96.81 336 ARG A C 1
ATOM 2600 O O . ARG A 1 336 ? -22.694 -5.922 -21.061 1.00 96.81 336 ARG A O 1
ATOM 2607 N N . PHE A 1 337 ? -21.281 -7.607 -20.596 1.00 95.81 337 PHE A N 1
ATOM 2608 C CA . PHE A 1 337 ? -20.753 -7.021 -19.362 1.00 95.81 337 PHE A CA 1
ATOM 2609 C C . PHE A 1 337 ? -19.987 -5.720 -19.616 1.00 95.81 337 PHE A C 1
ATOM 2611 O O . PHE A 1 337 ? -20.291 -4.698 -19.010 1.00 95.81 337 PHE A O 1
ATOM 2618 N N . GLU A 1 338 ? -19.063 -5.733 -20.573 1.00 95.31 338 GLU A N 1
ATOM 2619 C CA . GLU A 1 338 ? -18.275 -4.570 -20.988 1.00 95.31 338 GLU A CA 1
ATOM 2620 C C . GLU A 1 338 ? -19.114 -3.407 -21.540 1.00 95.31 338 GLU A C 1
ATOM 2622 O O . GLU A 1 338 ? -18.656 -2.270 -21.573 1.00 95.31 338 GLU A O 1
ATOM 2627 N N . ASN A 1 339 ? -20.346 -3.683 -21.964 1.00 95.19 339 ASN A N 1
ATOM 2628 C CA . ASN A 1 339 ? -21.303 -2.691 -22.449 1.00 95.19 339 ASN A CA 1
ATOM 2629 C C . ASN A 1 339 ? -22.388 -2.331 -21.417 1.00 95.19 339 ASN A C 1
ATOM 2631 O O . ASN A 1 339 ? -23.373 -1.697 -21.784 1.00 95.19 339 ASN A O 1
ATOM 2635 N N . GLY A 1 340 ? -22.272 -2.789 -20.164 1.00 93.25 340 GLY A N 1
ATOM 2636 C CA . GLY A 1 340 ? -23.269 -2.541 -19.109 1.00 93.25 340 GLY A CA 1
ATOM 2637 C C . GLY A 1 340 ? -24.601 -3.291 -19.289 1.00 93.25 340 GLY A C 1
ATOM 2638 O O . GLY A 1 340 ? -25.521 -3.145 -18.492 1.00 93.25 340 GLY A O 1
ATOM 2639 N N . ALA A 1 341 ? -24.726 -4.148 -20.308 1.00 95.12 341 ALA A N 1
ATOM 2640 C CA . ALA A 1 341 ? -25.950 -4.887 -20.640 1.00 95.12 341 ALA A CA 1
ATOM 2641 C C . ALA A 1 341 ? -26.158 -6.174 -19.810 1.00 95.12 341 ALA A C 1
ATOM 2643 O O . ALA A 1 341 ? -27.170 -6.873 -19.963 1.00 95.12 341 ALA A O 1
ATOM 2644 N N . SER A 1 342 ? -25.180 -6.554 -18.987 1.00 94.50 342 SER A N 1
ATOM 2645 C CA . SER A 1 342 ? -25.268 -7.640 -18.005 1.00 94.50 342 SER A CA 1
ATOM 2646 C C . SER A 1 342 ? -24.203 -7.478 -16.921 1.00 94.50 342 SER A C 1
ATOM 2648 O O . SER A 1 342 ? -23.286 -6.682 -17.069 1.00 94.50 342 SER A O 1
ATOM 2650 N N . GLN A 1 343 ? -24.273 -8.289 -15.867 1.00 92.88 343 GLN A N 1
ATOM 2651 C CA . GLN A 1 343 ? -23.229 -8.379 -14.846 1.00 92.88 343 GLN A CA 1
ATOM 2652 C C . GLN A 1 343 ? -22.514 -9.730 -14.942 1.00 92.88 343 GLN A C 1
ATOM 2654 O O . GLN A 1 343 ? -23.166 -10.762 -15.122 1.00 92.88 343 GLN A O 1
ATOM 2659 N N . LEU A 1 344 ? -21.188 -9.729 -14.791 1.00 94.19 344 LEU A N 1
ATOM 2660 C CA . LEU A 1 344 ? -20.457 -10.944 -14.436 1.00 94.19 344 LEU A CA 1
ATOM 2661 C C . LEU A 1 344 ? -20.662 -11.251 -12.948 1.00 94.19 344 LEU A C 1
ATOM 2663 O O . LEU A 1 344 ? -21.128 -10.414 -12.165 1.00 94.19 344 LEU A O 1
ATOM 2667 N N . SER A 1 345 ? -20.343 -12.483 -12.559 1.00 93.00 345 SER A N 1
ATOM 2668 C CA . SER A 1 345 ? -20.184 -12.785 -11.145 1.00 93.00 345 SER A CA 1
ATOM 2669 C C . SER A 1 345 ? -18.934 -12.113 -10.596 1.00 93.00 345 SER A C 1
ATOM 2671 O O . SER A 1 345 ? -17.962 -11.904 -11.322 1.00 93.00 345 SER A O 1
ATOM 2673 N N . PHE A 1 346 ? -18.953 -11.816 -9.300 1.00 91.19 346 PHE A N 1
ATOM 2674 C CA . PHE A 1 346 ? -17.852 -11.120 -8.640 1.00 91.19 346 PHE A CA 1
ATOM 2675 C C . PHE A 1 346 ? -16.508 -11.842 -8.815 1.00 91.19 346 PHE A C 1
ATOM 2677 O O . PHE A 1 346 ? -15.522 -11.207 -9.172 1.00 91.19 346 PHE A O 1
ATOM 2684 N N . ASN A 1 347 ? -16.488 -13.173 -8.683 1.00 89.62 347 ASN A N 1
ATOM 2685 C CA . ASN A 1 347 ? -15.286 -13.980 -8.907 1.00 89.62 347 ASN A CA 1
ATOM 2686 C C . ASN A 1 347 ? -14.759 -13.858 -10.351 1.00 89.62 347 ASN A C 1
ATOM 2688 O O . ASN A 1 347 ? -13.570 -13.663 -10.571 1.00 89.62 347 ASN A O 1
ATOM 2692 N N . ARG A 1 348 ? -15.644 -13.888 -11.356 1.00 92.44 348 ARG A N 1
ATOM 2693 C CA . ARG A 1 348 ? -15.236 -13.702 -12.761 1.00 92.44 348 ARG A CA 1
ATOM 2694 C C . ARG A 1 348 ? -14.736 -12.289 -13.035 1.00 92.44 348 ARG A C 1
ATOM 2696 O O . ARG A 1 348 ? -13.802 -12.119 -13.809 1.00 92.44 348 ARG A O 1
ATOM 270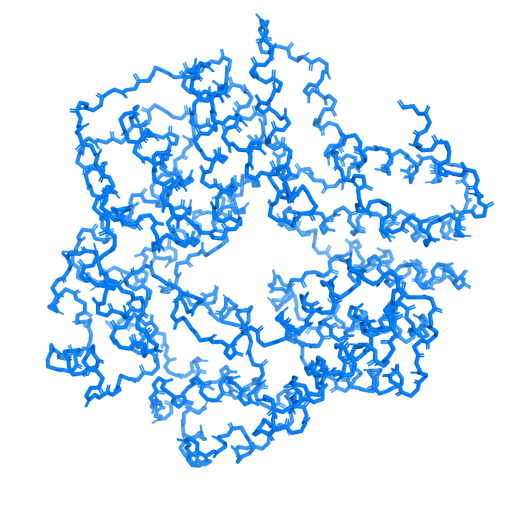3 N N . THR A 1 349 ? -15.329 -11.276 -12.403 1.00 93.12 349 THR A N 1
ATOM 2704 C CA . THR A 1 349 ? -14.805 -9.909 -12.489 1.00 93.12 349 THR A CA 1
ATOM 2705 C C . THR A 1 349 ? -13.438 -9.788 -11.822 1.00 93.12 349 THR A C 1
ATOM 2707 O O . THR A 1 349 ? -12.579 -9.140 -12.403 1.00 93.12 349 THR A O 1
ATOM 2710 N N . GLN A 1 350 ? -13.208 -10.431 -10.673 1.00 90.12 350 GLN A N 1
ATOM 2711 C CA . GLN A 1 350 ? -11.884 -10.494 -10.045 1.00 90.12 350 GLN A CA 1
ATOM 2712 C C . GLN A 1 350 ? -10.854 -11.125 -10.987 1.00 90.12 350 GLN A C 1
ATOM 2714 O O . GLN A 1 350 ? -9.810 -10.532 -11.220 1.00 90.12 350 GLN A O 1
ATOM 2719 N N . GLN A 1 351 ? -11.162 -12.289 -11.566 1.00 91.06 351 GLN A N 1
ATOM 2720 C CA . GLN A 1 351 ? -10.267 -12.967 -12.509 1.00 91.06 351 GLN A CA 1
ATOM 2721 C C . GLN A 1 351 ? -9.957 -12.095 -13.728 1.00 91.06 351 GLN A C 1
ATOM 2723 O O . GLN A 1 351 ? -8.808 -11.981 -14.130 1.00 91.06 351 GLN A O 1
ATOM 2728 N N . LEU A 1 352 ? -10.971 -11.436 -14.293 1.00 94.31 352 LEU A N 1
ATOM 2729 C CA . LEU A 1 352 ? -10.778 -10.502 -15.400 1.00 94.31 352 LEU A CA 1
ATOM 2730 C C . LEU A 1 352 ? -9.917 -9.295 -14.995 1.00 94.31 352 LEU A C 1
ATOM 2732 O O . LEU A 1 352 ? -9.078 -8.858 -15.774 1.00 94.31 352 LEU A O 1
ATOM 2736 N N . ASN A 1 353 ? -10.138 -8.748 -13.799 1.00 92.56 353 ASN A N 1
ATOM 2737 C CA . ASN A 1 353 ? -9.366 -7.637 -13.249 1.00 92.56 353 ASN A CA 1
ATOM 2738 C C . ASN A 1 353 ? -7.886 -8.024 -13.076 1.00 92.56 353 ASN A C 1
ATOM 2740 O O . ASN A 1 353 ? -7.005 -7.289 -13.514 1.00 92.56 353 ASN A O 1
ATOM 2744 N N . ASP A 1 354 ? -7.627 -9.202 -12.506 1.00 91.69 354 ASP A N 1
ATOM 2745 C CA . ASP A 1 354 ? -6.276 -9.727 -12.300 1.00 91.69 354 ASP A CA 1
ATOM 2746 C C . ASP A 1 354 ? -5.583 -10.040 -13.644 1.00 91.69 354 ASP A C 1
ATOM 2748 O O . ASP A 1 354 ? -4.466 -9.579 -13.863 1.00 91.69 354 ASP A O 1
ATOM 2752 N N . PHE A 1 355 ? -6.277 -10.686 -14.593 1.00 93.88 355 PHE A N 1
ATOM 2753 C CA . PHE A 1 355 ? -5.763 -10.970 -15.946 1.00 93.88 355 PHE A CA 1
ATOM 2754 C C . PHE A 1 355 ? -5.436 -9.700 -16.749 1.00 93.88 355 PHE A C 1
ATOM 2756 O O . PHE A 1 355 ? -4.517 -9.668 -17.562 1.00 93.88 355 PHE A O 1
ATOM 2763 N N . LEU A 1 356 ? -6.200 -8.624 -16.545 1.00 95.06 356 LEU A N 1
ATOM 2764 C CA . LEU A 1 356 ? -5.939 -7.325 -17.174 1.00 95.06 356 LEU A CA 1
ATOM 2765 C C . LEU A 1 356 ? -4.848 -6.513 -16.457 1.00 95.06 356 LEU A C 1
ATOM 2767 O O . LEU A 1 356 ? -4.549 -5.392 -16.896 1.00 95.06 356 LEU A O 1
ATOM 2771 N N . LEU A 1 357 ? -4.257 -7.069 -15.392 1.00 93.00 357 LEU A N 1
ATOM 2772 C CA . LEU A 1 357 ? -3.249 -6.431 -14.551 1.00 93.00 357 LEU A CA 1
ATOM 2773 C C . LEU A 1 357 ? -3.724 -5.064 -14.051 1.00 93.00 357 LEU A C 1
ATOM 2775 O O . LEU A 1 357 ? -3.061 -4.045 -14.247 1.00 93.00 357 LEU A O 1
ATOM 2779 N N . THR A 1 358 ? -4.908 -5.036 -13.440 1.00 90.38 358 THR A N 1
ATOM 2780 C CA . THR A 1 358 ? -5.490 -3.837 -12.824 1.00 90.38 358 THR A CA 1
ATOM 2781 C C . THR A 1 358 ? -5.969 -4.127 -11.399 1.00 90.38 358 THR A C 1
ATOM 2783 O O . THR A 1 358 ? -5.994 -5.269 -10.944 1.00 90.38 358 THR A O 1
ATOM 2786 N N . GLU A 1 359 ? -6.320 -3.088 -10.648 1.00 85.06 359 GLU A N 1
ATOM 2787 C CA . GLU A 1 359 ? -6.764 -3.181 -9.261 1.00 85.06 359 GLU A CA 1
ATOM 2788 C C . GLU A 1 359 ? -8.169 -2.617 -9.067 1.00 85.06 359 GLU A C 1
ATOM 2790 O O . GLU A 1 359 ? -8.555 -1.618 -9.671 1.00 85.06 359 GLU A O 1
ATOM 2795 N N . TRP A 1 360 ? -8.885 -3.136 -8.067 1.00 83.38 360 TRP A N 1
ATOM 2796 C CA . TRP A 1 360 ? -10.162 -2.569 -7.618 1.00 83.38 360 TRP A CA 1
ATOM 2797 C C . TRP A 1 360 ? -10.100 -1.084 -7.261 1.00 83.38 360 TRP A C 1
ATOM 2799 O O . TRP A 1 360 ? -11.099 -0.375 -7.386 1.00 83.38 360 TRP A O 1
ATOM 2809 N N . SER A 1 361 ? -8.936 -0.607 -6.818 1.00 75.56 361 SER A N 1
ATOM 2810 C CA . SER A 1 361 ? -8.697 0.803 -6.515 1.00 75.56 361 SER A CA 1
ATOM 2811 C C . SER A 1 361 ? -8.817 1.696 -7.763 1.00 75.56 361 SER A C 1
ATOM 2813 O O . SER A 1 361 ? -9.255 2.843 -7.642 1.00 75.56 361 SER A O 1
ATOM 2815 N N . GLN A 1 362 ? -8.490 1.164 -8.947 1.00 77.94 362 GLN A N 1
ATOM 2816 C CA . GLN A 1 362 ? -8.571 1.846 -10.242 1.00 77.94 362 GLN A CA 1
ATOM 2817 C C . GLN A 1 362 ? -9.988 1.818 -10.830 1.00 77.94 362 GLN A C 1
ATOM 2819 O O . GLN A 1 362 ? -10.358 2.730 -11.564 1.00 77.94 362 GLN A O 1
ATOM 2824 N N . LEU A 1 363 ? -10.833 0.866 -10.418 1.00 79.44 363 LEU A N 1
ATOM 2825 C CA . LEU A 1 363 ? -12.227 0.745 -10.873 1.00 79.44 363 LEU A CA 1
ATOM 2826 C C . LEU A 1 363 ? -13.179 1.821 -10.299 1.00 79.44 363 LEU A C 1
ATOM 2828 O O . LEU A 1 363 ? -14.397 1.716 -10.430 1.00 79.44 363 LEU A O 1
ATOM 2832 N N . GLY A 1 364 ? -12.644 2.878 -9.675 1.00 58.97 364 GLY A N 1
ATOM 2833 C CA . GLY A 1 364 ? -13.331 4.169 -9.539 1.00 58.97 364 GLY A CA 1
ATOM 2834 C C . GLY A 1 364 ? -14.437 4.267 -8.486 1.00 58.97 364 GLY A C 1
ATOM 2835 O O . GLY A 1 364 ? -15.173 5.255 -8.469 1.00 58.97 364 GLY A O 1
ATOM 2836 N N . ARG A 1 365 ? -14.566 3.295 -7.578 1.00 66.88 365 ARG A N 1
ATOM 2837 C CA . ARG A 1 365 ? -15.632 3.313 -6.568 1.00 66.88 365 ARG A CA 1
ATOM 2838 C C . ARG A 1 365 ? -15.275 4.152 -5.344 1.00 66.88 365 ARG A C 1
ATOM 2840 O O . ARG A 1 365 ? -14.402 3.803 -4.545 1.00 66.88 365 ARG A O 1
ATOM 2847 N N . ARG A 1 366 ? -15.973 5.287 -5.209 1.00 61.00 366 ARG A N 1
ATOM 2848 C CA . ARG A 1 366 ? -15.845 6.250 -4.098 1.00 61.00 366 ARG A CA 1
ATOM 2849 C C . ARG A 1 366 ? -16.160 5.610 -2.747 1.00 61.00 366 ARG A C 1
ATOM 2851 O O . ARG A 1 366 ? -15.608 6.027 -1.732 1.00 61.00 366 ARG A O 1
ATOM 2858 N N . GLU A 1 367 ? -16.996 4.578 -2.756 1.00 66.75 367 GLU A N 1
ATOM 2859 C CA . GLU A 1 367 ? -17.454 3.806 -1.604 1.00 66.75 367 GLU A CA 1
ATOM 2860 C C . GLU A 1 367 ? -16.287 3.262 -0.763 1.00 66.75 367 GLU A C 1
ATOM 2862 O O . GLU A 1 367 ? -16.373 3.228 0.463 1.00 66.75 367 GLU A O 1
ATOM 2867 N N . PHE A 1 368 ? -15.153 2.931 -1.392 1.00 68.50 368 PHE A N 1
ATOM 2868 C CA . PHE A 1 368 ? -13.973 2.399 -0.700 1.00 68.50 368 PHE A CA 1
ATOM 2869 C C . PHE A 1 368 ? -13.062 3.470 -0.078 1.00 68.50 368 PHE A C 1
ATOM 2871 O O . PHE A 1 368 ? -12.039 3.129 0.518 1.00 68.50 368 PHE A O 1
ATOM 2878 N N . SER A 1 369 ? -13.391 4.757 -0.225 1.00 72.75 369 SER A N 1
ATOM 2879 C CA . SER A 1 369 ? -12.536 5.882 0.193 1.00 72.75 369 SER A CA 1
ATOM 2880 C C . SER A 1 369 ? -13.255 6.934 1.037 1.00 72.75 369 SER A C 1
ATOM 2882 O O . SER A 1 369 ? -12.669 7.973 1.332 1.00 72.75 369 SER A O 1
ATOM 2884 N N . ILE A 1 370 ? -14.495 6.671 1.454 1.00 79.38 370 ILE A N 1
ATOM 2885 C CA . ILE A 1 370 ? -15.332 7.638 2.177 1.00 79.38 370 ILE A CA 1
ATOM 2886 C C . ILE A 1 370 ? -14.660 8.133 3.472 1.00 79.38 370 ILE A C 1
ATOM 2888 O O . ILE A 1 370 ? -14.555 9.338 3.691 1.00 79.38 370 ILE A O 1
ATOM 2892 N N . ASN A 1 371 ? -14.127 7.227 4.299 1.00 83.56 371 ASN A N 1
ATOM 2893 C CA . ASN A 1 371 ? -13.404 7.604 5.518 1.00 83.56 371 ASN A CA 1
ATOM 2894 C C . ASN A 1 371 ? -12.161 8.446 5.227 1.00 83.56 371 ASN A C 1
ATOM 2896 O O . ASN A 1 371 ? -11.972 9.486 5.849 1.00 83.56 371 ASN A O 1
ATOM 2900 N N . ALA A 1 372 ? -11.337 8.022 4.265 1.00 81.75 372 ALA A N 1
ATOM 2901 C CA . ALA A 1 372 ? -10.126 8.748 3.886 1.00 81.75 372 ALA A CA 1
ATOM 2902 C C . ALA A 1 372 ? -10.451 10.169 3.398 1.00 81.75 372 ALA A C 1
ATOM 2904 O O . ALA A 1 372 ? -9.758 11.117 3.755 1.00 81.75 372 ALA A O 1
ATOM 2905 N N . ALA A 1 373 ? -11.541 10.342 2.642 1.00 84.00 373 ALA A N 1
ATOM 2906 C CA . ALA A 1 373 ? -12.012 11.658 2.223 1.00 84.00 373 ALA A CA 1
ATOM 2907 C C . ALA A 1 373 ? -12.415 12.537 3.420 1.00 84.00 373 ALA A C 1
ATOM 2909 O O . ALA A 1 373 ? -12.057 13.713 3.448 1.00 84.00 373 ALA A O 1
ATOM 2910 N N . ALA A 1 374 ? -13.098 11.973 4.423 1.00 85.75 374 ALA A N 1
ATOM 2911 C CA . ALA A 1 374 ? -13.464 12.697 5.639 1.00 85.75 374 ALA A CA 1
ATOM 2912 C C . ALA A 1 374 ? -12.232 13.106 6.468 1.00 85.75 374 ALA A C 1
ATOM 2914 O O . ALA A 1 374 ? -12.123 14.268 6.856 1.00 85.75 374 ALA A O 1
ATOM 2915 N N . PHE A 1 375 ? -11.268 12.201 6.672 1.00 86.38 375 PHE A N 1
ATOM 2916 C CA . PHE A 1 375 ? -10.002 12.527 7.340 1.00 86.38 375 PHE A CA 1
ATOM 2917 C C . PHE A 1 375 ? -9.233 13.625 6.603 1.00 86.38 375 PHE A C 1
ATOM 2919 O O . PHE A 1 375 ? -8.813 14.599 7.221 1.00 86.38 375 PHE A O 1
ATOM 2926 N N . ASN A 1 376 ? -9.111 13.520 5.278 1.00 84.88 376 ASN A N 1
ATOM 2927 C CA . ASN A 1 376 ? -8.444 14.535 4.464 1.00 84.88 376 ASN A CA 1
ATOM 2928 C C . ASN A 1 376 ? -9.153 15.891 4.541 1.00 84.88 376 ASN A C 1
ATOM 2930 O O . ASN A 1 376 ? -8.485 16.920 4.602 1.00 84.88 376 ASN A O 1
ATOM 2934 N N . ALA A 1 377 ? -10.489 15.908 4.568 1.00 85.62 377 ALA A N 1
ATOM 2935 C CA . ALA A 1 377 ? -11.257 17.136 4.734 1.00 85.62 377 ALA A CA 1
ATOM 2936 C C . ALA A 1 377 ? -11.005 17.782 6.106 1.00 85.62 377 ALA A C 1
ATOM 2938 O O . ALA A 1 377 ? -10.778 18.987 6.164 1.00 85.62 377 ALA A O 1
ATOM 2939 N N . ILE A 1 378 ? -10.965 16.997 7.190 1.00 85.06 378 ILE A N 1
ATOM 2940 C CA . ILE A 1 378 ? -10.631 17.504 8.532 1.00 85.06 378 ILE A CA 1
ATOM 2941 C C . ILE A 1 378 ? -9.194 18.039 8.579 1.00 85.06 378 ILE A C 1
ATOM 2943 O O . ILE A 1 378 ? -8.966 19.151 9.051 1.00 85.06 378 ILE A O 1
ATOM 2947 N N . THR A 1 379 ? -8.227 17.301 8.034 1.00 82.94 379 THR A N 1
ATOM 2948 C CA . THR A 1 379 ? -6.825 17.743 7.969 1.00 82.94 379 THR A CA 1
ATOM 2949 C C . THR A 1 379 ? -6.672 19.020 7.134 1.00 82.94 379 THR A C 1
ATOM 2951 O O . THR A 1 379 ? -5.916 19.917 7.504 1.00 82.94 379 THR A O 1
ATOM 2954 N N . ALA A 1 380 ? -7.417 19.154 6.034 1.00 83.38 380 ALA A N 1
ATOM 2955 C CA . ALA A 1 380 ? -7.421 20.367 5.220 1.00 83.38 380 ALA A CA 1
ATOM 2956 C C . ALA A 1 380 ? -8.072 21.559 5.938 1.00 83.38 380 ALA A C 1
ATOM 2958 O O . ALA A 1 380 ? -7.615 22.687 5.764 1.00 83.38 380 ALA A O 1
ATOM 2959 N N . LEU A 1 381 ? -9.114 21.324 6.745 1.00 84.25 381 LEU A N 1
ATOM 2960 C CA . LEU A 1 381 ? -9.694 22.356 7.606 1.00 84.25 381 LEU A CA 1
ATOM 2961 C C . LEU A 1 381 ? -8.668 22.834 8.633 1.00 84.25 381 LEU A C 1
ATOM 2963 O O . LEU A 1 381 ? -8.440 24.033 8.700 1.00 84.25 381 LEU A O 1
ATOM 2967 N N . LYS A 1 382 ? -7.968 21.922 9.318 1.00 77.75 382 LYS A N 1
ATOM 2968 C CA . LYS A 1 382 ? -6.867 22.257 10.241 1.00 77.75 382 LYS A CA 1
ATOM 2969 C C . LYS A 1 382 ? -5.783 23.107 9.575 1.00 77.75 382 LYS A C 1
ATOM 2971 O O . LYS A 1 382 ? -5.312 24.082 10.146 1.00 77.75 382 LYS A O 1
ATOM 2976 N N . ALA A 1 383 ? -5.366 22.734 8.366 1.00 77.62 383 ALA A N 1
ATOM 2977 C CA . ALA A 1 383 ? -4.317 23.461 7.655 1.00 77.62 383 ALA A CA 1
ATOM 2978 C C . ALA A 1 383 ? -4.721 24.907 7.303 1.00 77.62 383 ALA A C 1
ATOM 2980 O O . ALA A 1 383 ? -3.850 25.742 7.077 1.00 77.62 383 ALA A O 1
ATOM 2981 N N . ARG A 1 384 ? -6.027 25.197 7.227 1.00 81.75 384 ARG A N 1
ATOM 2982 C CA . ARG A 1 384 ? -6.572 26.531 6.924 1.00 81.75 384 ARG A CA 1
ATOM 2983 C C . ARG A 1 384 ? -6.956 27.314 8.174 1.00 81.75 384 ARG A C 1
ATOM 2985 O O . ARG A 1 384 ? -6.769 28.523 8.214 1.00 81.75 384 ARG A O 1
ATOM 2992 N N . ASP A 1 385 ? -7.547 26.625 9.136 1.00 72.06 385 ASP A N 1
ATOM 2993 C CA . ASP A 1 385 ? -8.092 27.158 10.371 1.00 72.06 385 ASP A CA 1
ATOM 2994 C C . ASP A 1 385 ? -7.311 26.514 11.514 1.00 72.06 385 ASP A C 1
ATOM 2996 O O . ASP A 1 385 ? -7.564 25.371 11.897 1.00 72.06 385 ASP A O 1
ATOM 3000 N N . HIS A 1 386 ? -6.309 27.240 12.017 1.00 69.81 386 HIS A N 1
ATOM 3001 C CA . HIS A 1 386 ? -5.428 26.782 13.093 1.00 69.81 386 HIS A CA 1
ATOM 3002 C C . HIS A 1 386 ? -6.186 26.402 14.384 1.00 69.81 386 HIS A C 1
ATOM 3004 O O . HIS A 1 386 ? -5.573 25.830 15.278 1.00 69.81 386 HIS A O 1
ATOM 3010 N N . ASN A 1 387 ? -7.498 26.678 14.465 1.00 67.88 387 ASN A N 1
ATOM 3011 C CA . ASN A 1 387 ? -8.397 26.314 15.558 1.00 67.88 387 ASN A CA 1
ATOM 3012 C C . ASN A 1 387 ? -9.522 25.380 15.063 1.00 67.88 387 ASN A C 1
ATOM 3014 O O . ASN A 1 387 ? -10.684 25.776 14.933 1.00 67.88 387 ASN A O 1
ATOM 3018 N N . LEU A 1 388 ? -9.203 24.109 14.804 1.00 75.62 388 LEU A N 1
ATOM 3019 C CA . LEU A 1 388 ? -10.194 23.107 14.396 1.00 75.62 388 LEU A CA 1
ATOM 3020 C C . LEU A 1 388 ? -11.143 22.787 15.565 1.00 75.62 388 LEU A C 1
ATOM 3022 O O . LEU A 1 388 ? -10.786 22.031 16.454 1.00 75.62 388 LEU A O 1
ATOM 3026 N N . SER A 1 389 ? -12.356 23.333 15.579 1.00 77.19 389 SER A N 1
ATOM 3027 C CA . SER A 1 389 ? -13.349 23.058 16.625 1.00 77.19 389 SER A CA 1
ATOM 3028 C C . SER A 1 389 ? -14.342 21.971 16.209 1.00 77.19 389 SER A C 1
ATOM 3030 O O . SER A 1 389 ? -14.540 21.685 15.024 1.00 77.19 389 SER A O 1
ATOM 3032 N N . GLN A 1 390 ? -15.082 21.432 17.181 1.00 80.19 390 GLN A N 1
ATOM 3033 C CA . GLN A 1 390 ? -16.225 20.557 16.899 1.00 80.19 390 GLN A CA 1
ATOM 3034 C C . GLN A 1 390 ? -17.222 21.211 15.925 1.00 80.19 390 GLN A C 1
ATOM 3036 O O . GLN A 1 390 ? -17.775 20.537 15.055 1.00 80.19 390 GLN A O 1
ATOM 3041 N N . ALA A 1 391 ? -17.438 22.526 16.036 1.00 84.94 391 ALA A N 1
ATOM 3042 C CA . ALA A 1 391 ? -18.351 23.258 15.165 1.00 84.94 391 ALA A CA 1
ATOM 3043 C C . ALA A 1 391 ? -17.854 23.307 13.710 1.00 84.94 391 ALA A C 1
ATOM 3045 O O . ALA A 1 391 ? -18.661 23.167 12.791 1.00 84.94 391 ALA A O 1
ATOM 3046 N N . THR A 1 392 ? -16.543 23.451 13.487 1.00 86.12 392 THR A N 1
ATOM 3047 C CA . THR A 1 392 ? -15.971 23.482 12.131 1.00 86.12 392 THR A CA 1
ATOM 3048 C C . THR A 1 392 ? -15.844 22.088 11.515 1.00 86.12 392 THR A C 1
ATOM 3050 O O . THR A 1 392 ? -15.986 21.949 10.301 1.00 86.12 392 THR A O 1
ATOM 3053 N N . ALA A 1 393 ? -15.677 21.038 12.326 1.00 88.06 393 ALA A N 1
ATOM 3054 C CA . ALA A 1 393 ? -15.688 19.649 11.860 1.00 88.06 393 ALA A CA 1
ATOM 3055 C C . ALA A 1 393 ? -17.105 19.084 11.616 1.00 88.06 393 ALA A C 1
ATOM 3057 O O . ALA A 1 393 ? -17.272 18.155 10.817 1.00 88.06 393 ALA A O 1
ATOM 3058 N N . ALA A 1 394 ? -18.138 19.638 12.266 1.00 91.00 394 ALA A N 1
ATOM 3059 C CA . ALA A 1 394 ? -19.513 19.135 12.203 1.00 91.00 394 ALA A CA 1
ATOM 3060 C C . ALA A 1 394 ? -20.069 18.953 10.773 1.00 91.00 394 ALA A C 1
ATOM 3062 O O . ALA A 1 394 ? -20.675 17.908 10.525 1.00 91.00 394 ALA A O 1
ATOM 3063 N N . PRO A 1 395 ? -19.847 19.864 9.799 1.00 93.31 395 PRO A N 1
ATOM 3064 C CA . PRO A 1 395 ? -20.317 19.667 8.427 1.00 93.31 395 PRO A CA 1
ATOM 3065 C C . PRO A 1 395 ? -19.688 18.451 7.734 1.00 93.31 395 PRO A C 1
ATOM 3067 O O . PRO A 1 395 ? -20.372 17.748 6.992 1.00 93.31 395 PRO A O 1
ATOM 3070 N N . VAL A 1 396 ? -18.403 18.170 7.992 1.00 92.12 396 VAL A N 1
ATOM 3071 C CA . VAL A 1 396 ? -17.706 17.003 7.423 1.00 92.12 396 VAL A CA 1
ATOM 3072 C C . VAL A 1 396 ? -18.271 15.712 8.011 1.00 92.12 396 VAL A C 1
ATOM 3074 O O . VAL A 1 396 ? -18.565 14.774 7.272 1.00 92.12 396 VAL A O 1
ATOM 3077 N N . ILE A 1 397 ? -18.480 15.681 9.330 1.00 93.19 397 ILE A N 1
ATOM 3078 C CA . ILE A 1 397 ? -19.065 14.531 10.030 1.00 93.19 397 ILE A CA 1
ATOM 3079 C C . ILE A 1 397 ? -20.506 14.291 9.559 1.00 93.19 397 ILE A C 1
ATOM 3081 O O . ILE A 1 397 ? -20.848 13.163 9.218 1.00 93.19 397 ILE A O 1
ATOM 3085 N N . ALA A 1 398 ? -21.330 15.337 9.459 1.00 94.56 398 ALA A N 1
ATOM 3086 C CA . ALA A 1 398 ? -22.705 15.225 8.976 1.00 94.56 398 ALA A CA 1
ATOM 3087 C C . ALA A 1 398 ? -22.767 14.731 7.521 1.00 94.56 398 ALA A C 1
ATOM 3089 O O . ALA A 1 398 ? -23.612 13.903 7.179 1.00 94.56 398 ALA A O 1
ATOM 3090 N N . HIS A 1 399 ? -21.847 15.192 6.665 1.00 93.19 399 HIS A N 1
ATOM 3091 C CA . HIS A 1 399 ? -21.732 14.699 5.295 1.00 93.19 399 HIS A CA 1
ATOM 3092 C C . HIS A 1 399 ? -21.376 13.207 5.252 1.00 93.19 399 HIS A C 1
ATOM 3094 O O . HIS A 1 399 ? -22.017 12.446 4.526 1.00 93.19 399 HIS A O 1
ATOM 3100 N N . LEU A 1 400 ? -20.405 12.778 6.064 1.00 93.00 400 LEU A N 1
ATOM 3101 C CA . LEU A 1 400 ? -20.034 11.371 6.209 1.00 93.00 400 LEU A CA 1
ATOM 3102 C C . LEU A 1 400 ? -21.225 10.523 6.688 1.00 93.00 400 LEU A C 1
ATOM 3104 O O . LEU A 1 400 ? -21.520 9.481 6.105 1.00 93.00 400 LEU A O 1
ATOM 3108 N N . GLU A 1 401 ? -21.947 10.975 7.713 1.00 93.94 401 GLU A N 1
ATOM 3109 C CA . GLU A 1 401 ? -23.128 10.277 8.229 1.00 93.94 401 GLU A CA 1
ATOM 3110 C C . GLU A 1 401 ? -24.236 10.151 7.181 1.00 93.94 401 GLU A C 1
ATOM 3112 O O . GLU A 1 401 ? -24.834 9.081 7.055 1.00 93.94 401 GLU A O 1
ATOM 3117 N N . ALA A 1 402 ? -24.470 11.202 6.390 1.00 93.31 402 ALA A N 1
ATOM 3118 C CA . ALA A 1 402 ? -25.437 11.179 5.298 1.00 93.31 402 ALA A CA 1
ATOM 3119 C C . ALA A 1 402 ? -25.047 10.167 4.208 1.00 93.31 402 ALA A C 1
ATOM 3121 O O . ALA A 1 402 ? -25.896 9.406 3.743 1.00 93.31 402 ALA A O 1
ATOM 3122 N N . GLN A 1 403 ? -23.762 10.094 3.841 1.00 90.19 403 GLN A N 1
ATOM 3123 C CA . GLN A 1 403 ? -23.257 9.089 2.895 1.00 90.19 403 GLN A CA 1
ATOM 3124 C C . GLN A 1 403 ? -23.385 7.655 3.430 1.00 90.19 403 GLN A C 1
ATOM 3126 O O . GLN A 1 403 ? -23.538 6.714 2.654 1.00 90.19 403 GLN A O 1
ATOM 3131 N N . MET A 1 404 ? -23.358 7.485 4.752 1.00 90.44 404 MET A N 1
ATOM 3132 C CA . MET A 1 404 ? -23.477 6.197 5.434 1.00 90.44 404 MET A CA 1
ATOM 3133 C C . MET A 1 404 ? -24.896 5.887 5.933 1.00 90.44 404 MET A C 1
ATOM 3135 O O . MET A 1 404 ? -25.084 4.932 6.689 1.00 90.44 404 MET A O 1
ATOM 3139 N N . ALA A 1 405 ? -25.909 6.659 5.530 1.00 91.12 405 ALA A N 1
ATOM 3140 C CA . ALA A 1 405 ? -27.271 6.515 6.048 1.00 91.12 405 ALA A CA 1
ATOM 3141 C C . ALA A 1 405 ? -27.857 5.107 5.823 1.00 91.12 405 ALA A C 1
ATOM 3143 O O . ALA A 1 405 ? -28.558 4.595 6.695 1.00 91.12 405 ALA A O 1
ATOM 3144 N N . GLN A 1 406 ? -27.517 4.478 4.693 1.00 88.56 406 GLN A N 1
ATOM 3145 C CA . GLN A 1 406 ? -27.995 3.147 4.294 1.00 88.56 406 GLN A CA 1
ATOM 3146 C C . GLN A 1 406 ? -27.156 1.987 4.854 1.00 88.56 406 GLN A C 1
ATOM 3148 O O . GLN A 1 406 ? -27.519 0.823 4.702 1.00 88.56 406 GLN A O 1
ATOM 3153 N N . VAL A 1 407 ? -26.028 2.286 5.500 1.00 91.38 407 VAL A N 1
ATOM 3154 C CA . VAL A 1 407 ? -25.112 1.277 6.039 1.00 91.38 407 VAL A CA 1
ATOM 3155 C C . VAL A 1 407 ? -25.612 0.813 7.418 1.00 91.38 407 VAL A C 1
ATOM 3157 O O . VAL A 1 407 ? -26.093 1.643 8.199 1.00 91.38 407 VAL A O 1
ATOM 3160 N N . PRO A 1 408 ? -25.483 -0.484 7.773 1.00 94.62 408 PRO A N 1
ATOM 3161 C CA . PRO A 1 408 ? -25.814 -0.983 9.105 1.00 94.62 408 PRO A CA 1
ATOM 3162 C C . PRO A 1 408 ? -25.214 -0.137 10.233 1.00 94.62 408 PRO A C 1
ATOM 3164 O O . PRO A 1 408 ? -24.058 0.284 10.165 1.00 94.62 408 PRO A O 1
ATOM 3167 N N . ALA A 1 409 ? -25.986 0.072 11.305 1.00 94.31 409 ALA A N 1
ATOM 3168 C CA . ALA A 1 409 ? -25.618 0.977 12.395 1.00 94.31 409 ALA A CA 1
ATOM 3169 C C . ALA A 1 409 ? -24.246 0.657 13.012 1.00 94.31 409 ALA A C 1
ATOM 3171 O O . ALA A 1 409 ? -23.464 1.575 13.229 1.00 94.31 409 ALA A O 1
ATOM 3172 N N . THR A 1 410 ? -23.922 -0.623 13.226 1.00 93.00 410 THR A N 1
ATOM 3173 C CA . THR A 1 410 ? -22.611 -1.060 13.739 1.00 93.00 410 THR A CA 1
ATOM 3174 C C . THR A 1 410 ? -21.461 -0.566 12.862 1.00 93.00 410 THR A C 1
ATOM 3176 O O . THR A 1 410 ? -20.491 0.001 13.358 1.00 93.00 410 THR A O 1
ATOM 3179 N N . VAL A 1 411 ? -21.594 -0.719 11.544 1.00 93.06 411 VAL A N 1
ATOM 3180 C CA . VAL A 1 411 ? -20.571 -0.310 10.577 1.00 93.06 411 VAL A CA 1
ATOM 3181 C C . VAL A 1 411 ? -20.501 1.208 10.475 1.00 93.06 411 VAL A C 1
ATOM 3183 O O . VAL A 1 411 ? -19.409 1.772 10.483 1.00 93.06 411 VAL A O 1
ATOM 3186 N N . ARG A 1 412 ? -21.648 1.895 10.450 1.00 94.25 412 ARG A N 1
ATOM 3187 C CA . ARG A 1 412 ? -21.690 3.361 10.499 1.00 94.25 412 ARG A CA 1
ATOM 3188 C C . ARG A 1 412 ? -20.971 3.897 11.734 1.00 94.25 412 ARG A C 1
ATOM 3190 O O . ARG A 1 412 ? -20.131 4.778 11.597 1.00 94.25 412 ARG A O 1
ATOM 3197 N N . THR A 1 413 ? -21.234 3.336 12.913 1.00 94.94 413 THR A N 1
ATOM 3198 C CA . THR A 1 413 ? -20.547 3.724 14.153 1.00 94.94 413 THR A CA 1
ATOM 3199 C C . THR A 1 413 ? -19.040 3.508 14.038 1.00 94.94 413 THR A C 1
ATOM 3201 O O . THR A 1 413 ? -18.288 4.447 14.280 1.00 94.94 413 THR A O 1
ATOM 3204 N N . LEU A 1 414 ? -18.594 2.331 13.586 1.00 92.81 414 LEU A N 1
ATOM 3205 C CA . LEU A 1 414 ? -17.168 2.017 13.408 1.00 92.81 414 LEU A CA 1
ATOM 3206 C C . LEU A 1 414 ? -16.437 2.971 12.457 1.00 92.81 414 LEU A C 1
ATOM 3208 O O . LEU A 1 414 ? -15.240 3.195 12.608 1.00 92.81 414 LEU A O 1
ATOM 3212 N N . ARG A 1 415 ? -17.135 3.534 11.470 1.00 90.94 415 ARG A N 1
ATOM 3213 C CA . ARG A 1 415 ? -16.546 4.447 10.483 1.00 90.94 415 ARG A CA 1
ATOM 3214 C C . ARG A 1 415 ? -16.647 5.915 10.897 1.00 90.94 415 ARG A C 1
ATOM 3216 O O . ARG A 1 415 ? -15.746 6.683 10.583 1.00 90.94 415 ARG A O 1
ATOM 3223 N N . VAL A 1 416 ? -17.713 6.322 11.580 1.00 94.12 416 VAL A N 1
ATOM 3224 C CA . VAL A 1 416 ? -17.943 7.726 11.964 1.00 94.12 416 VAL A CA 1
ATOM 3225 C C . VAL A 1 416 ? -17.230 8.076 13.269 1.00 94.12 416 VAL A C 1
ATOM 3227 O O . VAL A 1 416 ? -16.659 9.159 13.381 1.00 94.12 416 VAL A O 1
ATOM 3230 N N . LEU A 1 417 ? -17.233 7.168 14.249 1.00 95.50 417 LEU A N 1
ATOM 3231 C CA . LEU A 1 417 ? -16.614 7.384 15.557 1.00 95.50 417 LEU A CA 1
ATOM 3232 C C . LEU A 1 417 ? -15.129 7.792 15.487 1.00 95.50 417 LEU A C 1
ATOM 3234 O O . LEU A 1 417 ? -14.794 8.787 16.127 1.00 95.50 417 LEU A O 1
ATOM 3238 N N . PRO A 1 418 ? -14.245 7.142 14.698 1.00 92.81 418 PRO A N 1
ATOM 3239 C CA . PRO A 1 418 ? -12.857 7.591 14.594 1.00 92.81 418 PRO A CA 1
ATOM 3240 C C . PRO A 1 418 ? -12.729 9.015 14.048 1.00 92.81 418 PRO A C 1
ATOM 3242 O O . PRO A 1 418 ? -11.928 9.789 14.551 1.00 92.81 418 PRO A O 1
ATOM 3245 N N . VAL A 1 419 ? -13.548 9.392 13.061 1.00 91.81 419 VAL A N 1
ATOM 3246 C CA . VAL A 1 419 ? -13.543 10.744 12.475 1.00 91.81 419 VAL A CA 1
ATOM 3247 C C . VAL A 1 419 ? -14.002 11.784 13.503 1.00 91.81 419 VAL A C 1
ATOM 3249 O O . VAL A 1 419 ? -13.436 12.873 13.575 1.00 91.81 419 VAL A O 1
ATOM 3252 N N . ARG A 1 420 ? -14.985 11.436 14.347 1.00 92.56 420 ARG A N 1
ATOM 3253 C CA . ARG A 1 420 ? -15.411 12.272 15.479 1.00 92.56 420 ARG A CA 1
ATOM 3254 C C . ARG A 1 420 ? -14.288 12.457 16.488 1.00 92.56 420 ARG A C 1
ATOM 3256 O O . ARG A 1 420 ? -13.980 13.593 16.815 1.00 92.56 420 ARG A O 1
ATOM 3263 N N . ILE A 1 421 ? -13.656 11.376 16.938 1.00 91.81 421 ILE A N 1
ATOM 3264 C CA . ILE A 1 421 ? -12.538 11.438 17.891 1.00 91.81 421 ILE A CA 1
ATOM 3265 C C . ILE A 1 421 ? -11.379 12.256 17.307 1.00 91.81 421 ILE A C 1
ATOM 3267 O O . ILE A 1 421 ? -10.891 13.182 17.946 1.00 91.81 421 ILE A O 1
ATOM 3271 N N . TYR A 1 422 ? -11.005 11.990 16.056 1.00 87.56 422 TYR A N 1
ATOM 3272 C CA . TYR A 1 422 ? -9.936 12.700 15.354 1.00 87.56 422 TYR A CA 1
ATOM 3273 C C . TYR A 1 422 ? -10.192 14.206 15.232 1.00 87.56 422 TYR A C 1
ATOM 3275 O O . TYR A 1 422 ? -9.242 14.982 15.217 1.00 87.56 422 TYR A O 1
ATOM 3283 N N . SER A 1 423 ? -11.455 14.647 15.196 1.00 87.75 423 SER A N 1
ATOM 3284 C CA . SER A 1 423 ? -11.770 16.080 15.159 1.00 87.75 423 SER A CA 1
ATOM 3285 C C . SER A 1 423 ? -11.384 16.844 16.434 1.00 87.75 423 SER A C 1
ATOM 3287 O O . SER A 1 423 ? -11.244 18.059 16.369 1.00 87.75 423 SER A O 1
ATOM 3289 N N . TY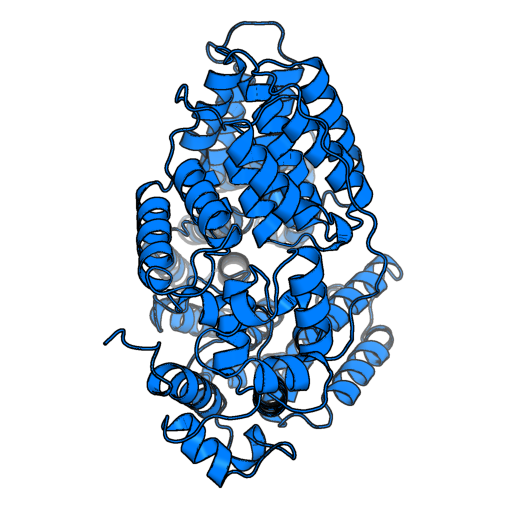R A 1 424 ? -11.160 16.145 17.555 1.00 84.56 424 TYR A N 1
ATOM 3290 C CA . TYR A 1 424 ? -10.700 16.724 18.826 1.00 84.56 424 TYR A CA 1
ATOM 3291 C C . TYR A 1 424 ? -9.179 16.651 19.014 1.00 84.56 424 TYR A C 1
ATOM 3293 O O . TYR A 1 424 ? -8.612 17.443 19.760 1.00 84.56 424 TYR A O 1
ATOM 3301 N N . ALA A 1 425 ? -8.498 15.735 18.317 1.00 70.19 425 ALA A N 1
ATOM 3302 C CA . ALA A 1 425 ? -7.099 15.382 18.574 1.00 70.19 425 ALA A CA 1
ATOM 3303 C C . ALA A 1 425 ? -6.077 16.520 18.350 1.00 70.19 425 ALA A C 1
ATOM 3305 O O . ALA A 1 425 ? -4.900 16.344 18.650 1.00 70.19 425 ALA A O 1
ATOM 3306 N N . PHE A 1 426 ? -6.487 17.673 17.809 1.00 63.56 426 PHE A N 1
ATOM 3307 C CA . PHE A 1 426 ? -5.568 18.719 17.341 1.00 63.56 426 PHE A CA 1
ATOM 3308 C C . PHE A 1 426 ? -5.565 20.020 18.137 1.00 63.56 426 PHE A C 1
ATOM 3310 O O . PHE A 1 426 ? -4.624 20.791 17.975 1.00 63.56 426 PHE A O 1
ATOM 3317 N N . ASN A 1 427 ? -6.558 20.259 18.993 1.00 59.72 427 ASN A N 1
ATOM 3318 C CA . ASN A 1 427 ? -6.660 21.507 19.759 1.00 59.72 427 ASN A CA 1
ATOM 3319 C C . ASN A 1 427 ? -6.275 21.357 21.238 1.00 59.72 427 ASN A C 1
ATOM 3321 O O . ASN A 1 427 ? -6.460 22.299 22.001 1.00 59.72 427 ASN A O 1
ATOM 3325 N N . TYR A 1 428 ? -5.800 20.182 21.668 1.00 56.28 428 TYR A N 1
ATOM 3326 C CA . TYR A 1 428 ? -5.753 19.795 23.090 1.00 56.28 428 TYR A CA 1
ATOM 3327 C C . TYR A 1 428 ? -7.127 19.830 23.787 1.00 56.28 428 TYR A C 1
ATOM 3329 O O . TYR A 1 428 ? -7.214 19.696 25.011 1.00 56.28 428 TYR A O 1
ATOM 3337 N N . ASP A 1 429 ? -8.212 19.962 23.017 1.00 59.91 429 ASP A N 1
ATOM 3338 C CA . ASP A 1 429 ? -9.561 19.757 23.518 1.00 59.91 429 ASP A CA 1
ATOM 3339 C C . ASP A 1 429 ? -9.658 18.314 24.009 1.00 59.91 429 ASP A C 1
ATOM 3341 O O . ASP A 1 429 ? -9.349 17.366 23.282 1.00 59.91 429 ASP A O 1
ATOM 3345 N N . HIS A 1 430 ? -10.073 18.144 25.262 1.00 81.75 430 HIS A N 1
ATOM 3346 C CA . HIS A 1 430 ? -10.268 16.815 25.821 1.00 81.75 430 HIS A CA 1
ATOM 3347 C C . HIS A 1 430 ? -11.337 16.092 25.003 1.00 81.75 430 HIS A C 1
ATOM 3349 O O . HIS A 1 430 ? -12.471 16.571 24.881 1.00 81.75 430 HIS A O 1
ATOM 3355 N N . VAL 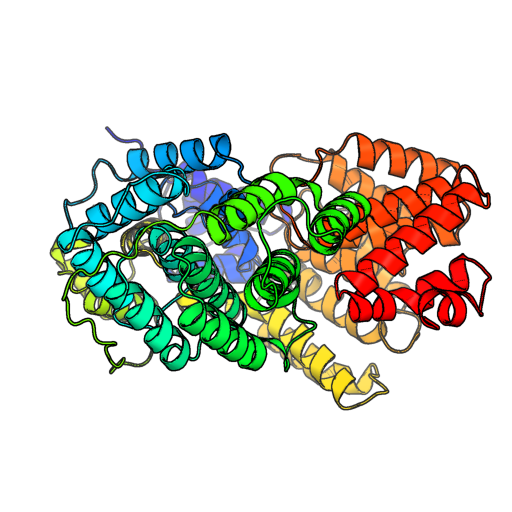A 1 431 ? -10.979 14.936 24.433 1.00 88.44 431 VAL A N 1
ATOM 3356 C CA . VAL A 1 431 ? -11.957 14.089 23.752 1.00 88.44 431 VAL A CA 1
ATOM 3357 C C . VAL A 1 431 ? -13.032 13.724 24.777 1.00 88.44 431 VAL A C 1
ATOM 3359 O O . VAL A 1 431 ? -12.687 13.241 25.856 1.00 88.44 431 VAL A O 1
ATOM 3362 N N . PRO A 1 432 ? -14.330 13.922 24.480 1.00 92.25 432 PRO A N 1
ATOM 3363 C CA . PRO A 1 432 ? -15.382 13.593 25.430 1.00 92.25 432 PRO A CA 1
ATOM 3364 C C . PRO A 1 432 ? -15.262 12.148 25.927 1.00 92.25 432 PRO A C 1
ATOM 3366 O O . PRO A 1 432 ? -15.243 11.217 25.116 1.00 92.25 432 PRO A O 1
ATOM 3369 N N . GLU A 1 433 ? -15.254 11.953 27.249 1.00 93.62 433 GLU A N 1
ATOM 3370 C CA . GLU A 1 433 ? -15.099 10.632 27.882 1.00 93.62 433 GLU A CA 1
ATOM 3371 C C . GLU A 1 433 ? -16.102 9.607 27.339 1.00 93.62 433 GLU A C 1
ATOM 3373 O O . GLU A 1 433 ? -15.767 8.443 27.142 1.00 93.62 433 GLU A O 1
ATOM 3378 N N . ALA A 1 434 ? -17.321 10.046 27.008 1.00 95.62 434 ALA A N 1
ATOM 3379 C CA . ALA A 1 434 ? -18.346 9.194 26.414 1.00 95.62 434 ALA A CA 1
ATOM 3380 C C . ALA A 1 434 ? -17.932 8.594 25.054 1.00 95.62 434 ALA A C 1
ATOM 3382 O O . ALA A 1 434 ? -18.272 7.446 24.769 1.00 95.62 434 ALA A O 1
ATOM 3383 N N . LEU A 1 435 ? -17.193 9.337 24.217 1.00 95.06 435 LEU A N 1
ATOM 3384 C CA . LEU A 1 435 ? -16.691 8.825 22.934 1.00 95.06 435 LEU A CA 1
ATOM 3385 C C . LEU A 1 435 ? -15.568 7.808 23.144 1.00 95.06 435 LEU A C 1
ATOM 3387 O O . LEU A 1 435 ? -15.535 6.787 22.458 1.00 95.06 435 LEU A O 1
ATOM 3391 N N . ILE A 1 436 ? -14.682 8.063 24.108 1.00 95.75 436 ILE A N 1
ATOM 3392 C CA . ILE A 1 436 ? -13.591 7.148 24.456 1.00 95.75 436 ILE A CA 1
ATOM 3393 C C . ILE A 1 436 ? -14.131 5.864 25.086 1.00 95.75 436 ILE A C 1
ATOM 3395 O O . ILE A 1 436 ? -13.746 4.774 24.668 1.00 95.75 436 ILE A O 1
ATOM 3399 N N . ALA A 1 437 ? -15.081 5.971 26.016 1.00 95.88 437 ALA A N 1
ATOM 3400 C CA . ALA A 1 437 ? -15.761 4.824 26.607 1.00 95.88 437 ALA A CA 1
ATOM 3401 C C . ALA A 1 437 ? -16.468 3.986 25.531 1.00 95.88 437 ALA A C 1
ATOM 3403 O O . ALA A 1 437 ? -16.312 2.766 25.497 1.00 95.88 437 ALA A O 1
ATOM 3404 N N . GLN A 1 438 ? -17.170 4.638 24.595 1.00 96.88 438 GLN A N 1
ATOM 3405 C CA . GLN A 1 438 ? -17.798 3.958 23.463 1.00 96.88 438 GLN A CA 1
ATOM 3406 C C . GLN A 1 438 ? -16.768 3.230 22.585 1.00 96.88 438 GLN A C 1
ATOM 3408 O O . GLN A 1 438 ? -16.996 2.078 22.210 1.00 96.88 438 GLN A O 1
ATOM 3413 N N . ALA A 1 439 ? -15.641 3.874 22.263 1.00 96.38 439 ALA A N 1
ATOM 3414 C CA . ALA A 1 439 ? -14.562 3.249 21.504 1.00 96.38 439 ALA A CA 1
ATOM 3415 C C . ALA A 1 439 ? -13.991 2.031 22.247 1.00 96.38 439 ALA A C 1
ATOM 3417 O O . ALA A 1 439 ? -13.848 0.968 21.649 1.00 96.38 439 ALA A O 1
ATOM 3418 N N . GLY A 1 440 ? -13.742 2.155 23.554 1.00 95.69 440 GLY A N 1
ATOM 3419 C CA . GLY A 1 440 ? -13.243 1.075 24.405 1.00 95.69 440 GLY A CA 1
ATOM 3420 C C . GLY A 1 440 ? -14.158 -0.148 24.412 1.00 95.69 440 GLY A C 1
ATOM 3421 O O . GLY A 1 440 ? -13.680 -1.259 24.197 1.00 95.69 440 GLY A O 1
ATOM 3422 N N . THR A 1 441 ? -15.473 0.042 24.573 1.00 95.56 441 THR A N 1
ATOM 3423 C CA . THR A 1 441 ? -16.450 -1.059 24.496 1.00 95.56 441 THR A CA 1
ATOM 3424 C C . THR A 1 441 ? -16.407 -1.751 23.135 1.00 95.56 441 THR A C 1
ATOM 3426 O O . THR A 1 441 ? -16.269 -2.968 23.068 1.00 95.56 441 THR A O 1
ATOM 3429 N N . ILE A 1 442 ? -16.447 -0.981 22.043 1.00 94.44 442 ILE A N 1
ATOM 3430 C CA . ILE A 1 442 ? -16.427 -1.530 20.679 1.00 94.44 442 ILE A CA 1
ATOM 3431 C C . ILE A 1 442 ? -15.152 -2.342 20.411 1.00 94.44 442 ILE A C 1
ATOM 3433 O O . ILE A 1 442 ? -15.218 -3.390 19.770 1.00 94.44 442 ILE A O 1
ATOM 3437 N N . LEU A 1 443 ? -13.997 -1.857 20.872 1.00 93.19 443 LEU A N 1
ATOM 3438 C CA . LEU A 1 443 ? -12.702 -2.506 20.656 1.00 93.19 443 LEU A CA 1
ATOM 3439 C C . LEU A 1 443 ? -12.521 -3.758 21.525 1.00 93.19 443 LEU A C 1
ATOM 3441 O O . LEU A 1 443 ? -11.934 -4.730 21.057 1.00 93.19 443 LEU A O 1
ATOM 3445 N N . LEU A 1 444 ? -13.039 -3.763 22.758 1.00 91.81 444 LEU A N 1
ATOM 3446 C CA . LEU A 1 444 ? -13.024 -4.942 23.634 1.00 91.81 444 LEU A CA 1
ATOM 3447 C C . LEU A 1 444 ? -13.944 -6.061 23.133 1.00 91.81 444 LEU A C 1
ATOM 3449 O O . LEU A 1 444 ? -13.609 -7.235 23.284 1.00 91.81 444 LEU A O 1
ATOM 3453 N N . ASP A 1 445 ? -15.078 -5.703 22.530 1.00 90.12 445 ASP A N 1
ATOM 3454 C CA . ASP A 1 445 ? -16.048 -6.662 21.994 1.00 90.12 445 ASP A CA 1
ATOM 3455 C C . ASP A 1 445 ? -15.651 -7.199 20.603 1.00 90.12 445 ASP A C 1
ATOM 3457 O O . ASP A 1 445 ? -16.286 -8.120 20.074 1.00 90.12 445 ASP A O 1
ATOM 3461 N N . ALA A 1 446 ? -14.604 -6.637 19.986 1.00 87.12 446 ALA A N 1
ATOM 3462 C CA . ALA A 1 446 ? -14.133 -7.034 18.665 1.00 87.12 446 ALA A CA 1
ATOM 3463 C C . ALA A 1 446 ? -13.530 -8.448 18.694 1.00 87.12 446 ALA A C 1
ATOM 3465 O O . ALA A 1 446 ? -12.511 -8.699 19.336 1.00 87.12 446 ALA A O 1
ATOM 3466 N N . LYS A 1 447 ? -14.126 -9.380 17.940 1.00 82.06 447 LYS A N 1
ATOM 3467 C CA . LYS A 1 447 ? -13.630 -10.766 17.843 1.00 82.06 447 LYS A CA 1
ATOM 3468 C C . LYS A 1 447 ? -12.418 -10.891 16.915 1.00 82.06 447 LYS A C 1
ATOM 3470 O O . LYS A 1 447 ? -11.524 -11.690 17.167 1.00 82.06 447 LYS A O 1
ATOM 3475 N N . ARG A 1 448 ? -12.402 -10.116 15.830 1.00 80.25 448 ARG A N 1
ATOM 3476 C CA . ARG A 1 448 ? -11.314 -9.971 14.855 1.00 80.25 448 ARG A CA 1
ATOM 3477 C C . ARG A 1 448 ? -11.229 -8.516 14.416 1.00 80.25 448 ARG A C 1
ATOM 3479 O O . ARG A 1 448 ? -12.236 -7.811 14.342 1.00 80.25 448 ARG A O 1
ATOM 3486 N N . TRP A 1 449 ? -10.025 -8.085 14.077 1.00 82.19 449 TRP A N 1
ATOM 3487 C CA . TRP A 1 449 ? -9.761 -6.702 13.710 1.00 82.19 449 TRP A CA 1
ATOM 3488 C C . TRP A 1 449 ? -9.696 -6.532 12.197 1.00 82.19 449 TRP A C 1
ATOM 3490 O O . TRP A 1 449 ? -9.143 -7.358 11.481 1.00 82.19 449 TRP A O 1
ATOM 3500 N N . ASN A 1 450 ? -10.265 -5.433 11.716 1.00 82.25 450 ASN A N 1
ATOM 3501 C CA . ASN A 1 450 ? -10.150 -4.948 10.343 1.00 82.25 450 ASN A CA 1
ATOM 3502 C C . ASN A 1 450 ? -9.659 -3.494 10.382 1.00 82.25 450 ASN A C 1
ATOM 3504 O O . ASN A 1 450 ? -9.555 -2.908 11.464 1.00 82.25 450 ASN A O 1
ATOM 3508 N N . GLN A 1 451 ? -9.397 -2.881 9.229 1.00 83.25 451 GLN A N 1
ATOM 3509 C CA . GLN A 1 451 ? -8.823 -1.536 9.179 1.00 83.25 451 GLN A CA 1
ATOM 3510 C C . GLN A 1 451 ? -9.701 -0.489 9.889 1.00 83.25 451 GLN A C 1
ATOM 3512 O O . GLN A 1 451 ? -9.176 0.500 10.394 1.00 83.25 451 GLN A O 1
ATOM 3517 N N . ALA A 1 452 ? -11.023 -0.684 9.979 1.00 86.62 452 ALA A N 1
ATOM 3518 C CA . ALA A 1 452 ? -11.901 0.231 10.710 1.00 86.62 452 ALA A CA 1
ATOM 3519 C C . ALA A 1 452 ? -11.671 0.172 12.231 1.00 86.62 452 ALA A C 1
ATOM 3521 O O . ALA A 1 452 ? -11.574 1.225 12.857 1.00 86.62 452 ALA A O 1
ATOM 3522 N N . TYR A 1 453 ? -11.516 -1.025 12.811 1.00 89.62 453 TYR A N 1
ATOM 3523 C CA . TYR A 1 453 ? -11.151 -1.182 14.227 1.00 89.62 453 TYR A CA 1
ATOM 3524 C C . TYR A 1 453 ? -9.777 -0.584 14.527 1.00 89.62 453 TYR A C 1
ATOM 3526 O O . TYR A 1 453 ? -9.630 0.145 15.503 1.00 89.62 453 TYR A O 1
ATOM 3534 N N . TYR A 1 454 ? -8.794 -0.819 13.654 1.00 86.88 454 TYR A N 1
ATOM 3535 C CA . TYR A 1 454 ? -7.474 -0.204 13.798 1.00 86.88 454 TYR A CA 1
ATOM 3536 C C . TYR A 1 454 ? -7.537 1.314 13.745 1.00 86.88 454 TYR A C 1
ATOM 3538 O O . TYR A 1 454 ? -7.009 1.973 14.629 1.00 86.88 454 TYR A O 1
ATOM 3546 N N . THR A 1 455 ? -8.250 1.869 12.765 1.00 87.69 455 THR A N 1
ATOM 3547 C CA . THR A 1 455 ? -8.429 3.321 12.650 1.00 87.69 455 THR A CA 1
ATOM 3548 C C . THR A 1 455 ? -9.097 3.897 13.903 1.00 87.69 455 THR A C 1
ATOM 3550 O O . THR A 1 455 ? -8.650 4.915 14.424 1.00 87.69 455 THR A O 1
ATOM 3553 N N . LEU A 1 456 ? -10.138 3.232 14.423 1.00 92.31 456 LEU A N 1
ATOM 3554 C CA . LEU A 1 456 ? -10.776 3.602 15.689 1.00 92.31 456 LEU A CA 1
ATOM 3555 C C . LEU A 1 456 ? -9.788 3.588 16.848 1.00 92.31 456 LEU A C 1
ATOM 3557 O O . LEU A 1 456 ? -9.749 4.548 17.615 1.00 92.31 456 LEU A O 1
ATOM 3561 N N . PHE A 1 457 ? -8.981 2.538 16.958 1.00 92.62 457 PHE A N 1
ATOM 3562 C CA . PHE A 1 457 ? -8.039 2.427 18.052 1.00 92.62 457 PHE A CA 1
ATOM 3563 C C . PHE A 1 457 ? -6.929 3.470 17.965 1.00 92.62 457 PHE A C 1
ATOM 3565 O O . PHE A 1 457 ? -6.693 4.147 18.952 1.00 92.62 457 PHE A O 1
ATOM 3572 N N . THR A 1 458 ? -6.330 3.685 16.793 1.00 87.69 458 THR A N 1
ATOM 3573 C CA . THR A 1 458 ? -5.309 4.723 16.587 1.00 87.69 458 THR A CA 1
ATOM 3574 C C . THR A 1 458 ? -5.826 6.117 16.945 1.00 87.69 458 THR A C 1
ATOM 3576 O O . THR A 1 458 ? -5.092 6.905 17.529 1.00 87.69 458 THR A O 1
ATOM 3579 N N . CYS A 1 459 ? -7.087 6.439 16.634 1.00 88.88 459 CYS A N 1
ATOM 3580 C CA . CYS A 1 459 ? -7.667 7.727 17.021 1.00 88.88 459 CYS A CA 1
ATOM 3581 C C . CYS A 1 459 ? -7.952 7.824 18.528 1.00 88.88 459 CYS A C 1
ATOM 3583 O O . CYS A 1 459 ? -7.845 8.907 19.097 1.00 88.88 459 CYS A O 1
ATOM 3585 N N . ALA A 1 460 ? -8.359 6.726 19.166 1.00 92.38 460 ALA A N 1
ATOM 3586 C CA . ALA A 1 460 ? -8.842 6.737 20.544 1.00 92.38 460 ALA A CA 1
ATOM 3587 C C . ALA A 1 460 ? -7.753 6.460 21.591 1.00 92.38 460 ALA A C 1
ATOM 3589 O O . ALA A 1 460 ? -7.876 6.929 22.719 1.00 92.38 460 ALA A O 1
ATOM 3590 N N . SER A 1 461 ? -6.700 5.718 21.236 1.00 90.31 461 SER A N 1
ATOM 3591 C CA . SER A 1 461 ? -5.726 5.155 22.175 1.00 90.31 461 SER A CA 1
ATOM 3592 C C . SER A 1 461 ? -5.036 6.206 23.032 1.00 90.31 461 SER A C 1
ATOM 3594 O O . SER A 1 461 ? -4.902 5.992 24.227 1.00 90.31 461 SER A O 1
ATOM 3596 N N . GLY A 1 462 ? -4.672 7.355 22.451 1.00 86.31 462 GLY A N 1
ATOM 3597 C CA . GLY A 1 462 ? -4.009 8.446 23.176 1.00 86.31 462 GLY A CA 1
ATOM 3598 C C . GLY A 1 462 ? -4.874 9.130 24.244 1.00 86.31 462 GLY A C 1
ATOM 3599 O O . GLY A 1 462 ? -4.365 9.940 24.999 1.00 86.31 462 GLY A O 1
ATOM 3600 N N . ASN A 1 463 ? -6.174 8.826 24.303 1.00 89.19 463 ASN A N 1
ATOM 3601 C CA . ASN A 1 463 ? -7.111 9.380 25.287 1.00 89.19 463 ASN A CA 1
ATOM 3602 C C . ASN A 1 463 ? -7.746 8.288 26.168 1.00 89.19 463 ASN A C 1
ATOM 3604 O O . ASN A 1 463 ? -8.639 8.578 26.962 1.00 89.19 463 ASN A O 1
ATOM 3608 N N . MET A 1 464 ? -7.354 7.023 25.991 1.00 93.00 464 MET A N 1
ATOM 3609 C CA . MET A 1 464 ? -7.833 5.912 26.811 1.00 93.00 464 MET A CA 1
ATOM 3610 C C . MET A 1 464 ? -7.030 5.809 28.105 1.00 93.00 464 MET A C 1
ATOM 3612 O O . MET A 1 464 ? -5.860 6.174 28.154 1.00 93.00 464 MET A O 1
ATOM 3616 N N . ASP A 1 465 ? -7.644 5.217 29.129 1.00 93.94 465 ASP A N 1
ATOM 3617 C CA . ASP A 1 465 ? -6.892 4.679 30.261 1.00 93.94 465 ASP A CA 1
ATOM 3618 C C . ASP A 1 465 ? -5.795 3.729 29.748 1.00 93.94 465 ASP A C 1
ATOM 3620 O O . ASP A 1 465 ? -6.065 2.838 28.937 1.00 93.94 465 ASP A O 1
ATOM 3624 N N . TYR A 1 466 ? -4.557 3.925 30.202 1.00 94.44 466 TYR A N 1
ATOM 3625 C CA . TYR A 1 466 ? -3.392 3.211 29.677 1.00 94.44 466 TYR A CA 1
ATOM 3626 C C . TYR A 1 466 ? -3.476 1.692 29.907 1.00 94.44 466 TYR A C 1
ATOM 3628 O O . TYR A 1 466 ? -3.001 0.924 29.069 1.00 94.44 466 TYR A O 1
ATOM 3636 N N . GLN A 1 467 ? -4.125 1.228 30.986 1.00 96.12 467 GLN A N 1
ATOM 3637 C CA . GLN A 1 467 ? -4.311 -0.205 31.243 1.00 96.12 467 GLN A CA 1
ATOM 3638 C C . GLN A 1 467 ? -5.309 -0.802 30.254 1.00 96.12 467 GLN A C 1
ATOM 3640 O O . GLN A 1 467 ? -5.078 -1.880 29.698 1.00 96.12 467 GLN A O 1
ATOM 3645 N N . LEU A 1 468 ? -6.411 -0.092 29.997 1.00 95.06 468 LEU A N 1
ATOM 3646 C CA . LEU A 1 468 ? -7.375 -0.467 28.968 1.00 95.06 468 LEU A CA 1
ATOM 3647 C C . LEU A 1 468 ? -6.729 -0.468 27.576 1.00 95.06 468 LEU A C 1
ATOM 3649 O O . LEU A 1 468 ? -6.882 -1.442 26.835 1.00 95.06 468 LEU A O 1
ATOM 3653 N N . ALA A 1 469 ? -5.986 0.585 27.237 1.00 94.31 469 ALA A N 1
ATOM 3654 C CA . ALA A 1 469 ? -5.298 0.721 25.962 1.00 94.31 469 ALA A CA 1
ATOM 3655 C C . ALA A 1 469 ? -4.291 -0.427 25.763 1.00 94.31 469 ALA A C 1
ATOM 3657 O O . ALA A 1 469 ? -4.360 -1.147 24.765 1.00 94.31 469 ALA A O 1
ATOM 3658 N N . TYR A 1 470 ? -3.435 -0.694 26.754 1.00 94.12 470 TYR A N 1
ATOM 3659 C CA . TYR A 1 470 ? -2.506 -1.823 26.723 1.00 94.12 470 TYR A CA 1
ATOM 3660 C C . TYR A 1 470 ? -3.229 -3.172 26.616 1.00 94.12 470 TYR A C 1
ATOM 3662 O O . TYR A 1 470 ? -2.832 -4.016 25.815 1.00 94.12 470 TYR A O 1
ATOM 3670 N N . LYS A 1 471 ? -4.324 -3.389 27.356 1.00 93.88 471 LYS A N 1
ATOM 3671 C CA . LYS A 1 471 ? -5.118 -4.628 27.274 1.00 93.88 471 LYS A CA 1
ATOM 3672 C C . LYS A 1 471 ? -5.653 -4.871 25.860 1.00 93.88 471 LYS A C 1
ATOM 3674 O O . LYS A 1 471 ? -5.548 -5.993 25.359 1.00 93.88 471 LYS A O 1
ATOM 3679 N N . ILE A 1 472 ? -6.210 -3.840 25.223 1.00 92.44 472 ILE A N 1
ATOM 3680 C CA . ILE A 1 472 ? -6.721 -3.906 23.846 1.00 92.44 472 ILE A CA 1
ATOM 3681 C C . ILE A 1 472 ? -5.566 -4.186 22.870 1.00 92.44 472 ILE A C 1
ATOM 3683 O O . ILE A 1 472 ? -5.648 -5.115 22.064 1.00 92.44 472 ILE A O 1
ATOM 3687 N N . TRP A 1 473 ? -4.461 -3.445 22.984 1.00 90.88 473 TRP A N 1
ATOM 3688 C CA . TRP A 1 473 ? -3.257 -3.625 22.165 1.00 90.88 473 TRP A CA 1
ATOM 3689 C C . TRP A 1 473 ? -2.625 -5.014 22.323 1.00 90.88 473 TRP A C 1
ATOM 3691 O O . TRP A 1 473 ? -2.204 -5.638 21.352 1.00 90.88 473 TRP A O 1
ATOM 3701 N N . ARG A 1 474 ? -2.602 -5.565 23.533 1.00 88.12 474 ARG A N 1
ATOM 3702 C CA . ARG A 1 474 ? -2.066 -6.904 23.781 1.00 88.12 474 ARG A CA 1
ATOM 3703 C C . ARG A 1 474 ? -2.956 -7.983 23.175 1.00 88.12 474 ARG A C 1
ATOM 3705 O O . ARG A 1 474 ? -2.450 -8.941 22.591 1.00 88.12 474 ARG A O 1
ATOM 3712 N N . GLY A 1 475 ? -4.276 -7.806 23.281 1.00 84.19 475 GLY A N 1
ATOM 3713 C CA . GLY A 1 475 ? -5.255 -8.642 22.588 1.00 84.19 475 GLY A CA 1
ATOM 3714 C C . GLY A 1 475 ? -5.010 -8.647 21.082 1.00 84.19 475 GLY A C 1
ATOM 3715 O O . GLY A 1 475 ? -4.997 -9.711 20.471 1.00 84.19 475 GLY A O 1
ATOM 3716 N N . LEU A 1 476 ? -4.698 -7.480 20.511 1.00 80.12 476 LEU A N 1
ATOM 3717 C CA . LEU A 1 476 ? -4.315 -7.344 19.113 1.00 80.12 476 LEU A CA 1
ATOM 3718 C C . LEU A 1 476 ? -3.094 -8.201 18.783 1.00 80.12 476 LEU A C 1
ATOM 3720 O O . LEU A 1 476 ? -3.192 -9.080 17.941 1.00 80.12 476 LEU A O 1
ATOM 3724 N N . ILE A 1 477 ? -1.966 -8.018 19.471 1.00 74.69 477 ILE A N 1
ATOM 3725 C CA . ILE A 1 477 ? -0.720 -8.737 19.153 1.00 74.69 477 ILE A CA 1
ATOM 3726 C C . ILE A 1 477 ? -0.860 -10.255 19.319 1.00 74.69 477 ILE A C 1
ATOM 3728 O O . ILE A 1 477 ? -0.239 -11.008 18.568 1.00 74.69 477 ILE A O 1
ATOM 3732 N N . GLY A 1 478 ? -1.703 -10.712 20.248 1.00 66.38 478 GLY A N 1
ATOM 3733 C CA . GLY A 1 478 ? -1.958 -12.132 20.482 1.00 66.38 478 GLY A CA 1
ATOM 3734 C C . GLY A 1 478 ? -2.966 -12.801 19.535 1.00 66.38 478 GLY A C 1
ATOM 3735 O O . GLY A 1 478 ? -2.911 -14.021 19.400 1.00 66.38 478 GLY A O 1
ATOM 3736 N N . ALA A 1 479 ? -3.883 -12.058 18.896 1.00 55.03 479 ALA A N 1
ATOM 3737 C CA . ALA A 1 479 ? -5.120 -12.647 18.358 1.00 55.03 479 ALA A CA 1
ATOM 3738 C C . ALA A 1 479 ? -5.040 -13.402 17.014 1.00 55.03 479 ALA A C 1
ATOM 3740 O O . ALA A 1 479 ? -5.911 -14.228 16.788 1.00 55.03 479 ALA A O 1
ATOM 3741 N N . ASP A 1 480 ? -4.067 -13.177 16.125 1.00 51.28 480 ASP A N 1
ATOM 3742 C CA . ASP A 1 480 ? -3.821 -14.024 14.935 1.00 51.28 480 ASP A CA 1
ATOM 3743 C C . ASP A 1 480 ? -2.674 -13.423 14.105 1.00 51.28 480 ASP A C 1
ATOM 3745 O O . ASP A 1 480 ? -2.870 -12.472 13.346 1.00 51.28 480 ASP A O 1
ATOM 3749 N N . ALA A 1 481 ? -1.461 -13.980 14.201 1.00 48.72 481 ALA A N 1
ATOM 3750 C CA . ALA A 1 481 ? -0.275 -13.462 13.499 1.00 48.72 481 ALA A CA 1
ATOM 3751 C C . ALA A 1 481 ? -0.450 -13.317 11.968 1.00 48.72 481 ALA A C 1
ATOM 3753 O O . ALA A 1 481 ? 0.259 -12.528 11.344 1.00 48.72 481 ALA A O 1
ATOM 3754 N N . GLY A 1 482 ? -1.400 -14.042 11.364 1.00 48.12 482 GLY A N 1
ATOM 3755 C CA . GLY A 1 482 ? -1.672 -14.010 9.925 1.00 48.12 482 GLY A CA 1
ATOM 3756 C C . GLY A 1 482 ? -2.384 -12.746 9.429 1.00 48.12 482 GLY A C 1
ATOM 3757 O O . GLY A 1 482 ? -2.042 -12.250 8.356 1.00 48.12 482 GLY A O 1
ATOM 3758 N N . TYR A 1 483 ? -3.333 -12.190 10.195 1.00 45.97 483 TYR A N 1
ATOM 3759 C CA . TYR A 1 483 ? -4.092 -10.994 9.782 1.00 45.97 483 TYR A CA 1
ATOM 3760 C C . TYR A 1 483 ? -3.312 -9.690 10.044 1.00 45.97 483 TYR A C 1
ATOM 3762 O O . TYR A 1 483 ? -3.534 -8.674 9.387 1.00 45.97 483 TYR A O 1
ATOM 3770 N N . HIS A 1 484 ? -2.336 -9.747 10.956 1.00 49.50 484 HIS A N 1
ATOM 3771 C CA . HIS A 1 484 ? -1.540 -8.610 11.441 1.00 49.50 484 HIS A CA 1
ATOM 3772 C C . HIS A 1 484 ? -0.572 -8.005 10.428 1.00 49.50 484 HIS A C 1
ATOM 3774 O O . HIS A 1 484 ? -0.126 -6.877 10.614 1.00 49.50 484 HIS A O 1
ATOM 3780 N N . SER A 1 485 ? -0.219 -8.740 9.373 1.00 45.56 485 SER A N 1
ATOM 3781 C CA . SER A 1 485 ? 0.794 -8.307 8.399 1.00 45.56 485 SER A CA 1
ATOM 3782 C C . SER A 1 485 ? 0.300 -7.257 7.399 1.00 45.56 485 SER A C 1
ATOM 3784 O O . SER A 1 485 ? 1.112 -6.679 6.684 1.00 45.56 485 SER A O 1
ATOM 3786 N N . ALA A 1 486 ? -1.009 -7.004 7.343 1.00 52.34 486 ALA A N 1
ATOM 3787 C CA . ALA A 1 486 ? -1.617 -6.224 6.267 1.00 52.34 486 ALA A CA 1
ATOM 3788 C C . ALA A 1 486 ? -2.466 -5.042 6.762 1.00 52.34 486 ALA A C 1
ATOM 3790 O O . ALA A 1 486 ? -3.324 -4.522 6.049 1.00 52.34 486 ALA A O 1
ATOM 3791 N N . VAL A 1 487 ? -2.241 -4.636 8.006 1.00 59.72 487 VAL A N 1
ATOM 3792 C CA . VAL A 1 487 ? -2.911 -3.496 8.618 1.00 59.72 487 VAL A CA 1
ATOM 3793 C C . VAL A 1 487 ? -2.012 -2.281 8.482 1.00 59.72 487 VAL A C 1
ATOM 3795 O O . VAL A 1 487 ? -0.868 -2.286 8.937 1.00 59.72 487 VAL A O 1
ATOM 3798 N N . GLU A 1 488 ? -2.544 -1.219 7.889 1.00 63.22 488 GLU A N 1
ATOM 3799 C CA . GLU A 1 488 ? -1.818 0.041 7.802 1.00 63.22 488 GLU A CA 1
ATOM 3800 C C . GLU A 1 488 ? -1.705 0.660 9.207 1.00 63.22 488 GLU A C 1
ATOM 3802 O O . GLU A 1 488 ? -2.703 0.749 9.923 1.00 63.22 488 GLU A O 1
ATOM 3807 N N . TYR A 1 489 ? -0.508 1.132 9.578 1.00 66.88 489 TYR A N 1
ATOM 3808 C CA . TYR A 1 489 ? -0.224 1.910 10.799 1.00 66.88 489 TYR A CA 1
ATOM 3809 C C . TYR A 1 489 ? -0.135 1.147 12.129 1.00 66.88 489 TYR A C 1
ATOM 3811 O O . TYR A 1 489 ? -0.204 1.782 13.181 1.00 66.88 489 TYR A O 1
ATOM 3819 N N . ARG A 1 490 ? 0.087 -0.174 12.132 1.00 73.56 490 ARG A N 1
ATOM 3820 C CA . ARG A 1 490 ? 0.311 -0.918 13.389 1.00 73.56 490 ARG A CA 1
ATOM 3821 C C . ARG A 1 490 ? 1.379 -0.268 14.273 1.00 73.56 490 ARG A C 1
ATOM 3823 O O . ARG A 1 490 ? 1.143 -0.045 15.451 1.00 73.56 490 ARG A O 1
ATOM 3830 N N . ASP A 1 491 ? 2.534 0.054 13.719 1.00 73.38 491 ASP A N 1
ATOM 3831 C CA . ASP A 1 491 ? 3.652 0.509 14.548 1.00 73.38 491 ASP A CA 1
ATOM 3832 C C . ASP A 1 491 ? 3.426 1.920 15.123 1.00 73.38 491 ASP A C 1
ATOM 3834 O O . ASP A 1 491 ? 3.982 2.287 16.156 1.00 73.38 491 ASP A O 1
ATOM 3838 N N . LEU A 1 492 ? 2.552 2.710 14.487 1.00 77.50 492 LEU A N 1
ATOM 3839 C CA . LEU A 1 492 ? 2.096 3.981 15.045 1.00 77.50 492 LEU A CA 1
ATOM 3840 C C . LEU A 1 492 ? 1.250 3.751 16.309 1.00 77.50 492 LEU A C 1
ATOM 3842 O O . LEU A 1 492 ? 1.316 4.529 17.256 1.00 77.50 492 LEU A O 1
ATOM 3846 N N . LEU A 1 493 ? 0.483 2.659 16.347 1.00 84.19 493 LEU A N 1
ATOM 3847 C CA . LEU A 1 493 ? -0.257 2.250 17.534 1.00 84.19 493 LEU A CA 1
ATOM 3848 C C . LEU A 1 493 ? 0.684 1.763 18.646 1.00 84.19 493 LEU A C 1
ATOM 3850 O O . LEU A 1 493 ? 0.477 2.154 19.789 1.00 84.19 493 LEU A O 1
ATOM 3854 N N . ASP A 1 494 ? 1.727 0.979 18.333 1.00 87.69 494 ASP A N 1
ATOM 3855 C CA . ASP A 1 494 ? 2.762 0.611 19.322 1.00 87.69 494 ASP A CA 1
ATOM 3856 C C . ASP A 1 494 ? 3.310 1.866 20.016 1.00 87.69 494 ASP A C 1
ATOM 3858 O O . ASP A 1 494 ? 3.428 1.916 21.239 1.00 87.69 494 ASP A O 1
ATOM 3862 N N . PHE A 1 495 ? 3.580 2.910 19.234 1.00 87.38 495 PHE A N 1
ATOM 3863 C CA . PHE A 1 495 ? 4.060 4.183 19.744 1.00 87.38 495 PHE A CA 1
ATOM 3864 C C . PHE A 1 495 ? 3.041 4.925 20.617 1.00 87.38 495 PHE A C 1
ATOM 3866 O O . PHE A 1 495 ? 3.375 5.294 21.742 1.00 87.38 495 PHE A O 1
ATOM 3873 N N . TYR A 1 496 ? 1.797 5.110 20.162 1.00 86.56 496 TYR A N 1
ATOM 3874 C CA . TYR A 1 496 ? 0.788 5.816 20.963 1.00 86.56 496 TYR A CA 1
ATOM 3875 C C . TYR A 1 496 ? 0.462 5.102 22.274 1.00 86.56 496 TYR A C 1
ATOM 3877 O O . TYR A 1 496 ? 0.275 5.754 23.297 1.00 86.56 496 TYR A O 1
ATOM 3885 N N . ILE A 1 497 ? 0.412 3.770 22.263 1.00 90.38 497 ILE A N 1
ATOM 3886 C CA . ILE A 1 497 ? 0.171 2.998 23.484 1.00 90.38 497 ILE A CA 1
ATOM 3887 C C . ILE A 1 497 ? 1.354 3.144 24.436 1.00 90.38 497 ILE A C 1
ATOM 3889 O O . ILE A 1 497 ? 1.139 3.402 25.619 1.00 90.38 497 ILE A O 1
ATOM 3893 N N . ALA A 1 498 ? 2.586 3.068 23.923 1.00 91.12 498 ALA A N 1
ATOM 3894 C CA . ALA A 1 498 ? 3.770 3.296 24.736 1.00 91.12 498 ALA A CA 1
ATOM 3895 C C . ALA A 1 498 ? 3.719 4.681 25.390 1.00 91.12 498 ALA A C 1
ATOM 3897 O O . ALA A 1 498 ? 3.876 4.754 26.599 1.00 91.12 498 ALA A O 1
ATOM 3898 N N . LEU A 1 499 ? 3.389 5.752 24.657 1.00 86.94 499 LEU A N 1
ATOM 3899 C CA . LEU A 1 499 ? 3.238 7.089 25.247 1.00 86.94 499 LEU A CA 1
ATOM 3900 C C . LEU A 1 499 ? 2.282 7.096 26.454 1.00 86.94 499 LEU A C 1
ATOM 3902 O O . LEU A 1 499 ? 2.674 7.543 27.527 1.00 86.94 499 LEU A O 1
ATOM 3906 N N . THR A 1 500 ? 1.083 6.517 26.324 1.00 88.12 500 THR A N 1
ATOM 3907 C CA . THR A 1 500 ? 0.102 6.497 27.431 1.00 88.12 500 THR A CA 1
ATOM 3908 C C . THR A 1 500 ? 0.564 5.693 28.650 1.00 88.12 500 THR A C 1
ATOM 3910 O O . THR A 1 500 ? 0.369 6.113 29.789 1.00 88.12 500 THR A O 1
ATOM 3913 N N . VAL A 1 501 ? 1.212 4.541 28.437 1.00 88.81 501 VAL A N 1
ATOM 3914 C CA . VAL A 1 501 ? 1.777 3.718 29.524 1.00 88.81 501 VAL A CA 1
ATOM 3915 C C . VAL A 1 501 ? 2.841 4.503 30.278 1.00 88.81 501 VAL A C 1
ATOM 3917 O O . VAL A 1 501 ? 2.981 4.403 31.493 1.00 88.81 501 VAL A O 1
ATOM 3920 N N . ILE A 1 502 ? 3.589 5.310 29.554 1.00 85.94 502 ILE A N 1
ATOM 3921 C CA . ILE A 1 502 ? 4.768 5.979 30.060 1.00 85.94 502 ILE A CA 1
ATOM 3922 C C . ILE A 1 502 ? 4.404 7.245 30.827 1.00 85.94 502 ILE A C 1
ATOM 3924 O O . ILE A 1 502 ? 4.957 7.475 31.901 1.00 85.94 502 ILE A O 1
ATOM 3928 N N . GLU A 1 503 ? 3.414 7.997 30.348 1.00 86.69 503 GLU A N 1
ATOM 3929 C CA . GLU A 1 503 ? 2.790 9.095 31.092 1.00 86.69 503 GLU A CA 1
ATOM 3930 C C . GLU A 1 503 ? 2.215 8.628 32.439 1.00 86.69 503 GLU A C 1
ATOM 3932 O O . GLU A 1 503 ? 2.205 9.393 33.403 1.00 86.69 503 GLU A O 1
ATOM 3937 N N . SER A 1 504 ? 1.791 7.361 32.540 1.00 91.06 504 SER A N 1
ATOM 3938 C CA . SER A 1 504 ? 1.306 6.781 33.799 1.00 91.06 504 SER A CA 1
ATOM 3939 C C . SER A 1 504 ? 2.414 6.421 34.801 1.00 91.06 504 SER A C 1
ATOM 3941 O O . SER A 1 504 ? 2.148 6.319 35.999 1.00 91.06 504 SER A O 1
ATOM 3943 N N . GLY A 1 505 ? 3.647 6.200 34.328 1.00 92.06 505 GLY A N 1
ATOM 3944 C CA . GLY A 1 505 ? 4.765 5.711 35.141 1.00 92.06 505 GLY A CA 1
ATOM 3945 C C . GLY A 1 505 ? 4.698 4.227 35.546 1.00 92.06 505 GLY A C 1
ATOM 3946 O O . GLY A 1 505 ? 5.493 3.802 36.385 1.00 92.06 505 GLY A O 1
ATOM 3947 N N . ASP A 1 506 ? 3.785 3.426 34.982 1.00 96.12 506 ASP A N 1
ATOM 3948 C CA . ASP A 1 506 ? 3.642 1.996 35.298 1.00 96.12 506 ASP A CA 1
ATOM 3949 C C . ASP A 1 506 ? 4.771 1.151 34.675 1.00 96.12 506 ASP A C 1
ATOM 3951 O O . ASP A 1 506 ? 4.785 0.828 33.481 1.00 96.12 506 ASP A O 1
ATOM 3955 N N . THR A 1 507 ? 5.738 0.767 35.511 1.00 96.31 507 THR A N 1
ATOM 3956 C CA . THR A 1 507 ? 6.912 -0.011 35.094 1.00 96.31 507 THR A CA 1
ATOM 3957 C C . THR A 1 507 ? 6.594 -1.472 34.773 1.00 96.31 507 THR A C 1
ATOM 3959 O O . THR A 1 507 ? 7.299 -2.077 33.961 1.00 96.31 507 THR A O 1
ATOM 3962 N N . GLU A 1 508 ? 5.535 -2.047 35.353 1.00 96.56 508 GLU A N 1
ATOM 3963 C CA . GLU A 1 508 ? 5.137 -3.436 35.109 1.00 96.56 508 GLU A CA 1
ATOM 3964 C C . GLU A 1 508 ? 4.517 -3.569 33.716 1.00 96.56 508 GLU A C 1
ATOM 3966 O O . GLU A 1 508 ? 4.926 -4.432 32.930 1.00 96.56 508 GLU A O 1
ATOM 3971 N N . ILE A 1 509 ? 3.590 -2.670 33.369 1.00 96.00 509 ILE A N 1
ATOM 3972 C CA . ILE A 1 509 ? 2.987 -2.639 32.034 1.00 96.00 509 ILE A CA 1
ATOM 3973 C C . ILE A 1 509 ? 4.027 -2.267 30.974 1.00 96.00 509 ILE A C 1
ATOM 3975 O O . ILE A 1 509 ? 4.063 -2.911 29.923 1.00 96.00 509 ILE A O 1
ATOM 3979 N N . ALA A 1 510 ? 4.925 -1.313 31.247 1.00 96.12 510 ALA A N 1
ATOM 3980 C CA . ALA A 1 510 ? 6.016 -0.986 30.327 1.00 96.12 510 ALA A CA 1
ATOM 3981 C C . ALA A 1 510 ? 6.916 -2.205 30.040 1.00 96.12 510 ALA A C 1
ATOM 3983 O O . ALA A 1 510 ? 7.232 -2.484 28.879 1.00 96.12 510 ALA A O 1
ATOM 3984 N N . ALA A 1 511 ? 7.283 -2.979 31.069 1.00 96.44 511 ALA A N 1
ATOM 3985 C CA . ALA A 1 511 ? 8.068 -4.206 30.913 1.00 96.44 511 ALA A CA 1
ATOM 3986 C C . ALA A 1 511 ? 7.322 -5.284 30.118 1.00 96.44 511 ALA A C 1
ATOM 3988 O O . ALA A 1 511 ? 7.900 -5.915 29.226 1.00 96.44 511 ALA A O 1
ATOM 3989 N N . ALA A 1 512 ? 6.032 -5.476 30.399 1.00 94.88 512 ALA A N 1
ATOM 3990 C CA . ALA A 1 512 ? 5.204 -6.438 29.685 1.00 94.88 512 ALA A CA 1
ATOM 3991 C C . ALA A 1 512 ? 5.045 -6.062 28.200 1.00 94.88 512 ALA A C 1
ATOM 3993 O O . ALA A 1 512 ? 5.218 -6.915 27.325 1.00 94.88 512 ALA A O 1
ATOM 3994 N N . MET A 1 513 ? 4.801 -4.781 27.909 1.00 94.00 513 MET A N 1
ATOM 3995 C CA . MET A 1 513 ? 4.695 -4.252 26.550 1.00 94.00 513 MET A CA 1
ATOM 3996 C C . MET A 1 513 ? 6.006 -4.401 25.772 1.00 94.00 513 MET A C 1
ATOM 3998 O O . MET A 1 513 ? 5.992 -4.872 24.633 1.00 94.00 513 MET A O 1
ATOM 4002 N N . LEU A 1 514 ? 7.151 -4.084 26.387 1.00 94.06 514 LEU A N 1
ATOM 4003 C CA . LEU A 1 514 ? 8.466 -4.287 25.775 1.00 94.06 514 LEU A CA 1
ATOM 4004 C C . LEU A 1 514 ? 8.697 -5.763 25.415 1.00 94.06 514 LEU A C 1
ATOM 4006 O O . LEU A 1 514 ? 9.102 -6.067 24.289 1.00 94.06 514 LEU A O 1
ATOM 4010 N N . ALA A 1 515 ? 8.381 -6.685 26.328 1.00 92.56 515 ALA A N 1
ATOM 4011 C CA . ALA A 1 515 ? 8.500 -8.122 26.090 1.00 92.56 515 ALA A CA 1
ATOM 4012 C C . ALA A 1 515 ? 7.539 -8.628 24.995 1.00 92.56 515 ALA A C 1
ATOM 4014 O O . ALA A 1 515 ? 7.889 -9.525 24.224 1.00 92.56 515 ALA A O 1
ATOM 4015 N N . ASP A 1 516 ? 6.327 -8.075 24.899 1.00 90.62 516 ASP A N 1
ATOM 4016 C CA . ASP A 1 516 ? 5.382 -8.366 23.813 1.00 90.62 516 ASP A CA 1
ATOM 4017 C C . ASP A 1 516 ? 5.925 -7.862 22.456 1.00 90.62 516 ASP A C 1
ATOM 4019 O O . ASP A 1 516 ? 5.963 -8.627 21.489 1.00 90.62 516 ASP A O 1
ATOM 4023 N N . MET A 1 517 ? 6.438 -6.626 22.384 1.00 89.00 517 MET A N 1
ATOM 4024 C CA . MET A 1 517 ? 7.030 -6.051 21.162 1.00 89.00 517 MET A CA 1
ATOM 4025 C C . MET A 1 517 ? 8.328 -6.744 20.716 1.00 89.00 517 MET A C 1
ATOM 4027 O O . MET A 1 517 ? 8.698 -6.682 19.541 1.00 89.00 517 MET A O 1
ATOM 4031 N N . GLN A 1 518 ? 9.070 -7.356 21.640 1.00 88.06 518 GLN A N 1
ATOM 4032 C CA . GLN A 1 518 ? 10.258 -8.160 21.328 1.00 88.06 518 GLN A CA 1
ATOM 4033 C C . GLN A 1 518 ? 9.896 -9.554 20.802 1.00 88.06 518 GLN A C 1
ATOM 4035 O O . GLN A 1 518 ? 10.632 -10.100 19.983 1.00 88.06 518 GLN A O 1
ATOM 4040 N N . ARG A 1 519 ? 8.768 -10.124 21.249 1.00 84.12 519 ARG A N 1
ATOM 4041 C CA . ARG A 1 519 ? 8.251 -11.409 20.748 1.00 84.12 519 ARG A CA 1
ATOM 4042 C C . ARG A 1 519 ? 7.541 -11.282 19.408 1.00 84.12 519 ARG A C 1
ATOM 4044 O O . ARG A 1 519 ? 7.544 -12.236 18.632 1.00 84.12 519 ARG A O 1
ATOM 4051 N N . ALA A 1 520 ? 6.921 -10.136 19.138 1.00 76.88 520 ALA A N 1
ATOM 4052 C CA . ALA A 1 520 ? 6.368 -9.853 17.826 1.00 76.88 520 ALA A CA 1
ATOM 4053 C C . ALA A 1 520 ? 7.486 -9.919 16.775 1.00 76.88 520 ALA A C 1
ATOM 4055 O O . ALA A 1 520 ? 8.532 -9.290 16.936 1.00 76.88 520 ALA A O 1
ATOM 4056 N N . ALA A 1 521 ? 7.264 -10.679 15.697 1.00 63.72 521 ALA A N 1
ATOM 4057 C CA . ALA A 1 521 ? 8.186 -10.693 14.568 1.00 63.72 521 ALA A CA 1
ATOM 4058 C C . ALA A 1 521 ? 8.438 -9.249 14.114 1.00 63.72 521 ALA A C 1
ATOM 4060 O O . ALA A 1 521 ? 7.481 -8.488 13.943 1.00 63.72 521 ALA A O 1
ATOM 4061 N N . ALA A 1 522 ? 9.711 -8.878 13.950 1.00 62.94 522 ALA A N 1
ATOM 4062 C CA . ALA A 1 522 ? 10.059 -7.559 13.445 1.00 62.94 522 ALA A CA 1
ATOM 4063 C C . ALA A 1 522 ? 9.329 -7.342 12.107 1.00 62.94 522 ALA A C 1
ATOM 4065 O O . ALA A 1 522 ? 9.369 -8.244 11.257 1.00 62.94 522 ALA A O 1
ATOM 4066 N N . PRO A 1 523 ? 8.635 -6.204 11.920 1.00 58.09 523 PRO A N 1
ATOM 4067 C CA . PRO A 1 523 ? 7.998 -5.919 10.650 1.00 58.09 523 PRO A CA 1
ATOM 4068 C C . PRO A 1 523 ? 9.047 -6.021 9.543 1.00 58.09 523 PRO A C 1
ATOM 4070 O O . PRO A 1 523 ? 10.098 -5.387 9.598 1.00 58.09 523 PRO A O 1
ATOM 4073 N N . LYS A 1 524 ? 8.776 -6.872 8.547 1.00 57.12 524 LYS A N 1
ATOM 4074 C CA . LYS A 1 524 ? 9.635 -7.004 7.363 1.00 57.12 524 LYS A CA 1
ATOM 4075 C C . LYS A 1 524 ? 9.540 -5.781 6.451 1.00 57.12 524 LYS A C 1
ATOM 4077 O O . LYS A 1 524 ? 10.422 -5.573 5.631 1.00 57.12 524 LYS A O 1
ATOM 4082 N N . ILE A 1 525 ? 8.456 -5.015 6.559 1.00 54.25 525 ILE A N 1
ATOM 4083 C CA . ILE A 1 525 ? 8.146 -3.890 5.680 1.00 54.25 525 ILE A CA 1
ATOM 4084 C C . ILE A 1 525 ? 8.744 -2.630 6.293 1.00 54.25 525 ILE A C 1
ATOM 4086 O O . ILE A 1 525 ? 8.382 -2.242 7.400 1.00 54.25 525 ILE A O 1
ATOM 4090 N N . ILE A 1 526 ? 9.661 -1.992 5.568 1.00 57.44 526 ILE A N 1
ATOM 4091 C CA . ILE A 1 526 ? 10.243 -0.719 5.987 1.00 57.44 526 ILE A CA 1
ATOM 4092 C C . ILE A 1 526 ? 9.212 0.380 5.809 1.00 57.44 526 ILE A C 1
ATOM 4094 O O . ILE A 1 526 ? 8.681 0.595 4.719 1.00 57.44 526 ILE A O 1
ATOM 4098 N N . SER A 1 527 ? 8.996 1.146 6.865 1.00 65.56 527 SER A N 1
ATOM 4099 C CA . SER A 1 527 ? 8.474 2.497 6.747 1.00 65.56 527 SER A CA 1
ATOM 4100 C C . SER A 1 527 ? 8.807 3.264 8.021 1.00 65.56 527 SER A C 1
ATOM 4102 O O . SER A 1 527 ? 9.363 2.712 8.966 1.00 65.56 527 SER A O 1
ATOM 4104 N N . VAL A 1 528 ? 8.409 4.532 8.080 1.00 66.00 528 VAL A N 1
ATOM 4105 C CA . VAL A 1 528 ? 8.339 5.310 9.331 1.00 66.00 528 VAL A CA 1
ATOM 4106 C C . VAL A 1 528 ? 7.676 4.528 10.475 1.00 66.00 528 VAL A C 1
ATOM 4108 O O . VAL A 1 528 ? 7.967 4.772 11.639 1.00 66.00 528 VAL A O 1
ATOM 4111 N N . GLN A 1 529 ? 6.832 3.549 10.149 1.00 70.44 529 GLN A N 1
ATOM 4112 C CA . GLN A 1 529 ? 6.227 2.642 11.111 1.00 70.44 529 GLN A CA 1
ATOM 4113 C C . GLN A 1 529 ? 7.310 1.883 11.914 1.00 70.44 529 GLN A C 1
ATOM 4115 O O . GLN A 1 529 ? 7.327 2.004 13.135 1.00 70.44 529 GLN A O 1
ATOM 4120 N N . THR A 1 530 ? 8.316 1.252 11.294 1.00 77.31 530 THR A N 1
ATOM 4121 C CA . THR A 1 530 ? 9.325 0.490 12.064 1.00 77.31 530 THR A CA 1
ATOM 4122 C C . THR A 1 530 ? 10.144 1.372 13.011 1.00 77.31 530 THR A C 1
ATOM 4124 O O . THR A 1 530 ? 10.557 0.918 14.084 1.00 77.31 530 THR A O 1
ATOM 4127 N N . MET A 1 531 ? 10.323 2.647 12.646 1.00 85.25 531 MET A N 1
ATOM 4128 C CA . MET A 1 531 ? 10.945 3.659 13.501 1.00 85.25 531 MET A CA 1
ATOM 4129 C C . MET A 1 531 ? 10.097 3.898 14.756 1.00 85.25 531 MET A C 1
ATOM 4131 O O . MET A 1 531 ? 10.627 3.872 15.865 1.00 85.25 531 MET A O 1
ATOM 4135 N N . PHE A 1 532 ? 8.776 4.028 14.615 1.00 85.00 532 PHE A N 1
ATOM 4136 C CA . PHE A 1 532 ? 7.864 4.200 15.746 1.00 85.00 532 PHE A CA 1
ATOM 4137 C C . PHE A 1 532 ? 7.838 3.000 16.699 1.00 85.00 532 PHE A C 1
ATOM 4139 O O . PHE A 1 532 ? 7.888 3.214 17.909 1.00 85.00 532 PHE A O 1
ATOM 4146 N N . THR A 1 533 ? 7.882 1.752 16.215 1.00 86.94 533 THR A N 1
ATOM 4147 C CA . THR A 1 533 ? 8.033 0.589 17.116 1.00 86.94 533 THR A CA 1
ATOM 4148 C C . THR A 1 533 ? 9.379 0.615 17.847 1.00 86.94 533 THR A C 1
ATOM 4150 O O . THR A 1 533 ? 9.446 0.271 19.029 1.00 86.94 533 THR A O 1
ATOM 4153 N N . LYS A 1 534 ? 10.481 1.006 17.187 1.00 90.25 534 LYS A N 1
ATOM 4154 C CA . LYS A 1 534 ? 11.787 1.110 17.863 1.00 90.25 534 LYS A CA 1
ATOM 4155 C C . LYS A 1 534 ? 11.774 2.199 18.936 1.00 90.25 534 LYS A C 1
ATOM 4157 O O . LYS A 1 534 ? 12.256 1.960 20.041 1.00 90.25 534 LYS A O 1
ATOM 4162 N N . LEU A 1 535 ? 11.169 3.342 18.636 1.00 89.94 535 LEU A N 1
ATOM 4163 C CA . LEU A 1 535 ? 10.978 4.427 19.588 1.00 89.94 535 LEU A CA 1
ATOM 4164 C C . LEU A 1 535 ? 10.105 3.990 20.769 1.00 89.94 535 LEU A C 1
ATOM 4166 O O . LEU A 1 535 ? 10.509 4.172 21.910 1.00 89.94 535 LEU A O 1
ATOM 4170 N N . ALA A 1 536 ? 8.981 3.314 20.517 1.00 91.19 536 ALA A N 1
ATOM 4171 C CA . ALA A 1 536 ? 8.124 2.733 21.552 1.00 91.19 536 ALA A CA 1
ATOM 4172 C C . ALA A 1 536 ? 8.915 1.826 22.511 1.00 91.19 536 ALA A C 1
ATOM 4174 O O . ALA A 1 536 ? 8.794 1.947 23.728 1.00 91.19 536 ALA A O 1
ATOM 4175 N N . LYS A 1 537 ? 9.790 0.960 21.977 1.00 93.06 537 LYS A N 1
ATOM 4176 C CA . LYS A 1 537 ? 10.670 0.095 22.783 1.00 93.06 537 LYS A CA 1
ATOM 4177 C C . LYS A 1 537 ? 11.636 0.894 23.659 1.00 93.06 537 LYS A C 1
ATOM 4179 O O . LYS A 1 537 ? 11.786 0.561 24.833 1.00 93.06 537 LYS A O 1
ATOM 4184 N N . LEU A 1 538 ? 12.285 1.922 23.104 1.00 93.06 538 LEU A N 1
ATOM 4185 C CA . LEU A 1 538 ? 13.201 2.790 23.855 1.00 93.06 538 LEU A CA 1
ATOM 4186 C C . LEU A 1 538 ? 12.475 3.529 24.980 1.00 93.06 538 LEU A C 1
ATOM 4188 O O . LEU A 1 538 ? 12.987 3.614 26.092 1.00 93.06 538 LEU A O 1
ATOM 4192 N N . LEU A 1 539 ? 11.264 4.006 24.706 1.00 91.38 539 LEU A N 1
ATOM 4193 C CA . LEU A 1 539 ? 10.446 4.695 25.690 1.00 91.38 539 LEU A CA 1
ATOM 4194 C C . LEU A 1 539 ? 10.034 3.747 26.827 1.00 91.38 539 LEU A C 1
ATOM 4196 O O . LEU A 1 539 ? 10.250 4.075 27.990 1.00 91.38 539 LEU A O 1
ATOM 4200 N N . CYS A 1 540 ? 9.550 2.534 26.523 1.00 94.12 540 CYS A N 1
ATOM 4201 C CA . CYS A 1 540 ? 9.259 1.544 27.567 1.00 94.12 540 CYS A CA 1
ATOM 4202 C C . CYS A 1 540 ? 10.511 1.226 28.401 1.00 94.12 540 CYS A C 1
ATOM 4204 O O . CYS A 1 540 ? 10.429 1.130 29.624 1.00 94.12 540 CYS A O 1
ATOM 4206 N N . GLN A 1 541 ? 11.684 1.105 27.766 1.00 95.06 541 GLN A N 1
ATOM 4207 C CA . GLN A 1 541 ? 12.950 0.889 28.471 1.00 95.06 541 GLN A CA 1
ATOM 4208 C C . GLN A 1 541 ? 13.302 2.054 29.407 1.00 95.06 541 GLN A C 1
ATOM 4210 O O . GLN A 1 541 ? 13.775 1.809 30.518 1.00 95.06 541 GLN A O 1
ATOM 4215 N N . ALA A 1 542 ? 13.057 3.298 28.987 1.00 91.94 542 ALA A N 1
ATOM 4216 C CA . ALA A 1 542 ? 13.296 4.486 29.803 1.00 91.94 542 ALA A CA 1
ATOM 4217 C C . ALA A 1 542 ? 12.412 4.498 31.057 1.00 91.94 542 ALA A C 1
ATOM 4219 O O . ALA A 1 542 ? 12.869 4.894 32.124 1.00 91.94 542 ALA A O 1
ATOM 4220 N N . THR A 1 543 ? 11.177 4.005 30.957 1.00 92.88 543 THR A N 1
ATOM 4221 C CA . THR A 1 543 ? 10.272 3.873 32.109 1.00 92.88 543 THR A CA 1
ATOM 4222 C C . THR A 1 543 ? 10.713 2.773 33.071 1.00 92.88 543 THR A C 1
ATOM 4224 O O . THR A 1 543 ? 10.662 2.968 34.280 1.00 92.88 543 THR A O 1
ATOM 4227 N N . ILE A 1 544 ? 11.181 1.627 32.562 1.00 95.00 544 ILE A N 1
ATOM 4228 C CA . ILE A 1 544 ? 11.613 0.484 33.392 1.00 95.00 544 ILE A CA 1
ATOM 4229 C C . ILE A 1 544 ? 12.931 0.786 34.118 1.00 95.00 544 ILE A C 1
ATOM 4231 O O . ILE A 1 544 ? 13.087 0.483 35.300 1.00 95.00 544 ILE A O 1
ATOM 4235 N N . THR A 1 545 ? 13.898 1.357 33.400 1.00 93.69 545 THR A N 1
ATOM 4236 C CA . THR A 1 545 ? 15.227 1.714 33.912 1.00 93.69 545 THR A CA 1
ATOM 4237 C C . THR A 1 545 ? 15.532 3.165 33.548 1.00 93.69 545 THR A C 1
ATOM 4239 O O . THR A 1 545 ? 16.234 3.403 32.558 1.00 93.69 545 THR A O 1
ATOM 4242 N N . PRO A 1 546 ? 15.010 4.136 34.317 1.00 88.94 546 PRO A N 1
ATOM 4243 C CA . PRO A 1 546 ? 15.276 5.542 34.060 1.00 88.94 546 PRO A CA 1
ATOM 4244 C C . PRO A 1 546 ? 16.762 5.837 34.241 1.00 88.94 546 PRO A C 1
ATOM 4246 O O . PRO A 1 546 ? 17.416 5.332 35.159 1.00 88.94 546 PRO A O 1
ATOM 4249 N N . GLY A 1 547 ? 17.309 6.663 33.356 1.00 89.81 547 GLY A N 1
ATOM 4250 C CA . GLY A 1 547 ? 18.699 7.072 33.437 1.00 89.81 547 GLY A CA 1
ATOM 4251 C C . GLY A 1 547 ? 19.235 7.647 32.138 1.00 89.81 547 GLY A C 1
ATOM 4252 O O . GLY A 1 547 ? 18.739 7.370 31.043 1.00 89.81 547 GLY A O 1
ATOM 4253 N N . ARG A 1 548 ? 20.331 8.395 32.283 1.00 87.69 548 ARG A N 1
ATOM 4254 C CA . ARG A 1 548 ? 20.950 9.162 31.202 1.00 87.69 548 ARG A CA 1
ATOM 4255 C C . ARG A 1 548 ? 21.279 8.324 29.963 1.00 87.69 548 ARG A C 1
ATOM 4257 O O . ARG A 1 548 ? 21.089 8.787 28.851 1.00 87.69 548 ARG A O 1
ATOM 4264 N N . ALA A 1 549 ? 21.688 7.068 30.142 1.00 91.50 549 ALA A N 1
ATOM 4265 C CA . ALA A 1 549 ? 22.053 6.195 29.028 1.00 91.50 549 ALA A CA 1
ATOM 4266 C C . ALA A 1 549 ? 20.887 5.874 28.071 1.00 91.50 549 ALA A C 1
ATOM 4268 O O . ALA A 1 549 ? 21.119 5.725 26.874 1.00 91.50 549 ALA A O 1
ATOM 4269 N N . VAL A 1 550 ? 19.650 5.738 28.570 1.00 89.25 550 VAL A N 1
ATOM 4270 C CA . VAL A 1 550 ? 18.477 5.491 27.707 1.00 89.25 550 VAL A CA 1
ATOM 4271 C C . VAL A 1 550 ? 17.963 6.806 27.119 1.00 89.25 550 VAL A C 1
ATOM 4273 O O . VAL A 1 550 ? 17.583 6.838 25.951 1.00 89.25 550 VAL A O 1
ATOM 4276 N N . GLU A 1 551 ? 18.023 7.901 27.881 1.00 87.75 551 GLU A N 1
ATOM 4277 C CA . GLU A 1 551 ? 17.741 9.249 27.366 1.00 87.75 551 GLU A CA 1
ATOM 4278 C C . GLU A 1 551 ? 18.656 9.602 26.188 1.00 87.75 551 GLU A C 1
ATOM 4280 O O . GLU A 1 551 ? 18.162 10.029 25.149 1.00 87.75 551 GLU A O 1
ATOM 4285 N N . ASP A 1 552 ? 19.962 9.341 26.304 1.00 89.62 552 ASP A N 1
ATOM 4286 C CA . ASP A 1 552 ? 20.935 9.565 25.231 1.00 89.62 552 ASP A CA 1
ATOM 4287 C C . ASP A 1 552 ? 20.611 8.714 23.988 1.00 89.62 552 ASP A C 1
ATOM 4289 O O . ASP A 1 552 ? 20.795 9.171 22.860 1.00 89.62 552 ASP A O 1
ATOM 4293 N N . GLN A 1 553 ? 20.082 7.492 24.156 1.00 92.56 553 GLN A N 1
ATOM 4294 C CA . GLN A 1 553 ? 19.632 6.660 23.029 1.00 92.56 553 GLN A CA 1
ATOM 4295 C C . GLN A 1 553 ? 18.393 7.236 22.341 1.00 92.56 553 GLN A C 1
ATOM 4297 O O . GLN A 1 553 ? 18.325 7.215 21.114 1.00 92.56 553 GLN A O 1
ATOM 4302 N N . ILE A 1 554 ? 17.424 7.747 23.107 1.00 89.38 554 ILE A N 1
ATOM 4303 C CA . ILE A 1 554 ? 16.230 8.411 22.562 1.00 89.38 554 ILE A CA 1
ATOM 4304 C C . ILE A 1 554 ? 16.633 9.698 21.836 1.00 89.38 554 ILE A C 1
ATOM 4306 O O . ILE A 1 554 ? 16.190 9.926 20.713 1.00 89.38 554 ILE A O 1
ATOM 4310 N N . GLU A 1 555 ? 17.501 10.510 22.438 1.00 88.00 555 GLU A N 1
ATOM 4311 C CA . GLU A 1 555 ? 18.009 11.750 21.846 1.00 88.00 555 GLU A CA 1
ATOM 4312 C C . GLU A 1 555 ? 18.762 11.465 20.540 1.00 88.00 555 GLU A C 1
ATOM 4314 O O . GLU A 1 555 ? 18.462 12.065 19.508 1.00 88.00 555 GLU A O 1
ATOM 4319 N N . THR A 1 556 ? 19.664 10.476 20.556 1.00 91.75 556 THR A N 1
ATOM 4320 C CA . THR A 1 556 ? 20.372 10.008 19.357 1.00 91.75 556 THR A CA 1
ATOM 4321 C C . THR A 1 556 ? 19.382 9.545 18.294 1.00 91.75 556 THR A C 1
ATOM 4323 O O . THR A 1 556 ? 19.470 9.973 17.150 1.00 91.75 556 THR A O 1
ATOM 4326 N N . PHE A 1 557 ? 18.399 8.720 18.660 1.00 91.62 557 PHE A N 1
ATOM 4327 C CA . PHE A 1 557 ? 17.386 8.219 17.734 1.00 91.62 557 PHE A CA 1
ATOM 4328 C C . PHE A 1 557 ? 16.590 9.356 17.072 1.00 91.62 557 PHE A C 1
ATOM 4330 O O . PHE A 1 557 ? 16.423 9.356 15.852 1.00 91.62 557 PHE A O 1
ATOM 4337 N N . LEU A 1 558 ? 16.119 10.336 17.851 1.00 88.81 558 LEU A N 1
ATOM 4338 C CA . LEU A 1 558 ? 15.340 11.468 17.341 1.00 88.81 558 LEU A CA 1
ATOM 4339 C C . LEU A 1 558 ? 16.187 12.386 16.456 1.00 88.81 558 LEU A C 1
ATOM 4341 O O . LEU A 1 558 ? 15.736 12.775 15.378 1.00 88.81 558 LEU A O 1
ATOM 4345 N N . ARG A 1 559 ? 17.432 12.669 16.854 1.00 87.56 559 ARG A N 1
ATOM 4346 C CA . ARG A 1 559 ? 18.390 13.415 16.029 1.00 87.56 559 ARG A CA 1
ATOM 4347 C C . ARG A 1 559 ? 18.646 12.698 14.709 1.00 87.56 559 ARG A C 1
ATOM 4349 O O . ARG A 1 559 ? 18.526 13.299 13.647 1.00 87.56 559 ARG A O 1
ATOM 4356 N N . THR A 1 560 ? 18.873 11.387 14.752 1.00 90.38 560 THR A N 1
ATOM 4357 C CA . THR A 1 560 ? 19.043 10.574 13.547 1.00 90.38 560 THR A CA 1
ATOM 4358 C C . THR A 1 560 ? 17.802 10.600 12.652 1.00 90.38 560 THR A C 1
ATOM 4360 O O . THR A 1 560 ? 17.929 10.671 11.431 1.00 90.38 560 THR A O 1
ATOM 4363 N N . MET A 1 561 ? 16.589 10.576 13.213 1.00 87.81 561 MET A N 1
ATOM 4364 C CA . MET A 1 561 ? 15.370 10.754 12.419 1.00 87.81 561 MET A CA 1
ATOM 4365 C C . MET A 1 561 ? 15.353 12.112 11.704 1.00 87.81 561 MET A C 1
ATOM 4367 O O . MET A 1 561 ? 15.035 12.162 10.516 1.00 87.81 561 MET A O 1
ATOM 4371 N N . ILE A 1 562 ? 15.728 13.196 12.388 1.00 86.00 562 ILE A N 1
ATOM 4372 C CA . ILE A 1 562 ? 15.816 14.541 11.799 1.00 86.00 562 ILE A CA 1
ATOM 4373 C C . ILE A 1 562 ? 16.860 14.583 10.678 1.00 86.00 562 ILE A C 1
ATOM 4375 O O . ILE A 1 562 ? 16.545 15.048 9.585 1.00 86.00 562 ILE A O 1
ATOM 4379 N N . GLU A 1 563 ? 18.055 14.033 10.904 1.00 85.81 563 GLU A N 1
ATOM 4380 C CA . GLU A 1 563 ? 19.132 13.937 9.904 1.00 85.81 563 GLU A CA 1
ATOM 4381 C C . GLU A 1 563 ? 18.712 13.132 8.669 1.00 85.81 563 GLU A C 1
ATOM 4383 O O . GLU A 1 563 ? 19.074 13.452 7.538 1.00 85.81 563 GLU A O 1
ATOM 4388 N N . LEU A 1 564 ? 17.899 12.093 8.868 1.00 85.06 564 LEU A N 1
ATOM 4389 C CA . LEU A 1 564 ? 17.298 11.325 7.783 1.00 85.06 564 LEU A CA 1
ATOM 4390 C C . LEU A 1 564 ? 16.107 12.045 7.129 1.00 85.06 564 LEU A C 1
ATOM 4392 O O . LEU A 1 564 ? 15.492 11.479 6.228 1.00 85.06 564 LEU A O 1
ATOM 4396 N N . GLY A 1 565 ? 15.781 13.271 7.547 1.00 81.81 565 GLY A N 1
ATOM 4397 C CA . GLY A 1 565 ? 14.762 14.150 6.974 1.00 81.81 565 GLY A CA 1
ATOM 4398 C C . GLY A 1 565 ? 13.360 14.003 7.567 1.00 81.81 565 GLY A C 1
ATOM 4399 O O . GLY A 1 565 ? 12.422 14.579 7.016 1.00 81.81 565 GLY A O 1
ATOM 4400 N N . TYR A 1 566 ? 13.188 13.246 8.655 1.00 82.62 566 TYR A N 1
ATOM 4401 C CA . TYR A 1 566 ? 11.900 13.002 9.326 1.00 82.62 566 TYR A CA 1
ATOM 4402 C C . TYR A 1 566 ? 11.563 14.055 10.397 1.00 82.62 566 TYR A C 1
ATOM 4404 O O . TYR A 1 566 ? 10.970 13.751 11.434 1.00 82.62 566 TYR A O 1
ATOM 4412 N N . LEU A 1 567 ? 11.971 15.308 10.172 1.00 77.25 567 LEU A N 1
ATOM 4413 C CA . LEU A 1 567 ? 11.778 16.394 11.131 1.00 77.25 567 LEU A CA 1
ATOM 4414 C C . LEU A 1 567 ? 10.301 16.631 11.446 1.00 77.25 567 LEU A C 1
ATOM 4416 O O . LEU A 1 567 ? 9.968 16.821 12.607 1.00 77.25 567 LEU A O 1
ATOM 4420 N N . THR A 1 568 ? 9.410 16.615 10.451 1.00 70.62 568 THR A N 1
ATOM 4421 C CA . THR A 1 568 ? 7.983 16.862 10.703 1.00 70.62 568 THR A CA 1
ATOM 4422 C C . THR A 1 568 ? 7.362 15.770 11.563 1.00 70.62 568 THR A C 1
ATOM 4424 O O . THR A 1 568 ? 6.545 16.066 12.420 1.00 70.62 568 THR A O 1
ATOM 4427 N N . GLU A 1 569 ? 7.756 14.516 11.385 1.00 71.12 569 GLU A N 1
ATOM 4428 C CA . GLU A 1 569 ? 7.282 13.387 12.180 1.00 71.12 569 GLU A CA 1
ATOM 4429 C C . GLU A 1 569 ? 7.742 13.515 13.619 1.00 71.12 569 GLU A C 1
ATOM 4431 O O . GLU A 1 569 ? 6.954 13.318 14.540 1.00 71.12 569 GLU A O 1
ATOM 4436 N N . VAL A 1 570 ? 9.002 13.904 13.802 1.00 69.19 570 VAL A N 1
ATOM 4437 C CA . VAL A 1 570 ? 9.523 14.237 15.120 1.00 69.19 570 VAL A CA 1
ATOM 4438 C C . VAL A 1 570 ? 8.711 15.416 15.678 1.00 69.19 570 VAL A C 1
ATOM 4440 O O . VAL A 1 570 ? 8.154 15.285 16.758 1.00 69.19 570 VAL A O 1
ATOM 4443 N N . GLN A 1 571 ? 8.493 16.503 14.925 1.00 68.62 571 GLN A N 1
ATOM 4444 C CA . GLN A 1 571 ? 7.761 17.711 15.359 1.00 68.62 571 GLN A CA 1
ATOM 4445 C C . GLN A 1 571 ? 6.286 17.483 15.695 1.00 68.62 571 GLN A C 1
ATOM 4447 O O . GLN A 1 571 ? 5.782 18.075 16.644 1.00 68.62 571 GLN A O 1
ATOM 4452 N N . GLU A 1 572 ? 5.589 16.627 14.954 1.00 66.94 572 GLU A N 1
ATOM 4453 C CA . GLU A 1 572 ? 4.198 16.266 15.238 1.00 66.94 572 GLU A CA 1
ATOM 4454 C C . GLU A 1 572 ? 4.072 15.465 16.537 1.00 66.94 572 GLU A C 1
ATOM 4456 O O . GLU A 1 572 ? 3.041 15.546 17.199 1.00 66.94 572 GLU A O 1
ATOM 4461 N N . GLN A 1 573 ? 5.105 14.705 16.911 1.00 64.50 573 GLN A N 1
ATOM 4462 C CA . GLN A 1 573 ? 5.109 13.897 18.133 1.00 64.50 573 GLN A CA 1
ATOM 4463 C C . GLN A 1 573 ? 5.845 14.577 19.308 1.00 64.50 573 GLN A C 1
ATOM 4465 O O . GLN A 1 573 ? 5.668 14.190 20.459 1.00 64.50 573 GLN A O 1
ATOM 4470 N N . ILE A 1 574 ? 6.635 15.619 19.036 1.00 59.97 574 ILE A N 1
ATOM 4471 C CA . ILE A 1 574 ? 7.463 16.396 19.976 1.00 59.97 574 ILE A CA 1
ATOM 4472 C C . ILE A 1 574 ? 6.717 16.946 21.196 1.00 59.97 574 ILE A C 1
ATOM 4474 O O . ILE A 1 574 ? 7.277 16.844 22.289 1.00 59.97 574 ILE A O 1
ATOM 4478 N N . PRO A 1 575 ? 5.495 17.504 21.083 1.00 60.22 575 PRO A N 1
ATOM 4479 C CA . PRO A 1 575 ? 4.781 17.999 22.257 1.00 60.22 575 PRO A CA 1
ATOM 4480 C C . PRO A 1 575 ? 4.547 16.900 23.301 1.00 60.22 575 PRO A C 1
ATOM 4482 O O . PRO A 1 575 ? 4.633 17.162 24.499 1.00 60.22 575 PRO A O 1
ATOM 4485 N N . ASN A 1 576 ? 4.356 15.656 22.852 1.00 61.44 576 ASN A N 1
ATOM 4486 C CA . ASN A 1 576 ? 4.223 14.498 23.735 1.00 61.44 576 ASN A CA 1
ATOM 4487 C C . ASN A 1 576 ? 5.576 14.148 24.398 1.00 61.44 576 ASN A C 1
ATOM 4489 O O . ASN A 1 576 ? 5.622 13.766 25.563 1.00 61.44 576 ASN A O 1
ATOM 4493 N N . PHE A 1 577 ? 6.701 14.347 23.698 1.00 61.12 577 PHE A N 1
ATOM 4494 C CA . PHE A 1 577 ? 8.050 14.047 24.203 1.00 61.12 577 PHE A CA 1
ATOM 4495 C C . PHE A 1 577 ? 8.616 15.068 25.192 1.00 61.12 577 PHE A C 1
ATOM 4497 O O . PHE A 1 577 ? 9.214 14.675 26.193 1.00 61.12 577 PHE A O 1
ATOM 4504 N N . ALA A 1 578 ? 8.468 16.368 24.919 1.00 59.09 578 ALA A N 1
ATOM 4505 C CA . ALA A 1 578 ? 9.023 17.422 25.773 1.00 59.09 578 ALA A CA 1
ATOM 4506 C C . ALA A 1 578 ? 8.400 17.394 27.179 1.00 59.09 578 ALA A C 1
ATOM 4508 O O . ALA A 1 578 ? 9.101 17.568 28.179 1.00 59.09 578 ALA A O 1
ATOM 4509 N N . ASN A 1 579 ? 7.100 17.091 27.244 1.00 61.75 579 ASN A N 1
ATOM 4510 C CA . ASN A 1 579 ? 6.380 16.862 28.492 1.00 61.75 579 ASN A CA 1
ATOM 4511 C C . ASN A 1 579 ? 6.873 15.594 29.201 1.00 61.75 579 ASN A C 1
ATOM 4513 O O . ASN A 1 579 ? 7.117 15.630 30.404 1.00 61.75 579 ASN A O 1
ATOM 4517 N N . PHE A 1 580 ? 7.079 14.498 28.460 1.00 59.44 580 PHE A N 1
ATOM 4518 C CA . PHE A 1 580 ? 7.537 13.232 29.030 1.00 59.44 580 PHE A CA 1
ATOM 4519 C C . PHE A 1 580 ? 8.930 13.324 29.672 1.00 59.44 580 PHE A C 1
ATOM 4521 O O . PHE A 1 580 ? 9.122 12.892 30.807 1.00 59.44 580 PHE A O 1
ATOM 4528 N N . LEU A 1 581 ? 9.908 13.911 28.978 1.00 61.56 581 LEU A N 1
ATOM 4529 C CA . LEU A 1 581 ? 11.284 13.993 29.483 1.00 61.56 581 LEU A CA 1
ATOM 4530 C C . LEU A 1 581 ? 11.466 15.052 30.582 1.00 61.56 581 LEU A C 1
ATOM 4532 O O . LEU A 1 581 ? 12.575 15.203 31.090 1.00 61.56 581 LEU A O 1
ATOM 4536 N N . ASN A 1 582 ? 10.416 15.812 30.924 1.00 64.00 582 ASN A N 1
ATOM 4537 C CA . ASN A 1 582 ? 10.479 16.971 31.820 1.00 64.00 582 ASN A CA 1
ATOM 4538 C C . ASN A 1 582 ? 11.646 17.926 31.472 1.00 64.00 582 ASN A C 1
ATOM 4540 O O . ASN A 1 582 ? 12.276 18.531 32.341 1.00 64.00 582 ASN A O 1
ATOM 4544 N N . ARG A 1 583 ? 11.966 18.021 30.176 1.00 63.97 583 ARG A N 1
ATOM 4545 C CA . ARG A 1 583 ? 13.036 18.847 29.610 1.00 63.97 583 ARG A CA 1
ATOM 4546 C C . ARG A 1 583 ? 12.394 19.799 28.600 1.00 63.97 583 ARG A C 1
ATOM 4548 O O . ARG A 1 583 ? 12.355 19.479 27.414 1.00 63.97 583 ARG A O 1
ATOM 4555 N N . PRO A 1 584 ? 11.889 20.967 29.034 1.00 64.00 584 PRO A N 1
ATOM 4556 C CA . PRO A 1 584 ? 11.311 21.949 28.114 1.00 64.00 584 PRO A CA 1
ATOM 4557 C C . PRO A 1 584 ? 12.329 22.427 27.061 1.00 64.00 584 PRO A C 1
ATOM 4559 O O . PRO A 1 584 ? 11.945 22.729 25.934 1.00 64.00 584 PRO A O 1
ATOM 4562 N N . ASP A 1 585 ? 13.626 22.386 27.392 1.00 66.62 585 ASP A N 1
ATOM 4563 C CA . ASP A 1 585 ? 14.732 22.738 26.491 1.00 66.62 585 ASP A CA 1
ATOM 4564 C C . ASP A 1 585 ? 15.173 21.589 25.567 1.00 66.62 585 ASP A C 1
ATOM 4566 O O . ASP A 1 585 ? 15.989 21.805 24.676 1.00 66.62 585 ASP A O 1
ATOM 4570 N N . PHE A 1 586 ? 14.605 20.381 25.710 1.00 67.00 586 PHE A N 1
ATOM 4571 C CA . PHE A 1 586 ? 14.943 19.216 24.875 1.00 67.00 586 PHE A CA 1
ATOM 4572 C C . PHE A 1 586 ? 14.833 19.528 23.381 1.00 67.00 586 PHE A C 1
ATOM 4574 O O . PHE A 1 586 ? 15.609 19.039 22.568 1.00 67.00 586 PHE A O 1
ATOM 4581 N N . MET A 1 587 ? 13.889 20.400 23.028 1.00 60.72 587 MET A N 1
ATOM 4582 C CA . MET A 1 587 ? 13.718 20.877 21.666 1.00 60.72 587 MET A CA 1
ATOM 4583 C C . MET A 1 587 ? 14.855 21.749 21.170 1.00 60.72 587 MET A C 1
ATOM 4585 O O . MET A 1 587 ? 15.296 21.559 20.038 1.00 60.72 587 MET A O 1
ATOM 4589 N N . ALA A 1 588 ? 15.325 22.688 21.989 1.00 66.44 588 ALA A N 1
ATOM 4590 C CA . ALA A 1 588 ? 16.492 23.480 21.641 1.00 66.44 588 ALA A CA 1
ATOM 4591 C C . ALA A 1 588 ? 17.697 22.548 21.470 1.00 66.44 588 ALA A C 1
ATOM 4593 O O . ALA A 1 588 ? 18.360 22.607 20.448 1.00 66.44 588 ALA A O 1
ATOM 4594 N N . ASP A 1 589 ? 17.892 21.592 22.374 1.00 67.38 589 ASP A N 1
ATOM 4595 C CA . ASP A 1 589 ? 19.043 20.684 22.327 1.00 67.38 589 ASP A CA 1
ATOM 4596 C C . ASP A 1 589 ? 19.043 19.752 21.097 1.00 67.38 589 ASP A C 1
ATOM 4598 O O . ASP A 1 589 ? 20.097 19.462 20.526 1.00 67.38 589 ASP A O 1
ATOM 4602 N N . VAL A 1 590 ? 17.863 19.298 20.657 1.00 64.88 590 VAL A N 1
ATOM 4603 C CA . VAL A 1 590 ? 17.712 18.408 19.492 1.00 64.88 590 VAL A CA 1
ATOM 4604 C C . VAL A 1 590 ? 17.732 19.173 18.159 1.00 64.88 590 VAL A C 1
ATOM 4606 O O . VAL A 1 590 ? 18.052 18.573 17.135 1.00 64.88 590 VAL A O 1
ATOM 4609 N N . THR A 1 591 ? 17.402 20.473 18.143 1.00 63.66 591 THR A N 1
ATOM 4610 C CA . THR A 1 591 ? 17.260 21.269 16.899 1.00 63.66 591 THR A CA 1
ATOM 4611 C C . THR A 1 591 ? 18.250 22.429 16.730 1.00 63.66 591 THR A C 1
ATOM 4613 O O . THR A 1 591 ? 18.231 23.068 15.681 1.00 63.66 591 THR A O 1
ATOM 4616 N N . ALA A 1 592 ? 19.088 22.742 17.727 1.00 60.19 592 ALA A N 1
ATOM 4617 C CA . ALA A 1 592 ? 19.994 23.902 17.707 1.00 60.19 592 ALA A CA 1
ATOM 4618 C C . ALA A 1 592 ? 21.311 23.704 16.928 1.00 60.19 592 ALA A C 1
ATOM 4620 O O . ALA A 1 592 ? 22.112 24.639 16.865 1.00 60.19 592 ALA A O 1
ATOM 4621 N N . GLU A 1 593 ? 21.530 22.541 16.317 1.00 47.66 593 GLU A N 1
ATOM 4622 C CA . GLU A 1 593 ? 22.648 22.240 15.404 1.00 47.66 593 GLU A CA 1
ATOM 4623 C C . GLU A 1 593 ? 22.118 21.864 14.020 1.00 47.66 593 GLU A C 1
ATOM 4625 O O . GLU A 1 593 ? 22.814 22.193 13.030 1.00 47.66 593 GLU A O 1
#

Organism: NCBI:txid1291052

Radius of gyration: 25.08 Å; chains: 1; bounding box: 68×57×66 Å

Secondary structure (DSSP, 8-state):
------HHHHHHHHHHHHHHTT--HHHHHTTTS-HHHHHHHHTTSS--BHHHHHHHHHHTT--HHHHHHHHHH-TTS--TTHHHHHHTT-HHHHHHHHHHHHHHTTTS---HHHHHHHHHHHHHHS-TTS-----HHHHHHHHHHHS-GGG--HHHHHHHHHHGGG--HHHHHHHHHHHHHH---HHHHHHHHHHHHHHHHHTT-HHHHHHHHHHHHHHHGGGTTSHHHHHHHHHHHHHHHHHH--S-SS--HHHHHHHHHHHHTT-GGGHHHHHHHHHHHHSPPPPP-------PPPP-SPPPSSHHHHHHHHHHHTT--HHHH-SSS-HHHHHHHHTTSS--BHHHHHHHHHHTT--TTTTT-GGGGHHHHHHHHHHHHHHH-SS--HHHHHHHHHHHHHHTTTS-HHHHHHHHHHHHHHTTTTTTPPPPHHHHHHHHHHHHS-SS--HHHHHHHHHHGGGS-HHHHHHHHHHHHHH-TTGGGG-TTHHHHHHHHHHHHHHHT-HHHHHHHHHHHHHSPPPSS-SHHHHHHHHHHHHHHHHHS-SHHHHHHHHHHHHHHHHTT-HHHHHHHHHHHHHHTT-TTHHHHHH--

Foldseek 3Di:
DPPDVQLQVVLCVLVVLCVLLVHQLCQLQFPVDDSVQSVCSNRSNDFDFQVSVVSSCLLSLHFQLNQLLVLCPDLCFQNLCLVLCLLLVVLVVLVVNLVSNLVNCVQADPDLVNVLSNQLSVLSNDDLPDPAADAPVNLVSLLLLCQALLLDDSLNLSSLLRHLSRYFPQSLVQLVVSLVVNPDDLLSSLSNLLSSLLSCLLQLVLVSNVVSLVSNCVSCVVPVVDQSNQQCLLSSQLSVCLNPDPDALPCPVSNVLSQVLCVLLQVNSSNVVSNSSSVSSRVHDHHDHNVDHRDHDYQPDDQDLAQLLNLVSLCVSSVHDLVNLQGPHDSVQSVCSNVVNDTDGSSSSVSSCRSSSHGPVSSNDCSNCLLVVLVVVLVVCCVVPVDQDPVNSVVSLVVSCVVCVSHPPSSSCLRSLLSLLQSCPRNPRQRPVVSLVVLLVNLVSRLDDDQSNVSSLLSNLLNDQLVSNLVSLLCVLPRDLSVVLSHPQNLVSLQSSLLNCLVVLDLVSLVVSLVSLVPRDQRSRDGVSSSSNVLSNLSSVCSNPPDDVSVVSNLSSLLSCVVSVVVVVCVVCVVSVCVSVVPVCSVCVSPVD

Sequence (593 aa):
MTDAVSNQSLGTWFHDYRENLGLSLRAAAGDSMSAARLSRFERGQSEISTEAAVTLMFNLGMNRTEIRNLNAQNPYSFPLNLIELLLTDDRAAIQTAANRFLSAHISDPDTYLKAVEQLIFQCATTEVTSDFQLSMRDEIQLHKFLAYPQSWGTIEATAIFTVLPFASTEFRNFCRVGIAAAGGSLPLQTTVGLAIALAAAKFGDRPALSQSLQDLDDIVQPRWNSIAVRQIRPALNMLQLVANSTSTPAATPTFTLLLANLETVGAGAMLPWLQRYWQLSWHPHASVHSGAKFMVAHQQEAPAAEIGPHLRMIRHQRGLNLTDVCLHWSTAAQSRFENGASQLSFNRTQQLNDFLLTEWSQLGRREFSINAAAFNAITALKARDHNLSQATAAPVIAHLEAQMAQVPATVRTLRVLPVRIYSYAFNYDHVPEALIAQAGTILLDAKRWNQAYYTLFTCASGNMDYQLAYKIWRGLIGADAGYHSAVEYRDLLDFYIALTVIESGDTEIAAAMLADMQRAAAPKIISVQTMFTKLAKLLCQATITPGRAVEDQIETFLRTMIELGYLTEVQEQIPNFANFLNRPDFMADVTAE

pLDDT: mean 86.45, std 12.02, range [27.56, 98.12]

InterPro domains:
  IPR001387 Cro/C1-type, helix-turn-helix domain [SM00530] (13-67)
  IPR001387 Cro/C1-type, helix-turn-helix domain [SM00530] (310-363)
  IPR001387 Cro/C1-type, helix-turn-helix domain [cd00093] (11-67)
  IPR010982 Lambda repressor-like, DNA-binding domain superfamily [SSF47413] (9-68)